Protein AF-A0A8H7J3N1-F1 (afdb_monomer)

Organism: NCBI:txid205686

Radius of gyration: 40.7 Å; Cα contacts (8 Å, |Δi|>4): 1195; chains: 1; bounding box: 119×96×108 Å

Foldseek 3Di:
DDDDDDDDDDDDDDDDPDAFDQQPPPRDTHHPVVSVVVVVVVVVVVVVVVVVVVVVPDPDDDDDDDDDDPPPDDFLSLLQVLVVVLVVCCVVVVPPLADPDDDFDDDVVRVCVVCVPAWEFDWPQVDDKGKDKWAFQDKDDPDLFWIWTFTDDPLDTAIAIEGQVLADDDAHSNRLPVSDDHGFIKIFIAGWHFYHDPVDDRGGTYGHGRGIHGNHDDSGDQDDPVVFPPPLVCCQAPVVSVVVGPSLLVVLQVLLVLLVVLLVVLQVVVVAAEDDDDQKALFEDPFQAFWDWDADVVVRGIITGHQDCVLVQLLVLLVVRQKYKYWDKHAGPDDADQPDFRIFTKIKMKHFPDFLVNVLVVVLVSLQVSLCVSPVAQWDWAAAPVRDIFTEGSHDDAAEAELQVQLCVQQVDRQPALQCLQDPVNLVVLVVSCVSVVFDFDPPSGSLRSSVSSCLVRPLCVAAYWYKHAFAFCSNPLFFDADPPGRRTGQWIFIHHRSDTFKIKGFTDLDLVSSQVSQVVLVVVVVVPSSSGGHDDVVSSVSSVSPRGRMIMMMGGSLVSSCRSSNHSGSSSSDSNTDDDDDPDPDDDSCRSNVNDDDDDPPDDDDDDDPDDPDDDDDPDDDDPDDDDDDDDPDDDPPQDQAEDQEPVSVQVQQQDAAKEKEWAAAPPDPQQVVQVVLVSVVCVVCVRYRYYYYHCVSYVVVCVVVVPDAPGKIFMHHNNHTDDIDHTSDSVVVVVSNVVRD

Sequence (743 aa):
MADTNPPAQPAAAAESAENLHTDPVTGEKISKSELKRRQKQREVEKKKAEKAEKNANLPERPKKEGKKEEVELNPNQYFEIRSNRINALRASKDPNPYPHKFHTNTRIHEFVEQHKGLTRGEELKDGPEIRIGLRVMAIRSSSSSLRFYVGKAEGVTIQVMCQLQNAKGDVPFEKQHENIQRGDIIGVVGYAGRTAPKKGGDGELSVFAQEVILLTPCLRMLPTEHFGYKDQEQRHRNRFLDLIMNDSTRETFITRSKIVKYIRQYLDERDFLEVQTPMMNKIAGGATARPFKTHHNELDMELFLRIAPELYLKELVVGGLDRVYEIGRQFRNEGIDLTHNPEFTTVEFYMAYADYEDVLQMTEELVSELVFKVKGSYETVYHTQSGEEYKVNWARPWRRVNMIPALEEATGEKFPPSNELHTTETNEFLKKVLQKMKVQCSEPRTNARMIDKLVGEYIEETAINPTFIVGHPEVMSPLAKYHRDSPGLCERFEAFVCKKEICNAYTELNDPFDQRLRFEEQANQKDQGDDEAQLIDETFCQALEFGLPPTGGWGLGVDRLVMFLTDHYSIKEVLTFPFMKDVEETKKTAAEIVDVTPKAEEGIFHKLPTPRLNMPELEDQPQQIINGTLKPLAGMDPTSAIPIIKSKAEYLKAVMYEGVTILEGTATWCKQCKVIAPEVAKMVEEYPNVKFYLYDVEECEDVAHELGVRSMPTFSIFKDGDIQDGVTGAKPKEIRKAIEACL

pLDDT: mean 85.11, std 19.05, range [24.67, 98.94]

Secondary structure (DSSP, 8-state):
----------------TTSEEE-TTT--EEEHHHHHHHHHHHHHHHHHHHHHHHHHTSPPPPP------GGG--HHHHHHHHHHHHHHHHHH-TT-SS-S-------HHHHHHHHTTPPTT-B-TTS--EEEEEEEEEEEEEETTEEEEEEEETTEEEEEEEEGGG--SSS-HHHHHHS--TT-EEEEEEEEEE---TT-SS--EEEEEEEEEEEE---SPPPPTTT-S--HHHHHHTHHHHHHH-HHHHHHHHHHHHHHHHHHHHHHTTTPEE----SEESS--SSSSPPPEEEETTTTEEEEE-S-SHHHHHHHHHTT--EEEEEEEEE--S---SS--SEEEEEEEEEET--HHHHHHHHHHHHHHHHHHHHSSSEEEEE-TT-PEEEEE-PSSPEEEEHHHHHHHHH--PPPPGGGTTSHHHHHHHHHHHHHHT---PSS--HHHHHHHHHHHHTGGG-SS-EEEE--BGGG-TTBPBPTTSTTBBSEEEEEETTEEEEEEEEBP--HHHHHHHHHHHHHHHHTT-TTSPPP-HHHHHHHHTTPPSEEEEEEEHHHHHHHHHT-SSGGGTSSS---------PPPHHHHTT-PPPPBTTB----------PPP-----------PPPPPTT--TT--PPEE-SHHHHHHHHTSSSEEEEEEE-TT-HHHHHHHHHHHHHHHH-TTEEEEEEETTT-HHHHHHTT--SSSEEEEEETTEEEEEEESS-HHHHHHHHHHH-

Mean predicted aligned error: 15.93 Å

Solvent-accessible surface area (backbone atoms only — not comparable to full-atom values): 42592 Å² total; per-residue (Å²): 133,85,88,87,83,88,84,90,87,89,82,86,87,86,83,78,92,85,62,63,43,68,36,94,86,78,68,47,75,35,41,63,68,56,50,51,51,51,52,53,50,50,53,52,50,49,53,48,48,57,52,47,56,63,54,68,76,49,83,84,80,80,82,84,75,83,77,77,72,82,86,78,62,51,61,67,58,40,26,45,57,42,43,56,54,50,52,51,22,61,72,66,50,67,68,44,48,68,55,95,77,81,83,64,79,51,57,66,70,60,51,51,65,77,53,64,83,60,49,64,53,40,66,40,84,89,50,72,80,36,20,40,66,30,30,26,72,41,75,48,78,82,52,100,52,34,40,36,36,38,28,38,41,98,92,44,77,44,39,34,41,39,35,56,92,50,47,50,77,92,62,54,65,66,67,46,53,66,84,68,53,59,51,15,31,33,37,36,34,25,23,53,30,17,39,65,52,91,90,58,73,68,45,53,64,26,38,41,28,25,38,54,42,61,44,36,75,48,48,56,70,70,81,60,75,90,79,49,92,69,58,62,68,60,33,46,75,38,34,74,56,32,57,71,72,33,63,67,59,48,52,42,54,53,48,45,51,51,52,57,52,49,54,51,51,59,40,51,78,68,68,33,41,83,55,85,73,78,58,66,29,85,66,52,40,63,50,78,52,33,59,40,77,50,74,42,78,94,75,74,42,71,32,19,34,24,53,39,60,52,59,59,55,50,46,41,34,40,72,65,44,48,31,35,28,37,79,44,79,30,29,39,64,64,77,75,60,51,84,41,58,49,62,45,44,36,39,37,40,38,32,54,81,32,38,36,67,57,51,48,54,49,46,52,50,54,52,28,50,49,42,28,74,76,68,75,37,48,66,48,65,34,46,46,91,89,64,51,79,43,79,31,53,45,57,80,82,63,50,77,41,53,45,62,68,53,49,26,65,72,68,74,44,87,72,75,59,53,66,47,52,78,39,70,68,40,36,58,48,50,55,51,48,30,61,75,73,67,56,82,72,67,84,75,76,44,50,43,56,51,48,50,49,51,40,52,68,65,50,33,69,69,19,48,37,50,23,36,42,27,49,43,44,38,78,71,31,68,63,40,21,69,28,94,90,41,66,35,19,16,35,30,39,34,37,22,40,72,47,37,75,38,31,46,34,18,18,46,53,47,51,40,68,61,44,48,53,38,25,53,51,28,37,54,45,29,79,72,63,37,73,32,47,31,62,71,56,65,67,59,40,52,42,28,70,76,44,34,62,61,21,16,37,39,37,32,40,49,57,57,52,41,20,55,78,62,51,39,64,37,47,56,71,72,35,81,72,46,92,71,82,86,76,99,64,97,67,79,49,75,43,71,70,65,75,55,76,81,79,78,53,93,93,50,82,78,80,72,91,65,82,89,69,91,72,80,85,82,78,91,72,80,91,77,91,71,93,79,88,76,83,78,72,91,87,70,72,96,87,74,78,68,51,70,42,78,42,69,69,50,46,54,60,54,40,62,40,84,45,39,28,39,38,35,37,31,49,98,86,39,67,46,37,67,67,33,46,70,57,51,57,50,46,54,70,74,36,78,79,46,46,62,35,35,30,42,39,83,76,33,47,70,56,29,57,74,70,64,65,86,59,64,21,25,37,41,32,27,45,64,54,42,81,75,51,74,44,76,46,72,46,73,68,60,49,51,53,56,52,62,73,67,109

Nearest PDB structures (foldseek):
  6bni-assembly1_A  TM=9.568E-01  e=1.769E-66  Cryptosporidium parvum Iowa II
  5elo-assembly1_B  TM=9.636E-01  e=9.271E-66  Cryptosporidium parvum Iowa II
  7zog-assembly1_A  TM=9.628E-01  e=1.365E-65  Cryptosporidium parvum Iowa II
  6bni-assembly1_B  TM=9.534E-01  e=8.302E-66  Cryptosporidium parvum Iowa II
  7zog-assembly2_D  TM=9.628E-01  e=2.505E-65  Cryptosporidium parvum Iowa II

InterPro domains:
  IPR002313 Lysine-tRNA ligase, class II [MF_00252] (81-584)
  IPR002313 Lysine-tRNA ligase, class II [TIGR00499] (75-582)
  IPR004364 Aminoacyl-tRNA synthetase, class II (D/K/N) [PF00152] (231-580)
  IPR006195 Aminoacyl-tRNA synthetase, class II [PS50862] (256-578)
  IPR012340 Nucleic acid-binding, OB-fold [G3DSA:2.40.50.140] (67-226)
  IPR012340 Nucleic acid-binding, OB-fold [SSF50249] (73-223)
  IPR013766 Thioredoxin domain [PF00085] (646-740)
  IPR013766 Thioredoxin domain [PS51352] (609-743)
  IPR018149 Lysyl-tRNA synthetase, class II, C-terminal [PR00982] (268-278)
  IPR018149 Lysyl-tRNA synthetase, class II, C-terminal [PR00982] (284-300)
  IPR018149 Lysyl-tRNA synthetase, class II, C-terminal [PR00982] (313-326)
  IPR018149 Lysyl-tRNA synthetase, class II, C-terminal [PR00982] (331-348)
  IPR018149 Lysyl-tRNA synthetase, class II, C-terminal [PR00982] (465-481)
  IPR018149 Lysyl-tRNA synthetase, class II, C-terminal [cd00775] (246-582)
  IPR036249 Thioredoxin-like superfamily [SSF52833] (616-741)
  IPR044136 Lysine-tRNA ligase, class II, N-terminal [cd04322] (135-243)
  IPR045864 Class II Aminoacyl-tRNA synthetase/Biotinyl protein ligase (BPL) and lipoyl protein ligase (LPL) [G3DSA:3.30.930.10] (227-602)
  IPR045864 Class II Aminoacyl-tRNA synthetase/Biotinyl protein ligase (BPL) and lipoyl protein ligase (LPL) [SSF55681] (231-581)

Structure (mmCIF, N/CA/C/O backbone):
data_AF-A0A8H7J3N1-F1
#
_entry.id   AF-A0A8H7J3N1-F1
#
loop_
_atom_site.group_PDB
_atom_site.id
_atom_site.type_symbol
_atom_site.label_atom_id
_atom_site.label_alt_id
_atom_site.label_comp_id
_atom_site.label_asym_id
_atom_site.label_entity_id
_atom_site.label_seq_id
_atom_site.pdbx_PDB_ins_code
_atom_site.Cartn_x
_atom_site.Cartn_y
_atom_site.Cartn_z
_atom_site.occupancy
_atom_site.B_iso_or_equiv
_atom_site.auth_seq_id
_atom_site.auth_comp_id
_atom_site.auth_asym_id
_atom_site.auth_atom_id
_atom_site.pdbx_PDB_model_num
ATOM 1 N N . MET A 1 1 ? -13.195 58.548 57.563 1.00 33.75 1 MET A N 1
ATOM 2 C CA . MET A 1 1 ? -13.323 59.097 58.928 1.00 33.75 1 MET A CA 1
ATOM 3 C C . MET A 1 1 ? -14.795 59.395 59.135 1.00 33.75 1 MET A C 1
ATOM 5 O O . MET A 1 1 ? -15.362 60.080 58.299 1.00 33.75 1 MET A O 1
ATOM 9 N N . ALA A 1 2 ? -15.434 58.572 59.966 1.00 35.44 2 ALA A N 1
ATOM 10 C CA . ALA A 1 2 ? -15.973 58.967 61.277 1.00 35.44 2 ALA A CA 1
ATOM 11 C C . ALA A 1 2 ? -17.354 59.622 61.088 1.00 35.44 2 ALA A C 1
ATOM 13 O O . ALA A 1 2 ? -17.459 60.706 60.532 1.00 35.44 2 ALA A O 1
ATOM 14 N N . ASP A 1 3 ? -18.434 58.863 61.237 1.00 36.94 3 ASP A N 1
ATOM 15 C CA . ASP A 1 3 ? -19.064 58.414 62.496 1.00 36.94 3 ASP A CA 1
ATOM 16 C C . ASP A 1 3 ? -20.281 59.295 62.753 1.00 36.94 3 ASP A C 1
ATOM 18 O O . ASP A 1 3 ? -20.138 60.499 62.914 1.00 36.94 3 ASP A O 1
ATOM 22 N N . THR A 1 4 ? -21.471 58.699 62.816 1.00 32.69 4 THR A N 1
ATOM 23 C CA . THR A 1 4 ? -22.550 59.194 63.681 1.00 32.69 4 THR A CA 1
ATOM 24 C C . THR A 1 4 ? -23.577 58.093 63.953 1.00 32.69 4 THR A C 1
ATOM 26 O O . THR A 1 4 ? -24.188 57.517 63.060 1.00 32.69 4 THR A O 1
ATOM 29 N N . ASN A 1 5 ? -23.763 57.847 65.240 1.00 37.75 5 ASN A N 1
ATOM 30 C CA . ASN A 1 5 ? -24.981 57.431 65.941 1.00 37.75 5 ASN A CA 1
ATOM 31 C C . ASN A 1 5 ? -24.879 58.149 67.318 1.00 37.75 5 ASN A C 1
ATOM 33 O O . ASN A 1 5 ? -23.734 58.450 67.680 1.00 37.75 5 ASN A O 1
ATOM 37 N N . PRO A 1 6 ? -25.929 58.413 68.142 1.00 48.97 6 PRO A N 1
ATOM 38 C CA . PRO A 1 6 ? -27.135 57.594 68.375 1.00 48.97 6 PRO A CA 1
ATOM 39 C C . PRO A 1 6 ? -28.402 58.468 68.758 1.00 48.97 6 PRO A C 1
ATOM 41 O O . PRO A 1 6 ? -28.522 59.555 68.203 1.00 48.97 6 PRO A O 1
ATOM 44 N N . PRO A 1 7 ? -29.349 58.101 69.672 1.00 51.12 7 PRO A N 1
ATOM 45 C CA . PRO A 1 7 ? -30.581 57.328 69.395 1.00 51.12 7 PRO A CA 1
ATOM 46 C C . PRO A 1 7 ? -31.914 57.842 70.060 1.00 51.12 7 PRO A C 1
ATOM 48 O O . PRO A 1 7 ? -31.888 58.700 70.933 1.00 51.12 7 PRO A O 1
ATOM 51 N N . ALA A 1 8 ? -33.037 57.158 69.735 1.00 33.88 8 ALA A N 1
ATOM 52 C CA . ALA A 1 8 ? -34.281 56.883 70.524 1.00 33.88 8 ALA A CA 1
ATOM 53 C C . ALA A 1 8 ? -35.256 58.058 70.871 1.00 33.88 8 ALA A C 1
ATOM 55 O O . ALA A 1 8 ? -34.817 59.172 71.090 1.00 33.88 8 ALA A O 1
ATOM 56 N N . GLN A 1 9 ? -36.601 57.956 70.934 1.00 31.28 9 GLN A N 1
ATOM 57 C CA . GLN A 1 9 ? -37.562 56.929 71.401 1.00 31.28 9 GLN A CA 1
ATOM 58 C C . GLN A 1 9 ? -38.990 57.132 70.777 1.00 31.28 9 GLN A C 1
ATOM 60 O O . GLN A 1 9 ? -39.203 58.125 70.084 1.00 31.28 9 GLN A O 1
ATOM 65 N N . PRO A 1 10 ? -39.965 56.212 70.998 1.00 44.91 10 PRO A N 1
ATOM 66 C CA . PRO A 1 10 ? -41.184 56.032 70.190 1.00 44.91 10 PRO A CA 1
ATOM 67 C C . PRO A 1 10 ? -42.475 56.634 70.793 1.00 44.91 10 PRO A C 1
ATOM 69 O O . PRO A 1 10 ? -42.560 56.847 71.999 1.00 44.91 10 PRO A O 1
ATOM 72 N N . ALA A 1 11 ? -43.527 56.783 69.974 1.00 30.33 11 ALA A N 1
ATOM 73 C CA . ALA A 1 11 ? -44.904 56.979 70.442 1.00 30.33 11 ALA A CA 1
ATOM 74 C C . ALA A 1 11 ? -45.917 56.145 69.625 1.00 30.33 11 ALA A C 1
ATOM 76 O O . ALA A 1 11 ? -46.009 56.253 68.404 1.00 30.33 11 ALA A O 1
ATOM 77 N N . ALA A 1 12 ? -46.642 55.293 70.354 1.00 29.42 12 ALA A N 1
ATOM 78 C CA . ALA A 1 12 ? -47.862 54.556 70.003 1.00 29.42 12 ALA A CA 1
ATOM 79 C C . ALA A 1 12 ? -49.033 55.523 69.687 1.00 29.42 12 ALA A C 1
ATOM 81 O O . ALA A 1 12 ? -48.931 56.703 69.993 1.00 29.42 12 ALA A O 1
ATOM 82 N N . ALA A 1 13 ? -50.215 55.167 69.180 1.00 33.94 13 ALA A N 1
ATOM 83 C CA . ALA A 1 13 ? -50.884 53.967 68.674 1.00 33.94 13 ALA A CA 1
ATOM 84 C C . ALA A 1 13 ? -52.220 54.460 68.060 1.00 33.94 13 ALA A C 1
ATOM 86 O O . ALA A 1 13 ? -52.698 55.515 68.474 1.00 33.94 13 ALA A O 1
ATOM 87 N N . ALA A 1 14 ? -52.827 53.689 67.147 1.00 32.22 14 ALA A N 1
ATOM 88 C CA . ALA A 1 14 ? -54.269 53.366 67.104 1.00 32.22 14 ALA A CA 1
ATOM 89 C C . ALA A 1 14 ? -54.687 52.918 65.689 1.00 32.22 14 ALA A C 1
ATOM 91 O O . ALA A 1 14 ? -55.068 53.735 64.856 1.00 32.22 14 ALA A O 1
ATOM 92 N N . GLU A 1 15 ? -54.651 51.609 65.424 1.00 35.34 15 GLU A N 1
ATOM 93 C CA . GLU A 1 15 ? -55.442 51.015 64.338 1.00 35.34 15 GLU A CA 1
ATOM 94 C C . GLU A 1 15 ? -56.806 50.586 64.892 1.00 35.34 15 GLU A C 1
ATOM 96 O O . GLU A 1 15 ? -56.908 49.955 65.947 1.00 35.34 15 GLU A O 1
ATOM 101 N N . SER A 1 16 ? -57.858 50.969 64.176 1.00 41.97 16 SER A N 1
ATOM 102 C CA . SER A 1 16 ? -59.252 50.643 64.450 1.00 41.97 16 SER A CA 1
ATOM 103 C C . SER A 1 16 ? -59.525 49.139 64.308 1.00 41.97 16 SER A C 1
ATOM 105 O O . SER A 1 16 ? -59.057 48.464 63.391 1.00 41.97 16 SER A O 1
ATOM 107 N N . ALA A 1 17 ? -60.325 48.610 65.232 1.00 47.34 17 ALA A N 1
ATOM 108 C CA . ALA A 1 17 ? -60.589 47.187 65.452 1.00 47.34 17 ALA A CA 1
ATOM 109 C C . ALA A 1 17 ? -61.510 46.501 64.411 1.00 47.34 17 ALA A C 1
ATOM 111 O O . ALA A 1 17 ? -62.141 45.494 64.730 1.00 47.34 17 ALA A O 1
ATOM 112 N N . GLU A 1 18 ? -61.596 46.993 63.171 1.00 52.88 18 GLU A N 1
ATOM 113 C CA . GLU A 1 18 ? -62.581 46.509 62.181 1.00 52.88 18 GLU A CA 1
ATOM 114 C C . GLU A 1 18 ? -62.032 45.556 61.100 1.00 52.88 18 GLU A C 1
ATOM 116 O O . GLU A 1 18 ? -62.808 45.036 60.306 1.00 52.88 18 GLU A O 1
ATOM 121 N N . ASN A 1 19 ? -60.732 45.231 61.079 1.00 56.66 19 ASN A N 1
ATOM 122 C CA . ASN A 1 19 ? -60.140 44.344 60.054 1.00 56.66 19 ASN A CA 1
ATOM 123 C C . ASN A 1 19 ? -59.221 43.237 60.618 1.00 56.66 19 ASN A C 1
ATOM 125 O O . ASN A 1 19 ? -58.155 42.944 60.065 1.00 56.66 19 ASN A O 1
ATOM 129 N N . LEU A 1 20 ? -59.627 42.599 61.721 1.00 64.94 20 LEU A N 1
ATOM 130 C CA . LEU A 1 20 ? -58.924 41.445 62.298 1.00 64.94 20 LEU A CA 1
ATOM 131 C C . LEU A 1 20 ? -59.647 40.129 61.961 1.00 64.94 20 LEU A C 1
ATOM 133 O O . LEU A 1 20 ? -60.841 39.976 62.206 1.00 64.94 20 LEU A O 1
ATOM 137 N N . HIS A 1 21 ? -58.904 39.164 61.424 1.00 72.56 21 HIS A N 1
ATOM 138 C CA . HIS A 1 21 ? -59.350 37.810 61.102 1.00 72.56 21 HIS A CA 1
ATOM 139 C C . HIS A 1 21 ? -58.797 36.807 62.119 1.00 72.56 21 HIS A C 1
ATOM 141 O O . HIS A 1 21 ? -57.649 36.913 62.548 1.00 72.56 21 HIS A O 1
ATOM 147 N N . THR A 1 22 ? -59.596 35.807 62.484 1.00 71.50 22 THR A N 1
ATOM 148 C CA . THR A 1 22 ? -59.170 34.741 63.400 1.00 71.50 22 THR A CA 1
ATOM 149 C C . THR A 1 22 ? -58.265 33.743 62.675 1.00 71.50 22 THR A C 1
ATOM 151 O O . THR A 1 22 ? -58.658 33.188 61.648 1.00 71.50 22 THR A O 1
ATOM 154 N N . ASP A 1 23 ? -57.067 33.493 63.203 1.00 73.81 23 ASP A N 1
ATOM 155 C CA . ASP A 1 23 ? -56.181 32.426 62.734 1.00 73.81 23 ASP A CA 1
ATOM 156 C C . ASP A 1 23 ? -56.780 31.060 63.115 1.00 73.81 23 ASP A C 1
ATOM 158 O O . ASP A 1 23 ? -56.912 30.767 64.303 1.00 73.81 23 ASP A O 1
ATOM 162 N N . PRO A 1 24 ? -57.138 30.197 62.149 1.00 71.06 24 PRO A N 1
ATOM 163 C CA . PRO A 1 24 ? -57.797 28.924 62.436 1.00 71.06 24 PRO A CA 1
ATOM 164 C C . PRO A 1 24 ? -56.902 27.905 63.162 1.00 71.06 24 PRO A C 1
ATOM 166 O O . PRO A 1 24 ? -57.413 26.888 63.615 1.00 71.06 24 PRO A O 1
ATOM 169 N N . VAL A 1 25 ? -55.587 28.145 63.266 1.00 76.19 25 VAL A N 1
ATOM 170 C CA . VAL A 1 25 ? -54.645 27.235 63.946 1.00 76.19 25 VAL A CA 1
ATOM 171 C C . VAL A 1 25 ? -54.318 27.703 65.363 1.00 76.19 25 VAL A C 1
ATOM 173 O O . VAL A 1 25 ? -54.205 26.876 66.260 1.00 76.19 25 VAL A O 1
ATOM 176 N N . THR A 1 26 ? -54.157 29.011 65.581 1.00 73.75 26 THR A N 1
ATOM 177 C CA . THR A 1 26 ? -53.771 29.558 66.897 1.00 73.75 26 THR A CA 1
ATOM 178 C C . THR A 1 26 ? -54.920 30.239 67.639 1.00 73.75 26 THR A C 1
ATOM 180 O O . THR A 1 26 ? -54.782 30.538 68.819 1.00 73.75 26 THR A O 1
ATOM 183 N N . GLY A 1 27 ? -56.051 30.500 66.975 1.00 73.50 27 GLY A N 1
ATOM 184 C CA . GLY A 1 27 ? -57.222 31.170 67.552 1.00 73.50 27 GLY A CA 1
ATOM 185 C C . GLY A 1 27 ? -57.078 32.688 67.736 1.00 73.50 27 GLY A C 1
ATOM 186 O O . GLY A 1 27 ? -58.020 33.343 68.176 1.00 73.50 27 GLY A O 1
ATOM 187 N N . GLU A 1 28 ? -55.927 33.271 67.391 1.00 79.56 28 GLU A N 1
ATOM 188 C CA . GLU A 1 28 ? -55.641 34.699 67.574 1.00 79.56 28 GLU A CA 1
ATOM 189 C C . GLU A 1 28 ? -56.342 35.573 66.520 1.00 79.56 28 GLU A C 1
ATOM 191 O O . GLU A 1 28 ? -56.382 35.224 65.339 1.00 79.56 28 GLU A O 1
ATOM 196 N N . LYS A 1 29 ? -56.844 36.750 66.920 1.00 79.12 29 LYS A N 1
ATOM 197 C CA . LYS A 1 29 ? -57.372 37.765 65.993 1.00 79.12 29 LYS A CA 1
ATOM 198 C C . LYS A 1 29 ? -56.228 38.630 65.460 1.00 79.12 29 LYS A C 1
ATOM 200 O O . LYS A 1 29 ? -55.689 39.456 66.189 1.00 79.12 29 LYS A O 1
ATOM 205 N N . ILE A 1 30 ? -55.875 38.448 64.192 1.00 78.81 30 ILE A N 1
ATOM 206 C CA . ILE A 1 30 ? -54.729 39.090 63.531 1.00 78.81 30 ILE A CA 1
ATOM 207 C C . ILE A 1 30 ? -55.141 39.764 62.219 1.00 78.81 30 ILE A C 1
ATOM 209 O O . ILE A 1 30 ? -56.168 39.437 61.629 1.00 78.81 30 ILE A O 1
ATOM 213 N N . SER A 1 31 ? -54.352 40.720 61.731 1.00 77.62 31 SER A N 1
ATOM 214 C CA . SER A 1 31 ? -54.654 41.412 60.472 1.00 77.62 31 SER A CA 1
ATOM 215 C C . SER A 1 31 ? -54.587 40.464 59.263 1.00 77.62 31 SER A C 1
ATOM 217 O O . SER A 1 31 ? -53.902 39.437 59.268 1.00 77.62 31 SER A O 1
ATOM 219 N N . LYS A 1 32 ? -55.287 40.812 58.175 1.00 73.69 32 LYS A N 1
ATOM 220 C CA . LYS A 1 32 ? -55.351 39.999 56.942 1.00 73.69 32 LYS A CA 1
ATOM 221 C C . LYS A 1 32 ? -53.978 39.736 56.307 1.00 73.69 32 LYS A C 1
ATOM 223 O O . LYS A 1 32 ? -53.770 38.685 55.696 1.00 73.69 32 LYS A O 1
ATOM 228 N N . SER A 1 33 ? -53.048 40.685 56.428 1.00 73.81 33 SER A N 1
ATOM 229 C CA . SER A 1 33 ? -51.671 40.553 55.939 1.00 73.81 33 SER A CA 1
ATOM 230 C C . SER A 1 33 ? -50.873 39.547 56.772 1.00 73.81 33 SER A C 1
ATOM 232 O O . SER A 1 33 ? -50.197 38.693 56.197 1.00 73.81 33 SER A O 1
ATOM 234 N N . GLU A 1 34 ? -51.017 39.577 58.098 1.00 75.06 34 GLU A N 1
ATOM 235 C CA . GLU A 1 34 ? -50.350 38.634 58.998 1.00 75.06 34 GLU A CA 1
ATOM 236 C C . GLU A 1 34 ? -50.919 37.215 58.855 1.00 75.06 34 GLU A C 1
ATOM 238 O O . GLU A 1 34 ? -50.159 36.248 58.792 1.00 75.06 34 GLU A O 1
ATOM 243 N N . LEU A 1 35 ? -52.237 37.079 58.670 1.00 78.12 35 LEU A N 1
ATOM 244 C CA . LEU A 1 35 ? -52.880 35.789 58.404 1.00 78.12 35 LEU A CA 1
ATOM 245 C C . LEU A 1 35 ? -52.351 35.148 57.106 1.00 78.12 35 LEU A C 1
ATOM 247 O O . LEU A 1 35 ? -51.982 33.972 57.099 1.00 78.12 35 LEU A O 1
ATOM 251 N N . LYS A 1 36 ? -52.222 35.926 56.019 1.00 76.31 36 LYS A N 1
ATOM 252 C CA . LYS A 1 36 ? -51.610 35.457 54.759 1.00 76.31 36 LYS A CA 1
ATOM 253 C C . LYS A 1 36 ? -50.132 35.103 54.922 1.00 76.31 36 LYS A C 1
ATOM 255 O O . LYS A 1 36 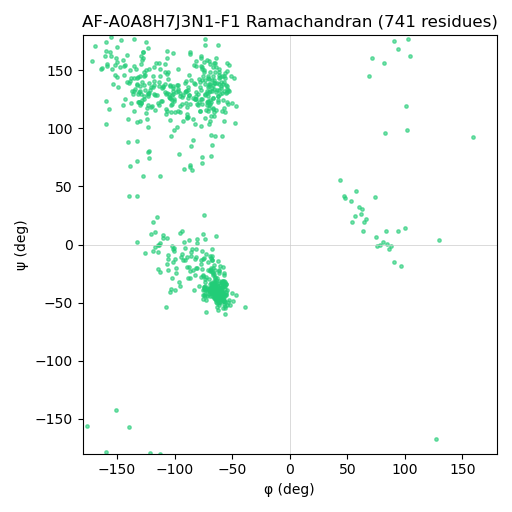? -49.676 34.126 54.326 1.00 76.31 36 LYS A O 1
ATOM 260 N N . ARG A 1 37 ? -49.377 35.872 55.716 1.00 80.50 37 ARG A N 1
ATOM 261 C CA . ARG A 1 37 ? -47.960 35.595 55.994 1.00 80.50 37 ARG A CA 1
ATOM 262 C C . ARG A 1 37 ? -47.802 34.255 56.710 1.00 80.50 37 ARG A C 1
ATOM 264 O O . ARG A 1 37 ? -47.030 33.416 56.248 1.00 80.50 37 ARG A O 1
ATOM 271 N N . ARG A 1 38 ? -48.599 34.013 57.755 1.00 80.19 38 ARG A N 1
ATOM 272 C CA . ARG A 1 38 ? -48.609 32.751 58.511 1.00 80.19 38 ARG A CA 1
ATOM 273 C C . ARG A 1 38 ? -49.065 31.566 57.657 1.00 80.19 38 ARG A C 1
ATOM 275 O O . ARG A 1 38 ? -48.435 30.515 57.705 1.00 80.19 38 ARG A O 1
ATOM 282 N N . GLN A 1 39 ? -50.091 31.728 56.819 1.00 79.94 39 GLN A N 1
ATOM 283 C CA . GLN A 1 39 ? -50.526 30.683 55.879 1.00 79.94 39 GLN A CA 1
ATOM 284 C C . GLN A 1 39 ? -49.425 30.310 54.879 1.00 79.94 39 GLN A C 1
ATOM 286 O O . GLN A 1 39 ? -49.140 29.129 54.694 1.00 79.94 39 GLN A O 1
ATOM 291 N N . LYS A 1 40 ? -48.747 31.303 54.292 1.00 76.62 40 LYS A N 1
ATOM 292 C CA . LYS A 1 40 ? -47.635 31.071 53.361 1.00 76.62 40 LYS A CA 1
ATOM 293 C C . LYS A 1 40 ? -46.437 30.417 54.052 1.00 76.62 40 LYS A C 1
ATOM 295 O O . LYS A 1 40 ? -45.795 29.547 53.473 1.00 76.62 40 LYS A O 1
ATOM 300 N N . GLN A 1 41 ? -46.153 30.799 55.296 1.00 75.00 41 GLN A N 1
ATOM 301 C CA . GLN A 1 41 ? -45.081 30.202 56.089 1.00 75.00 41 GLN A CA 1
ATOM 302 C C . GLN A 1 41 ? -45.378 28.737 56.434 1.00 75.00 41 GLN A C 1
ATOM 304 O O . GLN A 1 41 ? -44.514 27.888 56.237 1.00 75.00 41 GLN A O 1
ATOM 309 N N . ARG A 1 42 ? -46.624 28.416 56.801 1.00 82.38 42 ARG A N 1
ATOM 310 C CA . ARG A 1 42 ? -47.082 27.034 57.019 1.00 82.38 42 ARG A CA 1
ATOM 311 C C . ARG A 1 42 ? -47.053 26.200 55.741 1.00 82.38 42 ARG A C 1
ATOM 313 O O . ARG A 1 42 ? -46.703 25.029 55.787 1.00 82.38 42 ARG A O 1
ATOM 320 N N . GLU A 1 43 ? -47.375 26.782 54.589 1.00 74.81 43 GLU A N 1
ATOM 321 C CA . GLU A 1 43 ? -47.286 26.087 53.299 1.00 74.81 43 GLU A CA 1
ATOM 322 C C . GLU A 1 43 ? -45.825 25.787 52.912 1.00 74.81 43 GLU A C 1
ATOM 324 O O . GLU A 1 43 ? -45.519 24.719 52.381 1.00 74.81 43 GLU A O 1
ATOM 329 N N . VAL A 1 44 ? -44.902 26.703 53.225 1.00 72.88 44 VAL A N 1
ATOM 330 C CA . VAL A 1 44 ? -43.454 26.497 53.061 1.00 72.88 44 VAL A CA 1
ATOM 331 C C . VAL A 1 44 ? -42.928 25.443 54.037 1.00 72.88 44 VAL A C 1
ATOM 333 O O . VAL A 1 44 ? -42.120 24.606 53.638 1.00 72.88 44 VAL A O 1
ATOM 336 N N . GLU A 1 45 ? -43.388 25.445 55.286 1.00 76.69 45 GLU A N 1
ATOM 337 C CA . GLU A 1 45 ? -43.030 24.437 56.289 1.00 76.69 45 GLU A CA 1
ATOM 338 C C . GLU A 1 45 ? -43.588 23.059 55.934 1.00 76.69 45 GLU A C 1
ATOM 340 O O . GLU A 1 45 ? -42.849 22.081 55.998 1.00 76.69 45 GLU A O 1
ATOM 345 N N . LYS A 1 46 ? -44.825 22.979 55.433 1.00 75.81 46 LYS A N 1
ATOM 346 C CA . LYS A 1 46 ? -45.422 21.740 54.921 1.00 75.81 46 LYS A CA 1
ATOM 347 C C . LYS A 1 46 ? -44.651 21.200 53.713 1.00 75.81 46 LYS A C 1
ATOM 349 O O . LYS A 1 46 ? -44.293 20.029 53.701 1.00 75.81 46 LYS A O 1
ATOM 354 N N . LYS A 1 47 ? -44.277 22.057 52.752 1.00 71.62 47 LYS A N 1
ATOM 355 C CA . LYS A 1 47 ? -43.409 21.665 51.622 1.00 71.62 47 LYS A CA 1
ATOM 356 C C . LYS A 1 47 ? -42.000 21.265 52.073 1.00 71.62 47 LYS A C 1
ATOM 358 O O . LYS A 1 47 ? -41.388 20.406 51.443 1.00 71.62 47 LYS A O 1
ATOM 363 N N . LYS A 1 48 ? -41.463 21.860 53.146 1.00 71.62 48 LYS A N 1
ATOM 364 C CA . LYS A 1 48 ? -40.195 21.427 53.758 1.00 71.62 48 LYS A CA 1
ATOM 365 C C . LYS A 1 48 ? -40.333 20.065 54.441 1.00 71.62 48 LYS A C 1
ATOM 367 O O . LYS A 1 48 ? -39.438 19.247 54.264 1.00 71.62 48 LYS A O 1
ATOM 372 N N . ALA A 1 49 ? -41.428 19.817 55.156 1.00 72.06 49 ALA A N 1
ATOM 373 C CA . ALA A 1 49 ? -41.708 18.545 55.817 1.00 72.06 49 ALA A CA 1
ATOM 374 C C . ALA A 1 49 ? -41.918 17.412 54.798 1.00 72.06 49 ALA A C 1
ATOM 376 O O . ALA A 1 49 ? -41.249 16.391 54.891 1.00 72.06 49 ALA A O 1
ATOM 377 N N . GLU A 1 50 ? -42.705 17.636 53.739 1.00 72.00 50 GLU A N 1
ATOM 378 C CA . GLU A 1 50 ? -42.896 16.672 52.638 1.00 72.00 50 GLU A CA 1
ATOM 379 C C . GLU A 1 50 ? -41.580 16.367 51.894 1.00 72.00 50 GLU A C 1
ATOM 381 O O . GLU A 1 50 ? -41.346 15.251 51.427 1.00 72.00 50 GLU A O 1
ATOM 386 N N . LYS A 1 51 ? -40.677 17.354 51.789 1.00 61.72 51 LYS A N 1
ATOM 387 C CA . LYS A 1 51 ? -39.340 17.174 51.201 1.00 61.72 51 LYS A CA 1
ATOM 388 C C . LYS A 1 51 ? -38.370 16.469 52.158 1.00 61.72 51 LYS A C 1
ATOM 390 O O . LYS A 1 51 ? -37.456 15.798 51.685 1.00 61.72 51 LYS A O 1
ATOM 395 N N . ALA A 1 52 ? -38.560 16.608 53.470 1.00 63.66 52 ALA A N 1
ATOM 396 C CA . ALA A 1 52 ? -37.805 15.889 54.492 1.00 63.66 52 ALA A CA 1
ATOM 397 C C . ALA A 1 52 ? -38.237 14.415 54.573 1.00 63.66 52 ALA A C 1
ATOM 399 O O . ALA A 1 52 ? -37.369 13.549 54.568 1.00 63.66 52 ALA A O 1
ATOM 400 N N . GLU A 1 53 ? -39.539 14.117 54.510 1.00 61.22 53 GLU A N 1
ATOM 401 C CA . GLU A 1 53 ? -40.065 12.743 54.414 1.00 61.22 53 GLU A CA 1
ATOM 402 C C . GLU A 1 53 ? -39.628 12.041 53.119 1.00 61.22 53 GLU A C 1
ATOM 404 O O . GLU A 1 53 ? -39.167 10.902 53.160 1.00 61.22 53 GLU A O 1
ATOM 409 N N . LYS A 1 54 ? -39.659 12.729 51.965 1.00 56.94 54 LYS A N 1
ATOM 410 C CA . LYS A 1 54 ? -39.123 12.175 50.704 1.00 56.94 54 LYS A CA 1
ATOM 411 C C . LYS A 1 54 ? -37.610 11.936 50.731 1.00 56.94 54 LYS A C 1
ATOM 413 O O . LYS A 1 54 ? -37.133 11.061 50.017 1.00 56.94 54 LYS A O 1
ATOM 418 N N . ASN A 1 55 ? -36.862 12.697 51.531 1.00 51.28 55 ASN A N 1
ATOM 419 C CA . ASN A 1 55 ? -35.423 12.496 51.710 1.00 51.28 55 ASN A CA 1
ATOM 420 C C . ASN A 1 55 ? -35.088 11.421 52.758 1.00 51.28 55 ASN A C 1
ATOM 422 O O . ASN A 1 55 ? -33.992 10.876 52.695 1.00 51.28 55 ASN A O 1
ATOM 426 N N . ALA A 1 56 ? -35.997 11.112 53.688 1.00 48.06 56 ALA A N 1
ATOM 427 C CA . ALA A 1 56 ? -35.807 10.083 54.713 1.00 48.06 56 ALA A CA 1
ATOM 428 C C . ALA A 1 56 ? -35.967 8.646 54.171 1.00 48.06 56 ALA A C 1
ATOM 430 O O . ALA A 1 56 ? -35.424 7.718 54.756 1.00 48.06 56 ALA A O 1
ATOM 431 N N . ASN A 1 57 ? -36.650 8.473 53.031 1.00 44.56 57 ASN A N 1
ATOM 432 C CA . ASN A 1 57 ? -36.822 7.183 52.340 1.00 44.56 57 ASN A CA 1
ATOM 433 C C . ASN A 1 57 ? -35.778 6.909 51.233 1.00 44.56 57 ASN A C 1
ATOM 435 O O . ASN A 1 57 ? -35.954 5.989 50.435 1.00 44.56 57 ASN A O 1
ATOM 439 N N . LEU A 1 58 ? -34.700 7.697 51.153 1.00 45.41 58 LEU A N 1
ATOM 440 C CA . LEU A 1 58 ? -33.556 7.416 50.279 1.00 45.41 58 LEU A CA 1
ATOM 441 C C . LEU A 1 58 ? -32.451 6.720 51.096 1.00 45.41 58 LEU A C 1
ATOM 443 O O . LEU A 1 58 ? -32.185 7.163 52.214 1.00 45.41 58 LEU A O 1
ATOM 447 N N . PRO A 1 59 ? -31.788 5.675 50.567 1.00 40.53 59 PRO A N 1
ATOM 448 C CA . PRO A 1 59 ? -30.673 5.033 51.259 1.00 40.53 59 PRO A CA 1
ATOM 449 C C . PRO A 1 59 ? -29.550 6.037 51.575 1.00 40.53 59 PRO A C 1
ATOM 451 O O . PRO A 1 59 ? -29.305 6.983 50.818 1.00 40.53 59 PRO A O 1
ATOM 454 N N . GLU A 1 60 ? -28.898 5.846 52.727 1.00 35.84 60 GLU A N 1
ATOM 455 C CA . GLU A 1 60 ? -27.868 6.739 53.268 1.00 35.84 60 GLU A CA 1
ATOM 456 C C . GLU A 1 60 ? -26.726 6.987 52.271 1.00 35.84 60 GLU A C 1
ATOM 458 O O . GLU A 1 60 ? -26.144 6.064 51.704 1.00 35.84 60 GLU A O 1
ATOM 463 N N . ARG A 1 61 ? -26.379 8.267 52.082 1.00 35.16 61 ARG A N 1
ATOM 464 C CA . ARG A 1 61 ? -25.264 8.683 51.224 1.00 35.16 61 ARG A CA 1
ATOM 465 C C . ARG A 1 61 ? -23.931 8.306 51.881 1.00 35.16 61 ARG A C 1
ATOM 467 O O . ARG A 1 61 ? -23.658 8.815 52.972 1.00 35.16 61 ARG A O 1
ATOM 474 N N . PRO A 1 62 ? -23.054 7.530 51.223 1.00 33.34 62 PRO A N 1
ATOM 475 C CA . PRO A 1 62 ? -21.732 7.253 51.763 1.00 33.34 62 PRO A CA 1
ATOM 476 C C . PRO A 1 62 ? -20.890 8.536 51.835 1.00 33.34 62 PRO A C 1
ATOM 478 O O . PRO A 1 62 ? -20.914 9.388 50.937 1.00 33.34 62 PRO A O 1
ATOM 481 N N . LYS A 1 63 ? -20.151 8.689 52.942 1.00 30.20 63 LYS A N 1
ATOM 482 C CA . LYS A 1 63 ? -19.199 9.786 53.160 1.00 30.20 63 LYS A CA 1
ATOM 483 C C . LYS A 1 63 ? -18.073 9.712 52.124 1.00 30.20 63 LYS A C 1
ATOM 485 O O . LYS A 1 63 ? -17.495 8.662 51.880 1.00 30.20 63 LYS A O 1
ATOM 490 N N . LYS A 1 64 ? -17.771 10.868 51.532 1.00 29.97 64 LYS A N 1
ATOM 491 C CA . LYS A 1 64 ? -16.721 11.083 50.532 1.00 29.97 64 LYS A CA 1
ATOM 492 C C . LYS A 1 64 ? -15.341 10.944 51.191 1.00 29.97 64 LYS A C 1
ATOM 494 O O . LYS A 1 64 ? -14.916 11.860 51.891 1.00 29.97 64 LYS A O 1
ATOM 499 N N . GLU A 1 65 ? -14.630 9.850 50.939 1.00 29.36 65 GLU A N 1
ATOM 500 C CA . GLU A 1 65 ? -13.166 9.857 51.018 1.00 29.36 65 GLU A CA 1
ATOM 501 C C . GLU A 1 65 ? -12.613 10.530 49.752 1.00 29.36 65 GLU A C 1
ATOM 503 O O . GLU A 1 65 ? -13.099 10.319 48.637 1.00 29.36 65 GLU A O 1
ATOM 508 N N . GLY A 1 66 ? -11.668 11.451 49.937 1.00 28.73 66 GLY A N 1
ATOM 509 C CA . GLY A 1 66 ? -11.168 12.324 48.880 1.00 28.73 66 GLY A CA 1
ATOM 510 C C . GLY A 1 66 ? -10.431 11.555 47.785 1.00 28.73 66 GLY A C 1
ATOM 511 O O . GLY A 1 66 ? -9.334 11.052 48.005 1.00 28.73 66 GLY A O 1
ATOM 512 N N . LYS A 1 67 ? -10.990 11.536 46.569 1.00 33.16 67 LYS A N 1
ATOM 513 C CA . LYS A 1 67 ? -10.211 11.270 45.354 1.00 33.16 67 LYS A CA 1
ATOM 514 C C . LYS A 1 67 ? -9.225 12.423 45.162 1.00 33.16 67 LYS A C 1
ATOM 516 O O . LYS A 1 67 ? -9.657 13.531 44.849 1.00 33.16 67 LYS A O 1
ATOM 521 N N . LYS A 1 68 ? -7.926 12.165 45.344 1.00 30.05 68 LYS A N 1
ATOM 522 C CA . LYS A 1 68 ? -6.872 13.008 44.764 1.00 30.05 68 LYS A CA 1
ATOM 523 C C . LYS A 1 68 ? -7.116 13.090 43.255 1.00 30.05 68 LYS A C 1
ATOM 525 O O . LYS A 1 68 ? -7.385 12.071 42.620 1.00 30.05 68 LYS A O 1
ATOM 530 N N . GLU A 1 69 ? -7.112 14.304 42.721 1.00 38.75 69 GLU A N 1
ATOM 531 C CA . GLU A 1 69 ? -7.343 14.577 41.306 1.00 38.75 69 GLU A CA 1
ATOM 532 C C . GLU A 1 69 ? -6.276 13.877 40.449 1.00 38.75 69 GLU A C 1
ATOM 534 O O . GLU A 1 69 ? -5.083 14.020 40.688 1.00 38.75 69 GLU A O 1
ATOM 539 N N . GLU A 1 70 ? -6.705 13.132 39.424 1.00 44.28 70 GLU A N 1
ATOM 540 C CA . GLU A 1 70 ? -5.849 12.460 38.423 1.00 44.28 70 GLU A CA 1
ATOM 541 C C . GLU A 1 70 ? -5.034 13.437 37.544 1.00 44.28 70 GLU A C 1
ATOM 543 O O . GLU A 1 70 ? -4.388 13.019 36.589 1.00 44.28 70 GLU A O 1
ATOM 548 N N . VAL A 1 71 ? -5.055 14.737 37.847 1.00 46.09 71 VAL A N 1
ATOM 549 C CA . VAL A 1 71 ? -4.521 15.812 36.998 1.00 46.09 71 VAL A CA 1
ATOM 550 C C . VAL A 1 71 ? -2.997 15.989 37.148 1.00 46.09 71 VAL A C 1
ATOM 552 O O . VAL A 1 71 ? -2.381 16.610 36.290 1.00 46.09 71 VAL A O 1
ATOM 555 N N . GLU A 1 72 ? -2.361 15.379 38.156 1.00 55.62 72 GLU A N 1
ATOM 556 C CA . GLU A 1 72 ? -0.902 15.477 38.389 1.00 55.62 72 GLU A CA 1
ATOM 557 C C . GLU A 1 72 ? -0.113 14.171 38.172 1.00 55.62 72 GLU A C 1
ATOM 559 O O . GLU A 1 72 ? 1.100 14.141 38.374 1.00 55.62 72 GLU A O 1
ATOM 564 N N . LEU A 1 73 ? -0.759 13.072 37.769 1.00 73.06 73 LEU A N 1
ATOM 565 C CA . LEU A 1 73 ? -0.050 11.805 37.556 1.00 73.06 73 LEU A CA 1
ATOM 566 C C . LEU A 1 73 ? 0.706 11.828 36.227 1.00 73.06 73 LEU A C 1
ATOM 568 O O . LEU A 1 73 ? 0.150 12.212 35.200 1.00 73.06 73 LEU A O 1
ATOM 572 N N . ASN A 1 74 ? 1.955 11.357 36.217 1.00 84.75 74 ASN A N 1
ATOM 573 C CA . ASN A 1 74 ? 2.665 11.123 34.958 1.00 84.75 74 ASN A CA 1
ATOM 574 C C . ASN A 1 74 ? 2.182 9.810 34.284 1.00 84.75 74 ASN A C 1
ATOM 576 O O . ASN A 1 74 ? 1.577 8.960 34.949 1.00 84.75 74 ASN A O 1
ATOM 580 N N . PRO A 1 75 ? 2.430 9.597 32.973 1.00 85.56 75 PRO A N 1
ATOM 581 C CA . PRO A 1 75 ? 1.932 8.419 32.249 1.00 85.56 75 PRO A CA 1
ATOM 582 C C . PRO A 1 75 ? 2.320 7.060 32.851 1.00 85.56 75 PRO A C 1
ATOM 584 O O . PRO A 1 75 ? 1.522 6.123 32.795 1.00 85.56 75 PRO A O 1
ATOM 587 N N . ASN A 1 76 ? 3.510 6.952 33.449 1.00 84.88 76 ASN A N 1
ATOM 588 C CA . ASN A 1 76 ? 3.992 5.710 34.059 1.00 84.88 76 ASN A CA 1
ATOM 589 C C . ASN A 1 76 ? 3.298 5.437 35.399 1.00 84.88 76 ASN A C 1
ATOM 591 O O . ASN A 1 76 ? 2.827 4.327 35.626 1.00 84.88 76 ASN A O 1
ATOM 595 N N . GLN A 1 77 ? 3.149 6.461 36.242 1.00 86.94 77 GLN A N 1
ATOM 596 C CA . GLN A 1 77 ? 2.403 6.367 37.500 1.00 86.94 77 GLN A CA 1
ATOM 597 C C . GLN A 1 77 ? 0.931 6.027 37.253 1.00 86.94 77 GLN A C 1
ATOM 599 O O . GLN A 1 77 ? 0.354 5.206 37.964 1.00 86.94 77 GLN A O 1
ATOM 604 N N . TYR A 1 78 ? 0.319 6.619 36.220 1.00 88.56 78 TYR A N 1
ATOM 605 C CA . TYR A 1 78 ? -1.038 6.255 35.819 1.00 88.56 78 TYR A CA 1
ATOM 606 C C . TYR A 1 78 ? -1.126 4.774 35.447 1.00 88.56 78 TYR A C 1
ATOM 608 O O . TYR A 1 78 ? -2.028 4.081 35.914 1.00 88.56 78 TYR A O 1
ATOM 616 N N . PHE A 1 79 ? -0.178 4.283 34.640 1.00 90.88 79 PHE A N 1
ATOM 617 C CA . PHE A 1 79 ? -0.136 2.881 34.236 1.00 90.88 79 PHE A CA 1
ATOM 618 C C . PHE A 1 79 ? -0.014 1.931 35.429 1.00 90.88 79 PHE A C 1
ATOM 620 O O . PHE A 1 79 ? -0.762 0.956 35.499 1.00 90.88 79 PHE A O 1
ATOM 627 N N . GLU A 1 80 ? 0.857 2.233 36.386 1.00 89.62 80 GLU A N 1
ATOM 628 C CA . GLU A 1 80 ? 1.045 1.430 37.596 1.00 89.62 80 GLU A CA 1
ATOM 629 C C . GLU A 1 80 ? -0.232 1.389 38.456 1.00 89.62 80 GLU A C 1
ATOM 631 O O . GLU A 1 80 ? -0.780 0.317 38.729 1.00 89.62 80 GLU A O 1
ATOM 636 N N . ILE A 1 81 ? -0.785 2.558 38.804 1.00 90.38 81 ILE A N 1
ATOM 637 C CA . ILE A 1 81 ? -2.000 2.676 39.627 1.00 90.38 81 ILE A CA 1
ATOM 638 C C . ILE A 1 81 ? -3.185 1.983 38.950 1.00 90.38 81 ILE A C 1
ATOM 640 O O . ILE A 1 81 ? -3.948 1.246 39.589 1.00 90.38 81 ILE A O 1
ATOM 644 N N . ARG A 1 82 ? -3.356 2.210 37.643 1.00 94.56 82 ARG A N 1
ATOM 645 C CA . ARG A 1 82 ? -4.448 1.619 36.873 1.00 94.56 82 ARG A CA 1
ATOM 646 C C . ARG A 1 82 ? -4.297 0.104 36.794 1.00 94.56 82 ARG A C 1
ATOM 648 O O . ARG A 1 82 ? -5.285 -0.596 37.004 1.00 94.56 82 ARG A O 1
ATOM 655 N N . SER A 1 83 ? -3.089 -0.401 36.563 1.00 93.44 83 SER A N 1
ATOM 656 C CA . SER A 1 83 ? -2.814 -1.840 36.499 1.00 93.44 83 SER A CA 1
ATOM 657 C C . SER A 1 83 ? -3.084 -2.535 37.828 1.00 93.44 83 SER A C 1
ATOM 659 O O . SER A 1 83 ? -3.798 -3.536 37.844 1.00 93.44 83 SER A O 1
ATOM 661 N N . ASN A 1 84 ? -2.630 -1.966 38.948 1.00 91.94 84 ASN A N 1
ATOM 662 C CA . ASN A 1 84 ? -2.889 -2.512 40.284 1.00 91.94 84 ASN A CA 1
ATOM 663 C C . ASN A 1 84 ? -4.390 -2.613 40.575 1.00 91.94 84 ASN A C 1
ATOM 665 O O . ASN A 1 84 ? -4.882 -3.649 41.029 1.00 91.94 84 ASN A O 1
ATOM 669 N N . ARG A 1 85 ? -5.152 -1.574 40.220 1.00 93.38 85 ARG A N 1
ATOM 670 C CA . ARG A 1 85 ? -6.611 -1.581 40.362 1.00 93.38 85 ARG A CA 1
ATOM 671 C C . ARG A 1 85 ? -7.279 -2.657 39.504 1.00 93.38 85 ARG A C 1
ATOM 673 O O . ARG A 1 85 ? -8.168 -3.355 39.983 1.00 93.38 85 ARG A O 1
ATOM 680 N N . ILE A 1 86 ? -6.873 -2.802 38.243 1.00 95.44 86 ILE A N 1
ATOM 681 C CA . ILE A 1 86 ? -7.440 -3.825 37.354 1.00 95.44 86 ILE A CA 1
ATOM 682 C C . ILE A 1 86 ? -7.030 -5.237 37.793 1.00 95.44 86 ILE A C 1
ATOM 684 O O . ILE A 1 86 ? -7.844 -6.152 37.702 1.00 95.44 86 ILE A O 1
ATOM 688 N N . ASN A 1 87 ? -5.826 -5.429 38.330 1.00 94.12 87 ASN A N 1
ATOM 689 C CA . ASN A 1 87 ? -5.399 -6.707 38.900 1.00 94.12 87 ASN A CA 1
ATOM 690 C C . ASN A 1 87 ? -6.248 -7.108 40.115 1.00 94.12 87 ASN A C 1
ATOM 692 O O . ASN A 1 87 ? -6.636 -8.272 40.212 1.00 94.12 87 ASN A O 1
ATOM 696 N N . ALA A 1 88 ? -6.637 -6.157 40.970 1.00 94.25 88 ALA A N 1
ATOM 697 C CA . ALA A 1 88 ? -7.591 -6.421 42.048 1.00 94.25 88 ALA A CA 1
ATOM 698 C C . ALA A 1 88 ? -8.956 -6.900 41.510 1.00 94.25 88 ALA A C 1
ATOM 700 O O . ALA A 1 88 ? -9.501 -7.880 42.012 1.00 94.25 88 ALA A O 1
ATOM 701 N N . LEU A 1 89 ? -9.467 -6.283 40.434 1.00 94.31 89 LEU A N 1
ATOM 702 C CA . LEU A 1 89 ? -10.707 -6.721 39.773 1.00 94.31 89 LEU A CA 1
ATOM 703 C C . LEU A 1 89 ? -10.574 -8.097 39.101 1.00 94.31 89 LEU A C 1
ATOM 705 O O . LEU A 1 89 ? -11.510 -8.891 39.108 1.00 94.31 89 LEU A O 1
ATOM 709 N N . ARG A 1 90 ? -9.408 -8.413 38.523 1.00 94.88 90 ARG A N 1
ATOM 710 C CA . ARG A 1 90 ? -9.128 -9.747 37.958 1.00 94.88 90 ARG A CA 1
ATOM 711 C C . ARG A 1 90 ? -9.139 -10.826 39.040 1.00 94.88 90 ARG A C 1
ATOM 713 O O . ARG A 1 90 ? -9.608 -11.931 38.773 1.00 94.88 90 ARG A O 1
ATOM 720 N N . ALA A 1 91 ? -8.629 -10.508 40.230 1.00 94.00 91 ALA A N 1
ATOM 721 C CA . ALA A 1 91 ? -8.612 -11.416 41.370 1.00 94.00 91 ALA A CA 1
ATOM 722 C C . ALA A 1 91 ? -10.014 -11.619 41.966 1.00 94.00 91 ALA A C 1
ATOM 724 O O . ALA A 1 91 ? -10.400 -12.758 42.216 1.00 94.00 91 ALA A O 1
ATOM 725 N N . SER A 1 92 ? -10.792 -10.543 42.145 1.00 93.12 92 SER A N 1
ATOM 726 C CA . SER A 1 92 ? -12.158 -10.636 42.682 1.00 93.12 92 SER A CA 1
ATOM 727 C C . SER A 1 92 ? -13.160 -11.218 41.681 1.00 93.12 92 SER A C 1
ATOM 729 O O . SER A 1 92 ? -14.141 -11.831 42.091 1.00 93.12 92 SER A O 1
ATOM 731 N N . LYS A 1 93 ? -12.931 -11.006 40.376 1.00 89.94 93 LYS A N 1
ATOM 732 C CA . LYS A 1 93 ? -13.901 -11.224 39.286 1.00 89.94 93 LYS A CA 1
ATOM 733 C C . LYS A 1 93 ? -15.234 -10.483 39.490 1.00 89.94 93 LYS A C 1
ATOM 735 O O . LYS A 1 93 ? -16.216 -10.815 38.828 1.00 89.94 93 LYS A O 1
ATOM 740 N N . ASP A 1 94 ? -15.250 -9.463 40.348 1.00 87.69 94 ASP A N 1
ATOM 741 C CA . ASP A 1 94 ? -16.429 -8.668 40.696 1.00 87.69 94 ASP A CA 1
ATOM 742 C C . ASP A 1 94 ? -16.119 -7.155 40.650 1.00 87.69 94 ASP A C 1
ATOM 744 O O . ASP A 1 94 ? -15.438 -6.641 41.546 1.00 87.69 94 ASP A O 1
ATOM 748 N N . PRO A 1 95 ? -16.588 -6.436 39.610 1.00 89.81 95 PRO A N 1
ATOM 749 C CA . PRO A 1 95 ? -17.014 -6.986 38.320 1.00 89.81 95 PRO A CA 1
ATOM 750 C C . PRO A 1 95 ? -15.821 -7.585 37.557 1.00 89.81 95 PRO A C 1
ATOM 752 O O . PRO A 1 95 ? -14.687 -7.131 37.709 1.00 89.81 95 PRO A O 1
ATOM 755 N N . ASN A 1 96 ? -16.065 -8.569 36.685 1.00 93.75 96 ASN A N 1
ATOM 756 C CA . ASN A 1 96 ? -15.028 -9.084 35.788 1.00 93.75 96 ASN A CA 1
ATOM 757 C C . ASN A 1 96 ? -14.582 -7.967 34.815 1.00 93.75 96 ASN A C 1
ATOM 759 O O . ASN A 1 96 ? -15.396 -7.550 33.991 1.00 93.75 96 ASN A O 1
ATOM 763 N N . PRO A 1 97 ? -13.319 -7.495 34.859 1.00 95.75 97 PRO A N 1
ATOM 764 C CA . PRO A 1 97 ? -12.862 -6.381 34.023 1.00 95.75 97 PRO A CA 1
ATOM 765 C C . PRO A 1 97 ? -12.648 -6.764 32.548 1.00 95.75 97 PRO A C 1
ATOM 767 O O . PRO A 1 97 ? -12.474 -5.874 31.719 1.00 95.75 97 PRO A O 1
ATOM 770 N N . TYR A 1 98 ? -12.657 -8.064 32.227 1.00 97.38 98 TYR A N 1
ATOM 771 C CA . TYR A 1 98 ? -12.535 -8.608 30.872 1.00 97.38 98 TYR A CA 1
ATOM 772 C C . TYR A 1 98 ? -13.623 -9.679 30.642 1.00 97.38 98 TYR A C 1
ATOM 774 O O . TYR A 1 98 ? -13.336 -10.882 30.661 1.00 97.38 98 TYR A O 1
ATOM 782 N N . PRO A 1 99 ? -14.905 -9.291 30.508 1.00 96.62 99 PRO A N 1
ATOM 783 C CA . PRO A 1 99 ? -15.978 -10.226 30.189 1.00 96.62 99 PRO A CA 1
ATOM 784 C C . PRO A 1 99 ? -15.757 -10.889 28.824 1.00 96.62 99 PRO A C 1
ATOM 786 O O . PRO A 1 99 ? -15.290 -10.264 27.877 1.00 96.62 99 PRO A O 1
ATOM 789 N N . HIS A 1 100 ? -16.163 -12.154 28.706 1.00 96.81 100 HIS A N 1
ATOM 790 C CA . HIS A 1 100 ? -15.987 -12.934 27.475 1.00 96.81 100 HIS A CA 1
ATOM 791 C C . HIS A 1 100 ? -16.836 -12.416 26.309 1.00 96.81 100 HIS A C 1
ATOM 793 O O . HIS A 1 100 ? -16.427 -12.495 25.154 1.00 96.81 100 HI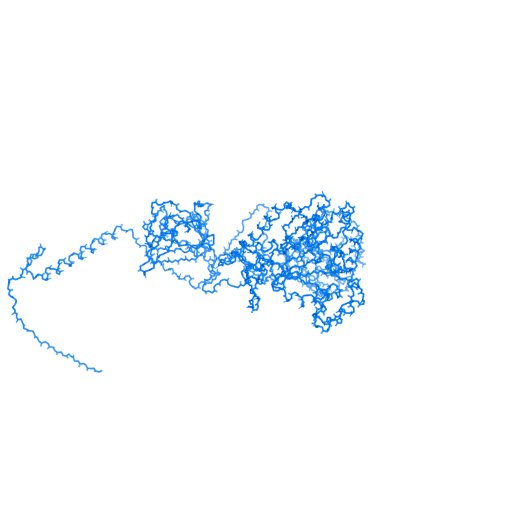S A O 1
ATOM 799 N N . LYS A 1 101 ? -18.046 -11.921 26.596 1.00 96.81 101 LYS A N 1
ATOM 800 C CA . LYS A 1 101 ? -19.001 -11.507 25.570 1.00 96.81 101 LYS A CA 1
ATOM 801 C C . LYS A 1 101 ? -19.887 -10.375 26.063 1.00 96.81 101 LYS A C 1
ATOM 803 O O . LYS A 1 101 ? -20.469 -10.447 27.139 1.00 96.81 101 LYS A O 1
ATOM 808 N N . PHE A 1 102 ? -20.064 -9.391 25.193 1.00 97.19 102 PHE A N 1
ATOM 809 C CA . PHE A 1 102 ? -21.158 -8.434 25.230 1.00 97.19 102 PHE A CA 1
ATOM 810 C C . PHE A 1 102 ? -21.909 -8.525 23.897 1.00 97.19 102 PHE A C 1
ATOM 812 O O . PHE A 1 102 ? -21.289 -8.568 22.830 1.00 97.19 102 PHE A O 1
ATOM 819 N N . HIS A 1 103 ? -23.234 -8.646 23.946 1.00 97.44 103 HIS A N 1
ATOM 820 C CA . HIS A 1 103 ? -24.068 -8.748 22.748 1.00 97.44 103 HIS A CA 1
ATOM 821 C C . HIS A 1 103 ? -24.468 -7.348 22.292 1.00 97.44 103 HIS A C 1
ATOM 823 O O . HIS A 1 103 ? -25.271 -6.698 22.954 1.00 97.44 103 HIS A O 1
ATOM 829 N N . THR A 1 104 ? -23.910 -6.893 21.173 1.00 97.00 104 THR A N 1
ATOM 830 C CA . THR A 1 104 ? -24.345 -5.673 20.488 1.00 97.00 104 THR A CA 1
ATOM 831 C C . THR A 1 104 ? -25.479 -5.994 19.516 1.00 97.00 104 THR A C 1
ATOM 833 O O . THR A 1 104 ? -25.507 -7.074 18.927 1.00 97.00 104 THR A O 1
ATOM 836 N N . ASN A 1 105 ? -26.420 -5.066 19.346 1.00 96.75 105 ASN A N 1
ATOM 837 C CA . ASN A 1 105 ? -27.544 -5.197 18.406 1.00 96.75 105 ASN A CA 1
ATOM 838 C C . ASN A 1 105 ? -27.746 -3.941 17.540 1.00 96.75 105 ASN A C 1
ATOM 840 O O . ASN A 1 105 ? -28.695 -3.871 16.768 1.00 96.75 105 ASN A O 1
ATOM 844 N N . THR A 1 106 ? -26.889 -2.931 17.691 1.00 95.62 106 THR A N 1
ATOM 845 C CA . THR A 1 106 ? -27.003 -1.647 16.999 1.00 95.62 106 THR A CA 1
ATOM 846 C C . THR A 1 106 ? -25.627 -1.215 16.508 1.00 95.62 106 THR A C 1
ATOM 848 O O . THR A 1 106 ? -24.662 -1.243 17.276 1.00 95.62 106 THR A O 1
ATOM 851 N N . ARG A 1 107 ? -25.533 -0.802 15.241 1.00 93.44 107 ARG A N 1
ATOM 852 C CA . ARG A 1 107 ? -24.347 -0.128 14.698 1.00 93.44 107 ARG A CA 1
ATOM 853 C C . ARG A 1 107 ? -24.481 1.376 14.878 1.00 93.44 107 ARG A C 1
ATOM 855 O O . ARG A 1 107 ? -25.569 1.929 14.722 1.00 93.44 107 ARG A O 1
ATOM 862 N N . ILE A 1 108 ? -23.389 2.054 15.219 1.00 92.06 108 ILE A N 1
ATOM 863 C CA . ILE A 1 108 ? -23.477 3.460 15.643 1.00 92.06 108 ILE A CA 1
ATOM 864 C C . ILE A 1 108 ? -23.836 4.377 14.472 1.00 92.06 108 ILE A C 1
ATOM 866 O O . ILE A 1 108 ? -24.635 5.295 14.645 1.00 92.06 108 ILE A O 1
ATOM 870 N N . HIS A 1 109 ? -23.301 4.123 13.277 1.00 90.38 109 HIS A N 1
ATOM 871 C CA . HIS A 1 109 ? -23.639 4.928 12.101 1.00 90.38 109 HIS A CA 1
ATOM 872 C C . HIS A 1 109 ? -25.130 4.823 11.732 1.00 90.38 109 HIS A C 1
ATOM 874 O O . HIS A 1 109 ? -25.770 5.841 11.473 1.00 90.38 109 HIS A O 1
ATOM 880 N N . GLU A 1 110 ? -25.708 3.618 11.794 1.00 92.81 110 GLU A N 1
ATOM 881 C CA . GLU A 1 110 ? -27.143 3.388 11.577 1.00 92.81 110 GLU A CA 1
ATOM 882 C C . GLU A 1 110 ? -27.984 4.080 12.654 1.00 92.81 110 GLU A C 1
ATOM 884 O O . GLU A 1 110 ? -28.972 4.741 12.338 1.00 92.81 110 GLU A O 1
ATOM 889 N N . PHE A 1 111 ? -27.563 3.992 13.921 1.00 94.12 111 PHE A N 1
ATOM 890 C CA . PHE A 1 111 ? -28.225 4.675 15.029 1.00 94.12 111 PHE A CA 1
ATOM 891 C C . PHE A 1 111 ? -28.290 6.190 14.812 1.00 94.12 111 PHE A C 1
ATOM 893 O O . PHE A 1 111 ? -29.359 6.781 14.974 1.00 94.12 111 PHE A O 1
ATOM 900 N N . VAL A 1 112 ? -27.168 6.815 14.439 1.00 93.38 112 VAL A N 1
ATOM 901 C CA . VAL A 1 112 ? -27.114 8.263 14.204 1.00 93.38 112 VAL A CA 1
ATOM 902 C C . VAL A 1 112 ? -28.042 8.664 13.064 1.00 93.38 112 VAL A C 1
ATOM 904 O O . VAL A 1 112 ? -28.807 9.614 13.217 1.00 93.38 112 VAL A O 1
ATOM 907 N N . GLU A 1 113 ? -28.028 7.923 11.957 1.00 93.62 113 GLU A N 1
ATOM 908 C CA . GLU A 1 113 ? -28.850 8.236 10.789 1.00 93.62 113 GLU A CA 1
ATOM 909 C C . GLU A 1 113 ? -30.353 8.060 11.064 1.00 93.62 113 GLU A C 1
ATOM 911 O O . GLU A 1 113 ? -31.147 8.944 10.744 1.00 93.62 113 GLU A O 1
ATOM 916 N N . GLN A 1 114 ? -30.748 6.968 11.727 1.00 94.12 114 GLN A N 1
ATOM 917 C CA . GLN A 1 114 ? -32.149 6.679 12.060 1.00 94.12 114 GLN A CA 1
ATOM 918 C C . GLN A 1 114 ? -32.754 7.692 13.042 1.00 94.12 114 GLN A C 1
ATOM 920 O O . GLN A 1 114 ? -33.944 7.991 12.968 1.00 94.12 114 GLN A O 1
ATOM 925 N N . HIS A 1 115 ? -31.944 8.240 13.951 1.00 94.06 115 HIS A N 1
ATOM 926 C CA . HIS A 1 115 ? -32.418 9.087 15.051 1.00 94.06 115 HIS A CA 1
ATOM 927 C C . HIS A 1 115 ? -32.032 10.565 14.899 1.00 94.06 115 HIS A C 1
ATOM 929 O O . HIS A 1 115 ? -32.271 11.367 15.807 1.00 94.06 115 HIS A O 1
ATOM 935 N N . LYS A 1 116 ? -31.472 10.971 13.750 1.00 91.62 116 LYS A N 1
ATOM 936 C CA . LYS A 1 116 ? -31.073 12.367 13.500 1.00 91.62 116 LYS A CA 1
ATOM 937 C C . LYS A 1 116 ? -32.229 13.361 13.652 1.00 91.62 116 LYS A C 1
ATOM 939 O O . LYS A 1 116 ? -32.001 14.478 14.112 1.00 91.62 116 LYS A O 1
ATOM 944 N N . GLY A 1 117 ? -33.449 12.930 13.317 1.00 92.31 117 GLY A N 1
ATOM 945 C CA . GLY A 1 117 ? -34.673 13.735 13.354 1.00 92.31 117 GLY A CA 1
ATOM 946 C C . GLY A 1 117 ? -35.270 13.969 14.744 1.00 92.31 117 GLY A C 1
ATOM 947 O O . GLY A 1 117 ? -36.221 14.739 14.844 1.00 92.31 117 GLY A O 1
ATOM 948 N N . LEU A 1 118 ? -34.735 13.346 15.804 1.00 94.00 118 LEU A N 1
ATOM 949 C CA . LEU A 1 118 ? -35.232 13.557 17.167 1.00 94.00 118 LEU A CA 1
ATOM 950 C C . LEU A 1 118 ? -35.111 15.022 17.580 1.00 94.00 118 LEU A C 1
ATOM 952 O O . LEU A 1 118 ? -34.060 15.649 17.405 1.00 94.00 118 LEU A O 1
ATOM 956 N N . THR A 1 119 ? -36.173 15.542 18.181 1.00 93.38 119 THR A N 1
ATOM 957 C CA . THR A 1 119 ? -36.256 16.923 18.656 1.00 93.38 119 THR A CA 1
ATOM 958 C C . THR A 1 119 ? -35.698 17.071 20.071 1.00 93.38 119 THR A C 1
ATOM 960 O O . THR A 1 119 ? -35.478 16.103 20.798 1.00 93.38 119 THR A O 1
ATOM 963 N N . ARG A 1 120 ? -35.409 18.308 20.480 1.00 93.25 120 ARG A N 1
ATOM 964 C CA . ARG A 1 120 ? -34.834 18.612 21.797 1.00 93.25 120 ARG A CA 1
ATOM 965 C C . ARG A 1 120 ? -35.680 18.027 22.937 1.00 93.25 120 ARG A C 1
ATOM 967 O O . ARG A 1 120 ? -36.826 18.428 23.122 1.00 93.25 120 ARG A O 1
ATOM 974 N N . GLY A 1 121 ? -35.068 17.194 23.780 1.00 92.00 121 GLY A N 1
ATOM 975 C CA . GLY A 1 121 ? -35.719 16.588 24.947 1.00 92.00 121 GLY A CA 1
ATOM 976 C C . GLY A 1 121 ? -36.583 15.369 24.635 1.00 92.00 121 GLY A C 1
ATOM 977 O O . GLY A 1 121 ? -37.201 14.828 25.548 1.00 92.00 121 GLY A O 1
ATOM 978 N N . GLU A 1 122 ? -36.640 14.945 23.375 1.00 94.56 122 GLU A N 1
ATOM 979 C CA . GLU A 1 122 ? -37.363 13.749 22.972 1.00 94.56 122 GLU A CA 1
ATOM 980 C C . GLU A 1 122 ? -36.608 12.489 23.415 1.00 94.56 122 GLU A C 1
ATOM 982 O O . GLU A 1 122 ? -35.410 12.340 23.163 1.00 94.56 122 GLU A O 1
ATOM 987 N N . GLU A 1 123 ? -37.313 11.581 24.089 1.00 94.69 123 GLU A N 1
ATOM 988 C CA . GLU A 1 123 ? -36.783 10.329 24.637 1.00 94.69 123 GLU A CA 1
ATOM 989 C C . GLU A 1 123 ? -37.667 9.160 24.182 1.00 94.69 123 GLU A C 1
ATOM 991 O O . GLU A 1 123 ? -38.859 9.121 24.492 1.00 94.69 123 GLU A O 1
ATOM 996 N N . LEU A 1 124 ? -37.089 8.172 23.497 1.00 94.88 124 LEU A N 1
ATOM 997 C CA . LEU A 1 124 ? -37.806 6.993 23.004 1.00 94.88 124 LEU A CA 1
ATOM 998 C C . LEU A 1 124 ? -37.759 5.844 24.024 1.00 94.88 124 LEU A C 1
ATOM 1000 O O . LEU A 1 124 ? -37.157 4.804 23.772 1.00 94.88 124 LEU A O 1
ATOM 1004 N N . LYS A 1 125 ? -38.374 6.027 25.200 1.00 91.25 125 LYS A N 1
ATOM 1005 C CA . LYS A 1 125 ? -38.314 5.047 26.311 1.00 91.25 125 LYS A CA 1
ATOM 1006 C C . LYS A 1 125 ? -38.888 3.674 25.972 1.00 91.25 125 LYS A C 1
ATOM 1008 O O . LYS A 1 125 ? -38.366 2.674 26.459 1.00 91.25 125 LYS A O 1
ATOM 1013 N N . ASP A 1 126 ? -39.930 3.659 25.148 1.00 90.44 126 ASP A N 1
ATOM 1014 C CA . ASP A 1 126 ? -40.605 2.449 24.665 1.00 90.44 126 ASP A CA 1
ATOM 1015 C C . ASP A 1 126 ? -40.076 2.004 23.286 1.00 90.44 126 ASP A C 1
ATOM 1017 O O . ASP A 1 126 ? -40.664 1.148 22.627 1.00 90.44 126 ASP A O 1
ATOM 1021 N N . GLY A 1 127 ? -38.979 2.616 22.823 1.00 89.31 127 GLY A N 1
ATOM 1022 C CA . GLY A 1 127 ? -38.296 2.246 21.589 1.00 89.31 127 GLY A CA 1
ATOM 1023 C C . GLY A 1 127 ? -37.511 0.933 21.708 1.00 89.31 127 GLY A C 1
ATOM 1024 O O . GLY A 1 127 ? -37.431 0.339 22.788 1.00 89.31 127 GLY A O 1
ATOM 1025 N N . PRO A 1 128 ? -36.904 0.468 20.601 1.00 92.00 128 PRO A N 1
ATOM 1026 C CA . PRO A 1 128 ? -36.066 -0.725 20.621 1.00 92.00 128 PRO A CA 1
ATOM 1027 C C . PRO A 1 128 ? -34.880 -0.545 21.578 1.00 92.00 128 PRO A C 1
ATOM 1029 O O . PRO A 1 128 ? -34.261 0.519 21.628 1.00 92.00 128 PRO A O 1
ATOM 1032 N N . GLU A 1 129 ? -34.554 -1.600 22.328 1.00 95.94 129 GLU A N 1
ATOM 1033 C CA . GLU A 1 129 ? -33.374 -1.617 23.194 1.00 95.94 129 GLU A CA 1
ATOM 1034 C C . GLU A 1 129 ? -32.102 -1.505 22.349 1.00 95.94 129 GLU A C 1
ATOM 1036 O O . GLU A 1 129 ? -31.899 -2.258 21.395 1.00 95.94 129 GLU A O 1
ATOM 1041 N N . ILE A 1 130 ? -31.219 -0.595 22.742 1.00 96.94 130 ILE A N 1
ATOM 1042 C CA . ILE A 1 130 ? -29.948 -0.329 22.076 1.00 96.94 130 ILE A CA 1
ATOM 1043 C C . ILE A 1 130 ? -28.827 -0.930 22.907 1.00 96.94 130 ILE A C 1
ATOM 1045 O O . ILE A 1 130 ? -28.689 -0.607 24.086 1.00 96.94 130 ILE A O 1
ATOM 1049 N N . ARG A 1 131 ? -27.991 -1.754 22.273 1.00 97.75 131 ARG A N 1
ATOM 1050 C CA . ARG A 1 131 ? -26.773 -2.335 22.842 1.00 97.75 131 ARG A CA 1
ATOM 1051 C C . ARG A 1 131 ? -25.578 -1.997 21.966 1.00 97.75 131 ARG A C 1
ATOM 1053 O O . ARG A 1 131 ? -25.410 -2.572 20.886 1.00 97.75 131 ARG A O 1
ATOM 1060 N N . ILE A 1 132 ? -24.727 -1.100 22.456 1.00 97.50 132 ILE A N 1
ATOM 1061 C CA . ILE A 1 132 ? -23.530 -0.636 21.742 1.00 97.50 132 ILE A CA 1
ATOM 1062 C C . ILE A 1 132 ? -22.270 -0.814 22.585 1.00 97.50 132 ILE A C 1
ATOM 1064 O O . ILE A 1 132 ? -22.302 -0.683 23.807 1.00 97.50 132 ILE A O 1
ATOM 1068 N N . GLY A 1 133 ? -21.155 -1.119 21.922 1.00 97.56 133 GLY A N 1
ATOM 1069 C CA . GLY A 1 133 ? -19.818 -1.081 22.510 1.00 97.56 133 GLY A CA 1
ATOM 1070 C C . GLY A 1 133 ? -19.076 0.160 22.024 1.00 97.56 133 GLY A C 1
ATOM 1071 O O . GLY A 1 133 ? -19.137 0.481 20.839 1.00 97.56 133 GLY A O 1
ATOM 1072 N N . LEU A 1 134 ? -18.385 0.868 22.915 1.00 97.50 134 LEU A N 1
ATOM 1073 C CA . LEU A 1 134 ? -17.669 2.094 22.557 1.00 97.50 134 LEU A CA 1
ATOM 1074 C C . LEU A 1 134 ? -16.434 2.325 23.423 1.00 97.50 134 LEU A C 1
ATOM 1076 O O . LEU A 1 134 ? -16.352 1.838 24.550 1.00 97.50 134 LEU A O 1
ATOM 1080 N N . ARG A 1 135 ? -15.480 3.102 22.900 1.00 98.00 135 ARG A N 1
ATOM 1081 C CA . ARG A 1 135 ? -14.348 3.625 23.668 1.00 98.00 135 ARG A CA 1
ATOM 1082 C C . ARG A 1 135 ? -14.728 4.944 24.323 1.00 98.00 135 ARG A C 1
ATOM 1084 O O . ARG A 1 135 ? -15.181 5.858 23.642 1.00 98.00 135 ARG A O 1
ATOM 1091 N N . VAL A 1 136 ? -14.499 5.076 25.621 1.00 97.62 136 VAL A N 1
ATOM 1092 C CA . VAL A 1 136 ? -14.721 6.323 26.357 1.00 97.62 136 VAL A CA 1
ATOM 1093 C C . VAL A 1 136 ? -13.636 7.336 25.992 1.00 97.62 136 VAL A C 1
ATOM 1095 O O . VAL A 1 136 ? -12.471 7.143 26.321 1.00 97.62 136 VAL A O 1
ATOM 1098 N N . MET A 1 137 ? -14.007 8.445 25.361 1.00 95.44 137 MET A N 1
ATOM 1099 C CA . MET A 1 137 ? -13.088 9.532 24.996 1.00 95.44 137 MET A CA 1
ATOM 1100 C C . MET A 1 137 ? -13.080 10.658 26.028 1.00 95.44 137 MET A C 1
ATOM 1102 O O . MET A 1 137 ? -12.032 11.245 26.299 1.00 95.44 137 MET A O 1
ATOM 1106 N N . ALA A 1 138 ? -14.222 10.902 26.674 1.00 94.50 138 ALA A N 1
ATOM 1107 C CA . ALA A 1 138 ? -14.330 11.838 27.784 1.00 94.50 138 ALA A CA 1
ATOM 1108 C C . ALA A 1 138 ? -15.380 11.385 28.802 1.00 94.50 138 ALA A C 1
ATOM 1110 O O . ALA A 1 138 ? -16.361 10.719 28.465 1.00 94.50 138 ALA A O 1
ATOM 1111 N N . ILE A 1 139 ? -15.183 11.796 30.054 1.00 94.62 139 ILE A N 1
ATOM 1112 C CA . ILE A 1 139 ? -16.122 11.579 31.155 1.00 94.62 139 ILE A CA 1
ATOM 1113 C C . ILE A 1 139 ? -16.466 12.942 31.741 1.00 94.62 139 ILE A C 1
ATOM 1115 O O . ILE A 1 139 ? -15.575 13.703 32.115 1.00 94.62 139 ILE A O 1
ATOM 1119 N N . ARG A 1 140 ? -17.758 13.251 31.860 1.00 91.38 140 ARG A N 1
ATOM 1120 C CA . ARG A 1 140 ? -18.239 14.456 32.545 1.00 91.38 140 ARG A CA 1
ATOM 1121 C C . ARG A 1 140 ? -19.201 14.041 33.648 1.00 91.38 140 ARG A C 1
ATOM 1123 O O . ARG A 1 140 ? -20.224 13.412 33.392 1.00 91.38 140 ARG A O 1
ATOM 1130 N N . SER A 1 141 ? -18.877 14.389 34.890 1.00 85.25 141 SER A N 1
ATOM 1131 C CA . SER A 1 141 ? -19.761 14.146 36.036 1.00 85.25 141 SER A CA 1
ATOM 1132 C C . SER A 1 141 ? -20.455 15.447 36.423 1.00 85.25 141 SER A C 1
ATOM 1134 O O . SER A 1 141 ? -19.787 16.443 36.684 1.00 85.25 141 SER A O 1
ATOM 1136 N N . SER A 1 142 ? -21.789 15.450 36.457 1.00 72.12 142 SER A N 1
ATOM 1137 C CA . SER A 1 142 ? -22.574 16.626 36.868 1.00 72.12 142 SER A CA 1
ATOM 1138 C C . SER A 1 142 ? -23.113 16.504 38.296 1.00 72.12 142 SER A C 1
ATOM 1140 O O . SER A 1 142 ? -23.294 17.514 38.972 1.00 72.12 142 SER A O 1
ATOM 1142 N N . SER A 1 143 ? -23.355 15.281 38.774 1.00 81.38 143 SER A N 1
ATOM 1143 C CA . SER A 1 143 ? -23.731 14.959 40.158 1.00 81.38 143 SER A CA 1
ATOM 1144 C C . SER A 1 143 ? -23.424 13.481 40.453 1.00 81.38 143 SER A C 1
ATOM 1146 O O . SER A 1 143 ? -22.956 12.758 39.577 1.00 81.38 143 SER A O 1
ATOM 1148 N N . SER A 1 144 ? -23.723 12.998 41.665 1.00 84.88 144 SER A N 1
ATOM 1149 C CA . SER A 1 144 ? -23.696 11.555 41.968 1.00 84.88 144 SER A CA 1
ATOM 1150 C C . SER A 1 144 ? -24.782 10.755 41.235 1.00 84.88 144 SER A C 1
ATOM 1152 O O . SER A 1 144 ? -24.717 9.536 41.208 1.00 84.88 144 SER A O 1
ATOM 1154 N N . SER A 1 145 ? -25.771 11.427 40.638 1.00 89.75 145 SER A N 1
ATOM 1155 C CA . SER A 1 145 ? -26.930 10.821 39.970 1.00 89.75 145 SER A CA 1
ATOM 1156 C C . SER A 1 145 ? -26.970 11.047 38.455 1.00 89.75 145 SER A C 1
ATOM 1158 O O . SER A 1 145 ? -27.918 10.607 37.803 1.00 89.75 145 SER A O 1
ATOM 1160 N N . LEU A 1 146 ? -25.984 11.762 37.901 1.00 92.50 146 LEU A N 1
ATOM 1161 C CA . LEU A 1 146 ? -25.900 12.100 36.484 1.00 92.50 146 LEU A CA 1
ATOM 1162 C C . LEU A 1 146 ? -24.444 12.103 36.015 1.00 92.50 146 LEU A C 1
ATOM 1164 O O . LEU A 1 146 ? -23.623 12.910 36.476 1.00 92.50 146 LEU A O 1
ATOM 1168 N N . ARG A 1 147 ? -24.159 11.241 35.042 1.00 94.88 147 ARG A N 1
ATOM 1169 C CA . ARG A 1 147 ? -22.860 11.125 34.383 1.00 94.88 147 ARG A CA 1
ATOM 1170 C C . ARG A 1 147 ? -23.047 11.096 32.869 1.00 94.88 147 ARG A C 1
ATOM 1172 O O . ARG A 1 147 ? -24.016 10.534 32.372 1.00 94.88 147 ARG A O 1
ATOM 1179 N N . PHE A 1 148 ? -22.109 11.699 32.154 1.00 96.00 148 PHE A N 1
ATOM 1180 C CA . PHE A 1 148 ? -22.046 11.661 30.702 1.00 96.00 148 PHE A CA 1
ATOM 1181 C C . PHE A 1 148 ? -20.741 11.008 30.266 1.00 96.00 148 PHE A C 1
ATOM 1183 O O . PHE A 1 148 ? -19.670 11.346 30.786 1.00 96.00 148 PHE A O 1
ATOM 1190 N N . TYR A 1 149 ? -20.838 10.120 29.285 1.00 97.38 149 TYR A N 1
ATOM 1191 C CA . TYR A 1 149 ? -19.692 9.632 28.532 1.00 97.38 149 TYR A CA 1
ATOM 1192 C C . TYR A 1 149 ? -19.761 10.185 27.118 1.00 97.38 149 TYR A C 1
ATOM 1194 O O . TYR A 1 149 ? -20.817 10.173 26.492 1.00 97.38 149 TYR A O 1
ATOM 1202 N N . VAL A 1 150 ? -18.625 10.645 26.612 1.00 96.31 150 VAL A N 1
ATOM 1203 C CA . VAL A 1 150 ? -18.437 10.830 25.175 1.00 96.31 150 VAL A CA 1
ATOM 1204 C C . VAL A 1 150 ? -17.748 9.573 24.684 1.00 96.31 150 VAL A C 1
ATOM 1206 O O . VAL A 1 150 ? -16.632 9.274 25.110 1.00 96.31 150 VAL A O 1
ATOM 1209 N N . GLY A 1 151 ? -18.450 8.803 23.865 1.00 95.50 151 GLY A N 1
ATOM 1210 C CA . GLY A 1 151 ? -18.002 7.525 23.351 1.00 95.50 151 GLY A CA 1
ATOM 1211 C C . GLY A 1 151 ? -17.650 7.588 21.877 1.00 95.50 151 GLY A C 1
ATOM 1212 O O . GLY A 1 151 ? -18.266 8.342 21.132 1.00 95.50 151 GLY A O 1
ATOM 1213 N N . LYS A 1 152 ? -16.686 6.776 21.448 1.00 94.62 152 LYS A N 1
ATOM 1214 C CA . LYS A 1 152 ? -16.300 6.648 20.044 1.00 94.62 152 LYS A CA 1
ATOM 1215 C C . LYS A 1 152 ? -16.280 5.188 19.618 1.00 94.62 152 LYS A C 1
ATOM 1217 O O . LYS A 1 152 ? -15.659 4.354 20.282 1.00 94.62 152 LYS A O 1
ATOM 1222 N N . ALA A 1 153 ? -16.945 4.885 18.512 1.00 92.44 153 ALA A N 1
ATOM 1223 C CA . ALA A 1 153 ? -16.856 3.601 17.825 1.00 92.44 153 ALA A CA 1
ATOM 1224 C C . ALA A 1 153 ? -17.191 3.795 16.342 1.00 92.44 153 ALA A C 1
ATOM 1226 O O . ALA A 1 153 ? -17.917 4.716 15.987 1.00 92.44 153 ALA A O 1
ATOM 1227 N N . GLU A 1 154 ? -16.616 2.961 15.472 1.00 89.38 154 GLU A N 1
ATOM 1228 C CA . GLU A 1 154 ? -16.846 3.030 14.016 1.00 89.38 154 GLU A CA 1
ATOM 1229 C C . GLU A 1 154 ? -16.515 4.405 13.384 1.00 89.38 154 GLU A C 1
ATOM 1231 O O . GLU A 1 154 ? -17.061 4.758 12.349 1.00 89.38 154 GLU A O 1
ATOM 1236 N N . GLY A 1 155 ? -15.628 5.202 14.000 1.00 88.56 155 GLY A N 1
ATOM 1237 C CA . GLY A 1 155 ? -15.321 6.573 13.551 1.00 88.56 155 GLY A CA 1
ATOM 1238 C C . GLY A 1 155 ? -16.371 7.621 13.941 1.00 88.56 155 GLY A C 1
ATOM 1239 O O . GLY A 1 155 ? -16.188 8.803 13.678 1.00 88.56 155 GLY A O 1
ATOM 1240 N N . VAL A 1 156 ? -17.443 7.218 14.625 1.00 92.12 156 VAL A N 1
ATOM 1241 C CA . VAL A 1 156 ? -18.527 8.101 15.059 1.00 92.12 156 VAL A CA 1
ATOM 1242 C C . VAL A 1 156 ? -18.406 8.385 16.551 1.00 92.12 156 VAL A C 1
ATOM 1244 O O . VAL A 1 156 ? -18.144 7.488 17.359 1.00 92.12 156 VAL A O 1
ATOM 1247 N N . THR A 1 157 ? -18.617 9.647 16.920 1.00 93.81 157 THR A N 1
ATOM 1248 C CA . THR A 1 157 ? -18.698 10.080 18.318 1.00 93.81 157 THR A CA 1
ATOM 1249 C C . THR A 1 157 ? -20.156 10.167 18.748 1.00 93.81 157 THR A C 1
ATOM 1251 O O . THR A 1 157 ? -20.972 10.767 18.052 1.00 93.81 157 THR A O 1
ATOM 1254 N N . ILE A 1 158 ? -20.485 9.593 19.903 1.00 95.31 158 ILE A N 1
ATOM 1255 C CA . ILE A 1 158 ? -21.835 9.603 20.464 1.00 95.31 158 ILE A CA 1
ATOM 1256 C C . ILE A 1 158 ? -21.818 9.922 21.960 1.00 95.31 158 ILE A C 1
ATOM 1258 O O . ILE A 1 158 ? -20.924 9.496 22.694 1.00 95.31 158 ILE A O 1
ATOM 1262 N N . GLN A 1 159 ? -22.821 10.663 22.430 1.00 96.69 159 GLN A N 1
ATOM 1263 C CA . GLN A 1 159 ? -23.021 10.896 23.855 1.00 96.69 159 GLN A CA 1
ATOM 1264 C C . GLN A 1 159 ? -23.787 9.728 24.492 1.00 96.69 159 GLN A C 1
ATOM 1266 O O . GLN A 1 159 ? -24.780 9.235 23.960 1.00 96.69 159 GLN A O 1
ATOM 1271 N N . VAL A 1 160 ? -23.366 9.324 25.685 1.00 97.62 160 VAL A N 1
ATOM 1272 C CA . VAL A 1 160 ? -24.125 8.433 26.562 1.00 97.62 160 VAL A CA 1
ATOM 1273 C C . VAL A 1 160 ? -24.516 9.211 27.804 1.00 97.62 160 VAL A C 1
ATOM 1275 O O . VAL A 1 160 ? -23.654 9.733 28.515 1.00 97.62 160 VAL A O 1
ATOM 1278 N N . MET A 1 161 ? -25.815 9.287 28.066 1.00 96.31 161 MET A N 1
ATOM 1279 C CA . MET A 1 161 ? -26.366 9.955 29.237 1.00 96.31 161 MET A CA 1
ATOM 1280 C C . MET A 1 161 ? -26.787 8.912 30.271 1.00 96.31 161 MET A C 1
ATOM 1282 O O . MET A 1 161 ? -27.729 8.153 30.053 1.00 96.31 161 MET A O 1
ATOM 1286 N N . CYS A 1 162 ? -26.113 8.899 31.417 1.00 96.69 162 CYS A N 1
ATOM 1287 C CA . CYS A 1 162 ? -26.360 7.955 32.501 1.00 96.69 162 CYS A CA 1
ATOM 1288 C C . CYS A 1 162 ? -27.061 8.676 33.653 1.00 96.69 162 CYS A C 1
ATOM 1290 O O . CYS A 1 162 ? -26.481 9.563 34.286 1.00 96.69 162 CYS A O 1
ATOM 1292 N N . GLN A 1 163 ? -28.304 8.292 33.938 1.00 94.62 163 GLN A N 1
ATOM 1293 C CA . GLN A 1 163 ? -29.108 8.863 35.017 1.00 94.62 163 GLN A CA 1
ATOM 1294 C C . GLN A 1 163 ? -29.509 7.782 36.014 1.00 94.62 163 GLN A C 1
ATOM 1296 O O . GLN A 1 163 ? -30.014 6.740 35.609 1.00 94.62 163 GLN A O 1
ATOM 1301 N N . LEU A 1 164 ? -29.398 8.075 37.312 1.00 93.88 164 LEU A N 1
ATOM 1302 C CA . LEU A 1 164 ? -29.794 7.142 38.375 1.00 93.88 164 LEU A CA 1
ATOM 1303 C C . LEU A 1 164 ? -31.244 6.650 38.219 1.00 93.88 164 LEU A C 1
ATOM 1305 O O . LEU A 1 164 ? -31.518 5.477 38.413 1.00 93.88 164 LEU A O 1
ATOM 1309 N N . GLN A 1 165 ? -32.161 7.537 37.820 1.00 92.31 165 GLN A N 1
ATOM 1310 C CA . GLN A 1 165 ? -33.578 7.203 37.610 1.00 92.31 165 GLN A CA 1
ATOM 1311 C C . GLN A 1 165 ? -33.831 6.246 36.430 1.00 92.31 165 GLN A C 1
ATOM 1313 O O . GLN A 1 165 ? -34.894 5.638 36.365 1.00 92.31 165 GLN A O 1
ATOM 1318 N N . ASN A 1 166 ? -32.883 6.145 35.492 1.00 92.50 166 ASN A N 1
ATOM 1319 C CA . ASN A 1 166 ? -32.985 5.280 34.317 1.00 92.50 166 ASN A CA 1
ATOM 1320 C C . ASN A 1 166 ? -32.219 3.967 34.497 1.00 92.50 166 ASN A C 1
ATOM 1322 O O . ASN A 1 166 ? -32.394 3.069 33.677 1.00 92.50 166 ASN A O 1
ATOM 1326 N N . ALA A 1 167 ? -31.372 3.872 35.526 1.00 92.38 167 ALA A N 1
ATOM 1327 C CA . ALA A 1 167 ? -30.544 2.707 35.777 1.00 92.38 167 ALA A CA 1
ATOM 1328 C C . ALA A 1 167 ? -31.422 1.478 36.048 1.00 92.38 167 ALA A C 1
ATOM 1330 O O . ALA A 1 167 ? -32.312 1.511 36.900 1.00 92.38 167 ALA A O 1
ATOM 1331 N N . LYS A 1 168 ? -31.162 0.400 35.312 1.00 87.19 168 LYS A N 1
ATOM 1332 C CA . LYS A 1 168 ? -31.795 -0.912 35.453 1.00 87.19 168 LYS A CA 1
ATOM 1333 C C . LYS A 1 168 ? -30.698 -1.974 35.588 1.00 87.19 168 LYS A C 1
ATOM 1335 O O . LYS A 1 168 ? -29.551 -1.734 35.218 1.00 87.19 168 LYS A O 1
ATOM 1340 N N . GLY A 1 169 ? -31.064 -3.141 36.111 1.00 78.19 169 GLY A N 1
ATOM 1341 C CA . GLY A 1 169 ? -30.156 -4.273 36.309 1.00 78.19 169 GLY A CA 1
ATOM 1342 C C . GLY A 1 169 ? -29.703 -4.457 37.758 1.00 78.19 169 GLY A C 1
ATOM 1343 O O . GLY A 1 169 ? -30.055 -3.677 38.644 1.00 78.19 169 GLY A O 1
ATOM 1344 N N . ASP A 1 170 ? -28.926 -5.516 37.981 1.00 84.50 170 ASP A N 1
ATOM 1345 C CA . ASP A 1 170 ? -28.548 -5.986 39.322 1.00 84.50 170 ASP A CA 1
ATOM 1346 C C . ASP A 1 170 ? -27.391 -5.184 39.940 1.00 84.50 170 ASP A C 1
ATOM 1348 O O . ASP A 1 170 ? -27.203 -5.173 41.158 1.00 84.50 170 ASP A O 1
ATOM 1352 N N . VAL A 1 171 ? -26.607 -4.489 39.109 1.00 88.06 171 VAL A N 1
ATOM 1353 C CA . VAL A 1 171 ? -25.468 -3.681 39.557 1.00 88.06 171 VAL A CA 1
ATOM 1354 C C . VAL A 1 171 ? -25.933 -2.252 39.857 1.00 88.06 171 VAL A C 1
ATOM 1356 O O . VAL A 1 171 ? -26.411 -1.569 38.947 1.00 88.06 171 VAL A O 1
ATOM 1359 N N . PRO A 1 172 ? -25.744 -1.737 41.088 1.00 91.69 172 PRO A N 1
ATOM 1360 C CA . PRO A 1 172 ? -26.089 -0.360 41.428 1.00 91.69 172 PRO A CA 1
ATOM 1361 C C . PRO A 1 172 ? -25.393 0.665 40.525 1.00 91.69 172 PRO A C 1
ATOM 1363 O O . PRO A 1 172 ? -24.214 0.509 40.200 1.00 91.69 172 PRO A O 1
ATOM 1366 N N . PHE A 1 173 ? -26.089 1.758 40.198 1.00 92.75 173 PHE A N 1
ATOM 1367 C CA . PHE A 1 173 ? -25.597 2.844 39.334 1.00 92.75 173 PHE A CA 1
ATOM 1368 C C . PHE A 1 173 ? -24.176 3.314 39.690 1.00 92.75 173 PHE A C 1
ATOM 1370 O O . PHE A 1 173 ? -23.329 3.503 38.822 1.00 92.75 173 PHE A O 1
ATOM 1377 N N . GLU A 1 174 ? -23.885 3.469 40.980 1.00 91.75 174 GLU A N 1
ATOM 1378 C CA . GLU A 1 174 ? -22.575 3.918 41.459 1.00 91.75 174 GLU A CA 1
ATOM 1379 C C . GLU A 1 174 ? -21.467 2.908 41.128 1.00 91.75 174 GLU A C 1
ATOM 1381 O O . GLU A 1 174 ? -20.411 3.306 40.630 1.00 91.75 174 GLU A O 1
ATOM 1386 N N . LYS A 1 175 ? -21.735 1.607 41.315 1.00 91.50 175 LYS A N 1
ATOM 1387 C CA . LYS A 1 175 ? -20.796 0.516 41.012 1.00 91.50 175 LYS A CA 1
ATOM 1388 C C . LYS A 1 175 ? -20.547 0.360 39.511 1.00 91.50 175 LYS A C 1
ATOM 1390 O O . LYS A 1 175 ? -19.404 0.131 39.118 1.00 91.50 175 LYS A O 1
ATOM 1395 N N . GLN A 1 176 ? -21.566 0.561 38.666 1.00 93.44 176 GLN A N 1
ATOM 1396 C CA . GLN A 1 176 ? -21.407 0.542 37.199 1.00 93.44 176 GLN A CA 1
ATOM 1397 C C . GLN A 1 176 ? -20.365 1.570 36.721 1.00 93.44 176 GLN A C 1
ATOM 1399 O O . GLN A 1 176 ? -19.658 1.362 35.738 1.00 93.44 176 GLN A O 1
ATOM 1404 N N . HIS A 1 177 ? -20.239 2.691 37.433 1.00 94.50 177 HIS A N 1
ATOM 1405 C CA . HIS A 1 177 ? -19.427 3.834 37.023 1.00 94.50 177 HIS A CA 1
ATOM 1406 C C . HIS A 1 177 ? -18.111 3.989 37.793 1.00 94.50 177 HIS A C 1
ATOM 1408 O O . HIS A 1 177 ? -17.287 4.840 37.440 1.00 94.50 177 HIS A O 1
ATOM 1414 N N . GLU A 1 178 ? -17.906 3.210 38.850 1.00 92.00 178 GLU A N 1
ATOM 1415 C CA . GLU A 1 178 ? -16.772 3.345 39.761 1.00 92.00 178 GLU A CA 1
ATOM 1416 C C . GLU A 1 178 ? -15.431 3.102 39.058 1.00 92.00 178 GLU A C 1
ATOM 1418 O O . GLU A 1 178 ? -14.481 3.869 39.257 1.00 92.00 178 GLU A O 1
ATOM 1423 N N . ASN A 1 179 ? -15.368 2.051 38.231 1.00 92.56 179 ASN A N 1
ATOM 1424 C CA . ASN A 1 179 ? -14.143 1.529 37.611 1.00 92.56 179 ASN A CA 1
ATOM 1425 C C . ASN A 1 179 ? -13.844 2.077 36.211 1.00 92.56 179 ASN A C 1
ATOM 1427 O O . ASN A 1 179 ? -12.744 1.843 35.702 1.00 92.56 179 ASN A O 1
ATOM 1431 N N . ILE A 1 180 ? -14.783 2.824 35.625 1.00 96.31 180 ILE A N 1
ATOM 1432 C CA . ILE A 1 180 ? -14.666 3.359 34.267 1.00 96.31 180 ILE A CA 1
ATOM 1433 C C . ILE A 1 180 ? -13.793 4.615 34.258 1.00 96.31 180 ILE A C 1
ATOM 1435 O O . ILE A 1 180 ? -14.041 5.557 35.012 1.00 96.31 180 ILE A O 1
ATOM 1439 N N . GLN A 1 181 ? -12.820 4.630 33.355 1.00 96.00 181 GLN A N 1
ATOM 1440 C CA . GLN A 1 181 ? -11.889 5.717 33.087 1.00 96.00 181 GLN A CA 1
ATOM 1441 C C . GLN A 1 181 ? -11.864 6.085 31.600 1.00 96.00 181 GLN A C 1
ATOM 1443 O O . GLN A 1 181 ? -12.364 5.356 30.738 1.00 96.00 181 GLN A O 1
ATOM 1448 N N . ARG A 1 182 ? -11.283 7.250 31.289 1.00 95.62 182 ARG A N 1
ATOM 1449 C CA . ARG A 1 182 ? -11.021 7.657 29.902 1.00 95.62 182 ARG A CA 1
ATOM 1450 C C . ARG A 1 182 ? -10.147 6.602 29.217 1.00 95.62 182 ARG A C 1
ATOM 1452 O O . ARG A 1 182 ? -9.131 6.183 29.754 1.00 95.62 182 ARG A O 1
ATOM 1459 N N . GLY A 1 183 ? -10.549 6.207 28.018 1.00 96.44 183 GLY A N 1
ATOM 1460 C CA . GLY A 1 183 ? -9.910 5.197 27.187 1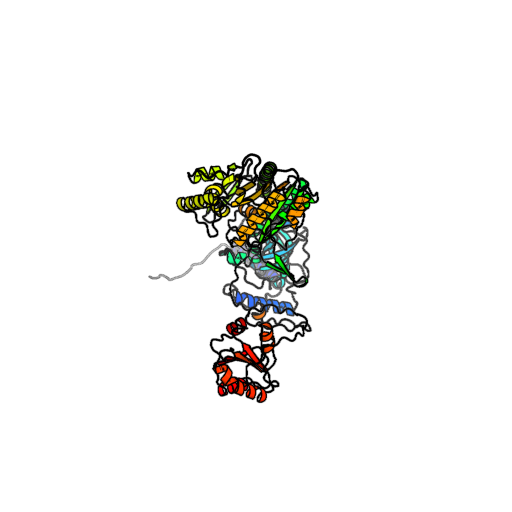.00 96.44 183 GLY A CA 1
ATOM 1461 C C . GLY A 1 183 ? -10.522 3.806 27.305 1.00 96.44 183 GLY A C 1
ATOM 1462 O O . GLY A 1 183 ? -10.305 3.006 26.395 1.00 96.44 183 GLY A O 1
ATOM 1463 N N . ASP A 1 184 ? -11.288 3.503 28.354 1.00 98.31 184 ASP A N 1
ATOM 1464 C CA . ASP A 1 184 ? -11.908 2.184 28.527 1.00 98.31 184 ASP A CA 1
ATOM 1465 C C . ASP A 1 184 ? -12.879 1.853 27.386 1.00 98.31 184 ASP A C 1
ATOM 1467 O O . ASP A 1 184 ? -13.545 2.735 26.841 1.00 98.31 184 ASP A O 1
ATOM 1471 N N . ILE A 1 185 ? -12.998 0.567 27.057 1.00 98.56 185 ILE A N 1
ATOM 1472 C CA . ILE A 1 185 ? -14.103 0.043 26.256 1.00 98.56 185 ILE A CA 1
ATOM 1473 C C . ILE A 1 185 ? -15.242 -0.336 27.200 1.00 98.56 185 ILE A C 1
ATOM 1475 O O . ILE A 1 185 ? -15.047 -1.120 28.135 1.00 98.56 185 ILE A O 1
ATOM 1479 N N . ILE A 1 186 ? -16.431 0.199 26.937 1.00 98.44 186 ILE A N 1
ATOM 1480 C CA . ILE A 1 186 ? -17.647 -0.073 27.704 1.00 98.44 186 ILE A CA 1
ATOM 1481 C C . ILE A 1 186 ? -18.768 -0.568 26.790 1.00 98.44 186 ILE A C 1
ATOM 1483 O O . ILE A 1 186 ? -18.832 -0.215 25.613 1.00 98.44 186 ILE A O 1
ATOM 1487 N N . GLY A 1 187 ? -19.646 -1.388 27.354 1.00 98.06 187 GLY A N 1
ATOM 1488 C CA . GLY A 1 187 ? -20.922 -1.783 26.785 1.00 98.06 187 GLY A CA 1
ATOM 1489 C C . GLY A 1 187 ? -22.013 -0.919 27.394 1.00 98.06 187 GLY A C 1
ATOM 1490 O O . GLY A 1 187 ? -21.996 -0.654 28.596 1.00 98.06 187 GLY A O 1
ATOM 1491 N N . VAL A 1 188 ? -22.942 -0.459 26.568 1.00 98.00 188 VAL A N 1
ATOM 1492 C CA . VAL A 1 188 ? -24.060 0.385 26.983 1.00 98.00 188 VAL A CA 1
ATOM 1493 C C . VAL A 1 188 ? -25.347 -0.261 26.510 1.00 98.00 188 VAL A C 1
ATOM 1495 O O . VAL A 1 188 ? -25.489 -0.530 25.317 1.00 98.00 188 VAL A O 1
ATOM 1498 N N . VAL A 1 189 ? -26.269 -0.482 27.444 1.00 97.75 189 VAL A N 1
ATOM 1499 C CA . VAL A 1 189 ? -27.654 -0.883 27.175 1.00 97.75 189 VAL A CA 1
ATOM 1500 C C . VAL A 1 189 ? -28.549 0.312 27.472 1.00 97.75 189 VAL A C 1
ATOM 1502 O O . VAL A 1 189 ? -28.422 0.928 28.532 1.00 97.75 189 VAL A O 1
ATOM 1505 N N . GLY A 1 190 ? -29.432 0.686 26.552 1.00 97.12 190 GLY A N 1
ATOM 1506 C CA . GLY A 1 190 ? -30.253 1.880 26.713 1.00 97.12 190 GLY A CA 1
ATOM 1507 C C . GLY A 1 190 ? -31.262 2.098 25.596 1.00 97.12 190 GLY A C 1
ATOM 1508 O O . GLY A 1 190 ? -31.675 1.161 24.921 1.00 97.12 190 GLY A O 1
ATOM 1509 N N . TYR A 1 191 ? -31.661 3.352 25.417 1.00 97.00 191 TYR A N 1
ATOM 1510 C CA . TYR A 1 191 ? -32.611 3.781 24.390 1.00 97.00 191 TYR A CA 1
ATOM 1511 C C . TYR A 1 191 ? -32.206 5.134 23.795 1.00 97.00 191 TYR A C 1
ATOM 1513 O O . TYR A 1 191 ? -31.374 5.853 24.357 1.00 97.00 191 TYR A O 1
ATOM 1521 N N . ALA A 1 192 ? -32.771 5.474 22.639 1.00 97.50 192 ALA A N 1
ATOM 1522 C CA . ALA A 1 192 ? -32.455 6.707 21.930 1.00 97.50 192 ALA A CA 1
ATOM 1523 C C . ALA A 1 192 ? -33.107 7.928 22.591 1.00 97.50 192 ALA A C 1
ATOM 1525 O O . ALA A 1 192 ? -34.248 7.873 23.054 1.00 97.50 192 ALA A O 1
ATOM 1526 N N . GLY A 1 193 ? -32.423 9.066 22.557 1.00 96.38 193 GLY A N 1
ATOM 1527 C CA . GLY A 1 193 ? -33.037 10.350 22.870 1.00 96.38 193 GLY A CA 1
ATOM 1528 C C . GLY A 1 193 ? -32.139 11.520 22.501 1.00 96.38 193 GLY A C 1
ATOM 1529 O O . GLY A 1 193 ? -30.955 11.346 22.210 1.00 96.38 193 GLY A O 1
ATOM 1530 N N . ARG A 1 194 ? -32.672 12.735 22.565 1.00 95.94 194 ARG A N 1
ATOM 1531 C CA . ARG A 1 194 ? -31.890 13.967 22.438 1.00 95.94 194 ARG A CA 1
ATOM 1532 C C . ARG A 1 194 ? -31.989 14.765 23.726 1.00 95.94 194 ARG A C 1
ATOM 1534 O O . ARG A 1 194 ? -33.068 15.023 24.247 1.00 95.94 194 ARG A O 1
ATOM 1541 N N . THR A 1 195 ? -30.841 15.166 24.257 1.00 93.06 195 THR A N 1
ATOM 1542 C CA . THR A 1 195 ? -30.793 15.873 25.543 1.00 93.06 195 THR A CA 1
ATOM 1543 C C . THR A 1 195 ? -31.495 17.233 25.503 1.00 93.06 195 THR A C 1
ATOM 1545 O O . THR A 1 195 ? -31.684 17.832 24.451 1.00 93.06 195 THR A O 1
ATOM 1548 N N . ALA A 1 196 ? -31.861 17.763 26.673 1.00 90.94 196 ALA A N 1
ATOM 1549 C CA . ALA A 1 196 ? -32.408 19.114 26.815 1.00 90.94 196 ALA A CA 1
ATOM 1550 C C . ALA A 1 196 ? -31.553 19.948 27.788 1.00 90.94 196 ALA A C 1
ATOM 1552 O O . ALA A 1 196 ? -31.906 20.097 28.963 1.00 90.94 196 ALA A O 1
ATOM 1553 N N . PRO A 1 197 ? -30.410 20.505 27.341 1.00 83.81 197 PRO A N 1
ATOM 1554 C CA . PRO A 1 197 ? -29.543 21.301 28.203 1.00 83.81 197 PRO A CA 1
ATOM 1555 C C . PRO A 1 197 ? -30.277 22.524 28.773 1.00 83.81 197 PRO A C 1
ATOM 1557 O O . PRO A 1 197 ? -30.978 23.245 28.057 1.00 83.81 197 PRO A O 1
ATOM 1560 N N . LYS A 1 198 ? -30.082 22.801 30.072 1.00 80.38 198 LYS A N 1
ATOM 1561 C CA . LYS A 1 198 ? -30.702 23.956 30.756 1.00 80.38 198 LYS A CA 1
ATOM 1562 C C . LYS A 1 198 ? -30.203 25.308 30.240 1.00 80.38 198 LYS A C 1
ATOM 1564 O O . LYS A 1 198 ? -30.914 26.296 30.361 1.00 80.38 198 LYS A O 1
ATOM 1569 N N . LYS A 1 199 ? -28.990 25.349 29.680 1.00 75.25 199 LYS A N 1
ATOM 1570 C CA . LYS A 1 199 ? -28.359 26.563 29.138 1.00 75.25 199 LYS A CA 1
ATOM 1571 C C . LYS A 1 199 ? -28.841 26.933 27.720 1.00 75.25 199 LYS A C 1
ATOM 1573 O O . LYS A 1 199 ? -28.331 27.895 27.164 1.00 75.25 199 LYS A O 1
ATOM 1578 N N . GLY A 1 200 ? -29.820 26.215 27.157 1.00 72.75 200 GLY A N 1
ATOM 1579 C CA . GLY A 1 200 ? -30.257 26.387 25.763 1.00 72.75 200 GLY A CA 1
ATOM 1580 C C . GLY A 1 200 ? -29.501 25.476 24.785 1.00 72.75 200 GLY A C 1
ATOM 1581 O O . GLY A 1 200 ? -28.603 24.746 25.202 1.00 72.75 200 GLY A O 1
ATOM 1582 N N . GLY A 1 201 ? -29.900 25.494 23.509 1.00 80.81 201 GLY A N 1
ATOM 1583 C CA . GLY A 1 201 ? -29.376 24.634 22.434 1.00 80.81 201 GLY A CA 1
ATOM 1584 C C . GLY A 1 201 ? -30.318 23.490 22.038 1.00 80.81 201 GLY A C 1
ATOM 1585 O O . GLY A 1 201 ? -31.217 23.134 22.802 1.00 80.81 201 GLY A O 1
ATOM 1586 N N . ASP A 1 202 ? -30.090 22.913 20.856 1.00 82.94 202 ASP A N 1
ATOM 1587 C CA . ASP A 1 202 ? -30.925 21.846 20.270 1.00 82.94 202 ASP A CA 1
ATOM 1588 C C . ASP A 1 202 ? -30.785 20.500 20.991 1.00 82.94 202 ASP A C 1
ATOM 1590 O O . ASP A 1 202 ? -31.628 19.617 20.850 1.00 82.94 202 ASP A O 1
ATOM 1594 N N . GLY A 1 203 ? -29.747 20.361 21.819 1.00 87.88 203 GLY A N 1
ATOM 1595 C CA . GLY A 1 203 ? -29.425 19.123 22.511 1.00 87.88 203 GLY A CA 1
ATOM 1596 C C . GLY A 1 203 ? -28.655 18.136 21.644 1.00 87.88 203 GLY A C 1
ATOM 1597 O O . GLY A 1 203 ? -28.713 18.154 20.416 1.00 87.88 203 GLY A O 1
ATOM 1598 N N . GLU A 1 204 ? -27.926 17.244 22.300 1.00 92.56 204 GLU A N 1
ATOM 1599 C CA . GLU A 1 204 ? -27.111 16.219 21.647 1.00 92.56 204 GLU A CA 1
ATOM 1600 C C . GLU A 1 204 ? -27.867 14.891 21.574 1.00 92.56 204 GLU A C 1
ATOM 1602 O O . GLU A 1 204 ? -28.456 14.458 22.576 1.00 92.56 204 GLU A O 1
ATOM 1607 N N . LEU A 1 205 ? -27.836 14.246 20.401 1.00 95.44 205 LEU A N 1
ATOM 1608 C CA . LEU A 1 205 ? -28.299 12.869 20.230 1.00 95.44 205 LEU A CA 1
ATOM 1609 C C . LEU A 1 205 ? -27.491 11.965 21.164 1.00 95.44 205 LEU A C 1
ATOM 1611 O O . LEU A 1 205 ? -26.267 12.065 21.228 1.00 95.44 205 LEU A O 1
ATOM 1615 N N . SER A 1 206 ? -28.182 11.132 21.932 1.00 96.31 206 SER A N 1
ATOM 1616 C CA . SER A 1 206 ? -27.583 10.343 23.001 1.00 96.31 206 SER A CA 1
ATOM 1617 C C . SER A 1 206 ? -28.217 8.968 23.123 1.00 96.31 206 SER A C 1
ATOM 1619 O O . SER A 1 206 ? -29.405 8.788 22.855 1.00 96.31 206 SER A O 1
ATOM 1621 N N . VAL A 1 207 ? -27.435 8.021 23.633 1.00 97.44 207 VAL A N 1
ATOM 1622 C CA . VAL A 1 207 ? -27.980 6.802 24.231 1.00 97.44 207 VAL A CA 1
ATOM 1623 C C . VAL A 1 207 ? -28.228 7.072 25.712 1.00 97.44 207 VAL A C 1
ATOM 1625 O O . VAL A 1 207 ? -27.306 7.392 26.464 1.00 97.44 207 VAL A O 1
ATOM 1628 N N . PHE A 1 208 ? -29.482 6.969 26.137 1.00 97.25 208 PHE A N 1
ATOM 1629 C CA . PHE A 1 208 ? -29.878 7.075 27.535 1.00 97.25 208 PHE A CA 1
ATOM 1630 C C . PHE A 1 208 ? -29.659 5.713 28.188 1.00 97.25 208 PHE A C 1
ATOM 1632 O O . PHE A 1 208 ? -30.410 4.767 27.947 1.00 97.25 208 PHE A O 1
ATOM 1639 N N . ALA A 1 209 ? -28.589 5.608 28.973 1.00 97.44 209 ALA A N 1
ATOM 1640 C CA . ALA A 1 209 ? -28.134 4.340 29.519 1.00 97.44 209 ALA A CA 1
ATOM 1641 C C . ALA A 1 209 ? -29.070 3.841 30.622 1.00 97.44 209 ALA A C 1
ATOM 1643 O O . ALA A 1 209 ? -29.390 4.562 31.572 1.00 97.44 209 ALA A O 1
ATOM 1644 N N . GLN A 1 210 ? -29.462 2.581 30.484 1.00 96.94 210 GLN A N 1
ATOM 1645 C CA . GLN A 1 210 ? -30.076 1.767 31.521 1.00 96.94 210 GLN A CA 1
ATOM 1646 C C . GLN A 1 210 ? -29.013 0.926 32.237 1.00 96.94 210 GLN A C 1
ATOM 1648 O O . GLN A 1 210 ? -29.076 0.788 33.453 1.00 96.94 210 GLN A O 1
ATOM 1653 N N . GLU A 1 211 ? -28.000 0.444 31.517 1.00 96.69 211 GLU A N 1
ATOM 1654 C CA . GLU A 1 211 ? -26.877 -0.309 32.080 1.00 96.69 211 GLU A CA 1
ATOM 1655 C C . GLU A 1 211 ? -25.568 0.083 31.382 1.00 96.69 211 GLU A C 1
ATOM 1657 O O . GLU A 1 211 ? -25.532 0.272 30.161 1.00 96.69 211 GLU A O 1
ATOM 1662 N N . VAL A 1 212 ? -24.486 0.206 32.153 1.00 97.38 212 VAL A N 1
ATOM 1663 C CA . VAL A 1 212 ? -23.127 0.405 31.642 1.00 97.38 212 VAL A CA 1
ATOM 1664 C C . VAL A 1 212 ? -22.192 -0.650 32.222 1.00 97.38 212 VAL A C 1
ATOM 1666 O O . VAL A 1 212 ? -22.089 -0.810 33.437 1.00 97.38 212 VAL A O 1
ATOM 1669 N N . ILE A 1 213 ? -21.473 -1.337 31.338 1.00 96.75 213 ILE A N 1
ATOM 1670 C CA . ILE A 1 213 ? -20.623 -2.482 31.668 1.00 96.75 213 ILE A CA 1
ATOM 1671 C C . ILE A 1 213 ? -19.198 -2.190 31.201 1.00 96.75 213 ILE A C 1
ATOM 1673 O O . ILE A 1 213 ? -18.980 -1.827 30.045 1.00 96.75 213 ILE A O 1
ATOM 1677 N N . LEU A 1 214 ? -18.206 -2.372 32.074 1.00 97.62 214 LEU A N 1
ATOM 1678 C CA . LEU A 1 214 ? -16.797 -2.346 31.673 1.00 97.62 214 LEU A CA 1
ATOM 1679 C C . LEU A 1 214 ? -16.477 -3.601 30.845 1.00 97.62 214 LEU A C 1
ATOM 1681 O O . LEU A 1 214 ? -16.653 -4.712 31.335 1.00 97.62 214 LEU A O 1
ATOM 1685 N N . LEU A 1 215 ? -15.997 -3.426 29.610 1.00 97.88 215 LEU A N 1
ATOM 1686 C CA . LEU A 1 215 ? -15.628 -4.540 28.723 1.00 97.88 215 LEU A CA 1
ATOM 1687 C C . LEU A 1 215 ? -14.118 -4.743 28.636 1.00 97.88 215 LEU A C 1
ATOM 1689 O O . LEU A 1 215 ? -13.642 -5.868 28.529 1.00 97.88 215 LEU A O 1
ATOM 1693 N N . THR A 1 216 ? -13.349 -3.657 28.609 1.00 98.06 216 THR A N 1
ATOM 1694 C CA . THR A 1 216 ? -11.884 -3.724 28.583 1.00 98.06 216 THR A CA 1
ATOM 1695 C C . THR A 1 216 ? -11.314 -2.411 29.112 1.00 98.06 216 THR A C 1
ATOM 1697 O O . THR A 1 216 ? -11.534 -1.368 28.489 1.00 98.06 216 THR A O 1
ATOM 1700 N N . PRO A 1 217 ? -10.577 -2.410 30.233 1.00 97.94 217 PRO A N 1
ATOM 1701 C CA . PRO A 1 217 ? -9.958 -1.200 30.746 1.00 97.94 217 PRO A CA 1
ATOM 1702 C C . PRO A 1 217 ? -8.784 -0.741 29.872 1.00 97.94 217 PRO A C 1
ATOM 1704 O O . PRO A 1 217 ? -7.993 -1.544 29.379 1.00 97.94 217 PRO A O 1
ATOM 1707 N N . CYS A 1 218 ? -8.624 0.571 29.729 1.00 97.44 218 CYS A N 1
ATOM 1708 C CA . CYS A 1 218 ? -7.405 1.179 29.222 1.00 97.44 218 CYS A CA 1
ATOM 1709 C C . CYS A 1 218 ? -6.438 1.387 30.385 1.00 97.44 218 CYS A C 1
ATOM 1711 O O . CYS A 1 218 ? -6.762 2.045 31.375 1.00 97.44 218 CYS A O 1
ATOM 1713 N N . LEU A 1 219 ? -5.255 0.783 30.278 1.00 96.00 219 LEU A N 1
ATOM 1714 C CA . LEU A 1 219 ? -4.235 0.863 31.323 1.00 96.00 219 LEU A CA 1
ATOM 1715 C C . LEU A 1 219 ? -3.325 2.080 31.161 1.00 96.00 219 LEU A C 1
ATOM 1717 O O . LEU A 1 219 ? -2.660 2.472 32.109 1.00 96.00 219 LEU A O 1
ATOM 1721 N N . ARG A 1 220 ? -3.274 2.679 29.969 1.00 93.19 220 ARG A N 1
ATOM 1722 C CA . ARG A 1 220 ? -2.393 3.809 29.666 1.00 93.19 220 ARG A CA 1
ATOM 1723 C C . ARG A 1 220 ? -3.185 5.100 29.585 1.00 93.19 220 ARG A C 1
ATOM 1725 O O . ARG A 1 220 ? -4.333 5.118 29.156 1.00 93.19 220 ARG A O 1
ATOM 1732 N N . MET A 1 221 ? -2.534 6.191 29.956 1.00 90.94 221 MET A N 1
ATOM 1733 C CA . MET A 1 221 ? -3.109 7.516 29.802 1.00 90.94 221 MET A CA 1
ATOM 1734 C C . MET A 1 221 ? -3.165 7.878 28.314 1.00 90.94 221 MET A C 1
ATOM 1736 O O . MET A 1 221 ? -2.134 7.908 27.643 1.00 90.94 221 MET A O 1
ATOM 1740 N N . LEU A 1 222 ? -4.366 8.140 27.792 1.00 92.06 222 LEU A N 1
ATOM 1741 C CA . LEU A 1 222 ? -4.515 8.642 26.426 1.00 92.06 222 LEU A CA 1
ATOM 1742 C C . LEU A 1 222 ? -3.999 10.090 26.327 1.00 92.06 222 LEU A C 1
ATOM 1744 O O . LEU A 1 222 ? -4.287 10.883 27.232 1.00 92.06 222 LEU A O 1
ATOM 1748 N N . PRO A 1 223 ? -3.336 10.478 25.220 1.00 88.69 223 PRO A N 1
ATOM 1749 C CA . PRO A 1 223 ? -2.943 11.863 24.969 1.00 88.69 223 PRO A CA 1
ATOM 1750 C C . PRO A 1 223 ? -4.122 12.827 25.131 1.00 88.69 223 PRO A C 1
ATOM 1752 O O . PRO A 1 223 ? -5.278 12.485 24.854 1.00 88.69 223 PRO A O 1
ATOM 1755 N N . THR A 1 224 ? -3.861 14.033 25.626 1.00 78.81 224 THR A N 1
ATOM 1756 C CA . THR A 1 224 ? -4.907 15.047 25.794 1.00 78.81 224 THR A CA 1
ATOM 1757 C C . THR A 1 224 ? -5.308 15.628 24.436 1.00 78.81 224 THR A C 1
ATOM 1759 O O . THR A 1 224 ? -4.474 15.849 23.561 1.00 78.81 224 THR A O 1
ATOM 1762 N N . GLU A 1 225 ? -6.602 15.896 24.249 1.00 65.75 225 GLU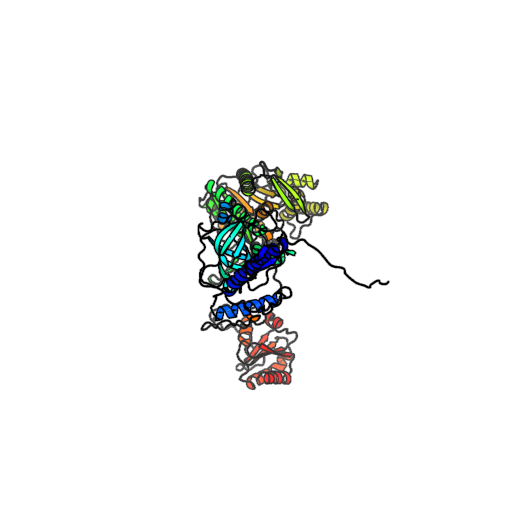 A N 1
ATOM 1763 C CA . GLU A 1 225 ? -7.110 16.503 23.006 1.00 65.75 225 GLU A CA 1
ATOM 1764 C C . GLU A 1 225 ? -6.628 17.951 22.827 1.00 65.75 225 GLU A C 1
ATOM 1766 O O . GLU A 1 225 ? -6.524 18.422 21.701 1.00 65.75 225 GLU A O 1
ATOM 1771 N N . HIS A 1 226 ? -6.265 18.636 23.921 1.00 63.47 226 HIS A N 1
ATOM 1772 C CA . HIS A 1 226 ? -5.829 20.037 23.909 1.00 63.47 226 HIS A CA 1
ATOM 1773 C C . HIS A 1 226 ? -4.617 20.310 23.008 1.00 63.47 226 HIS A C 1
ATOM 1775 O O . HIS A 1 226 ? -4.569 21.364 22.379 1.00 63.47 226 HIS A O 1
ATOM 1781 N N . PHE A 1 227 ? -3.664 19.378 22.918 1.00 62.41 227 PHE A N 1
ATOM 1782 C CA . PHE A 1 227 ? -2.492 19.514 22.041 1.00 62.41 227 PHE A CA 1
ATOM 1783 C C . PHE A 1 227 ? -2.626 18.700 20.740 1.00 62.41 227 PHE A C 1
ATOM 1785 O O . PHE A 1 227 ? -1.922 18.964 19.762 1.00 62.41 227 PHE A O 1
ATOM 1792 N N . GLY A 1 228 ? -3.582 17.763 20.694 1.00 69.69 228 GLY A N 1
ATOM 1793 C CA . GLY A 1 228 ? -3.754 16.796 19.611 1.00 69.69 228 GLY A CA 1
ATOM 1794 C C . GLY A 1 228 ? -2.658 15.725 19.591 1.00 69.69 228 GLY A C 1
ATOM 1795 O O . GLY A 1 228 ? -1.575 15.898 20.146 1.00 69.69 228 GLY A O 1
ATOM 1796 N N . TYR A 1 229 ? -2.927 14.596 18.932 1.00 87.06 229 TYR A N 1
ATOM 1797 C CA . TYR A 1 229 ? -1.925 13.553 18.704 1.00 87.06 229 TYR A CA 1
ATOM 1798 C C . TYR A 1 229 ? -1.306 13.743 17.318 1.00 87.06 229 TYR A C 1
ATOM 1800 O O . TYR A 1 229 ? -1.732 13.115 16.353 1.00 87.06 229 TYR A O 1
ATOM 1808 N N . LYS A 1 230 ? -0.382 14.708 17.219 1.00 87.50 230 LYS A N 1
ATOM 1809 C CA . LYS A 1 230 ? 0.134 15.240 15.944 1.00 87.50 230 LYS A CA 1
ATOM 1810 C C . LYS A 1 230 ? 1.544 14.778 15.585 1.00 87.50 230 LYS A C 1
ATOM 1812 O O . LYS A 1 230 ? 1.901 14.835 14.413 1.00 87.50 230 LYS A O 1
ATOM 1817 N N . ASP A 1 231 ? 2.329 14.349 16.572 1.00 90.75 231 ASP A N 1
ATOM 1818 C CA . ASP A 1 231 ? 3.710 13.917 16.354 1.00 90.75 231 ASP A CA 1
ATOM 1819 C C . ASP A 1 231 ? 3.756 12.746 15.362 1.00 90.75 231 ASP A C 1
ATOM 1821 O O . ASP A 1 231 ? 3.193 11.680 15.622 1.00 90.75 231 ASP A O 1
ATOM 1825 N N . GLN A 1 232 ? 4.368 12.972 14.198 1.00 89.12 232 GLN A N 1
ATOM 1826 C CA . GLN A 1 232 ? 4.325 12.021 13.086 1.00 89.12 232 GLN A CA 1
ATOM 1827 C C . GLN A 1 232 ? 4.999 10.696 13.449 1.00 89.12 232 GLN A C 1
ATOM 1829 O O . GLN A 1 232 ? 4.442 9.636 13.171 1.00 89.12 232 GLN A O 1
ATOM 1834 N N . GLU A 1 233 ? 6.144 10.736 14.132 1.00 89.00 233 GLU A N 1
ATOM 1835 C CA . GLU A 1 233 ? 6.862 9.524 14.521 1.00 89.00 233 GLU A CA 1
ATOM 1836 C C . GLU A 1 233 ? 6.039 8.670 15.494 1.00 89.00 233 GLU A C 1
ATOM 1838 O O . GLU A 1 233 ? 5.867 7.466 15.281 1.00 89.00 233 GLU A O 1
ATOM 1843 N N . GLN A 1 234 ? 5.465 9.285 16.530 1.00 90.81 234 GLN A N 1
ATOM 1844 C CA . GLN A 1 234 ? 4.605 8.593 17.483 1.00 90.81 234 GLN A CA 1
ATOM 1845 C C . GLN A 1 234 ? 3.352 8.034 16.806 1.00 90.81 234 GLN A C 1
ATOM 1847 O O . GLN A 1 234 ? 2.982 6.896 17.102 1.00 90.81 234 GLN A O 1
ATOM 1852 N N . ARG A 1 235 ? 2.731 8.779 15.879 1.00 93.69 235 ARG A N 1
ATOM 1853 C CA . ARG A 1 235 ? 1.570 8.311 15.102 1.00 93.69 235 ARG A CA 1
ATOM 1854 C C . ARG A 1 235 ? 1.899 7.078 14.267 1.00 93.69 235 ARG A C 1
ATOM 1856 O O . ARG A 1 235 ? 1.125 6.123 14.271 1.00 93.69 235 ARG A O 1
ATOM 1863 N N . HIS A 1 236 ? 3.037 7.088 13.574 1.00 93.38 236 HIS A N 1
ATOM 1864 C CA . HIS A 1 236 ? 3.467 5.986 12.709 1.00 93.38 236 HIS A CA 1
ATOM 1865 C C . HIS A 1 236 ? 3.854 4.743 13.519 1.00 93.38 236 HIS A C 1
ATOM 1867 O O . HIS A 1 236 ? 3.466 3.638 13.147 1.00 93.38 236 HIS A O 1
ATOM 1873 N N . ARG A 1 237 ? 4.536 4.907 14.664 1.00 92.25 237 ARG A N 1
ATOM 1874 C CA . ARG A 1 237 ? 4.904 3.792 15.561 1.00 92.25 237 ARG A CA 1
ATOM 1875 C C . ARG A 1 237 ? 3.721 3.229 16.345 1.00 92.25 237 ARG A C 1
ATOM 1877 O O . ARG A 1 237 ? 3.633 2.025 16.560 1.00 92.25 237 ARG A O 1
ATOM 1884 N N . ASN A 1 238 ? 2.798 4.086 16.776 1.00 93.44 238 ASN A N 1
ATOM 1885 C CA . ASN A 1 238 ? 1.625 3.701 17.557 1.00 93.44 238 ASN A CA 1
ATOM 1886 C C . ASN A 1 238 ? 0.350 3.912 16.739 1.00 93.44 238 ASN A C 1
ATOM 1888 O O . ASN A 1 238 ? -0.555 4.639 17.159 1.00 93.44 238 ASN A O 1
ATOM 1892 N N . ARG A 1 239 ? 0.244 3.257 15.576 1.00 95.75 239 ARG A N 1
ATOM 1893 C CA . ARG A 1 239 ? -0.901 3.462 14.674 1.00 95.75 239 ARG A CA 1
ATOM 1894 C C . ARG A 1 239 ? -2.254 3.232 15.348 1.00 95.75 239 ARG A C 1
ATOM 1896 O O . ARG A 1 239 ? -3.222 3.925 15.051 1.00 95.75 239 ARG A O 1
ATOM 1903 N N . PHE A 1 240 ? -2.335 2.293 16.289 1.00 94.88 240 PHE A N 1
ATOM 1904 C CA . PHE A 1 240 ? -3.550 2.067 17.075 1.00 94.88 240 PHE A CA 1
ATOM 1905 C C . PHE A 1 240 ? -3.981 3.317 17.858 1.00 94.88 240 PHE A C 1
ATOM 1907 O O . PHE A 1 240 ? -5.175 3.585 17.967 1.00 94.88 240 PHE A O 1
ATOM 1914 N N . LEU A 1 241 ? -3.030 4.095 18.382 1.00 94.75 241 LEU A N 1
ATOM 1915 C CA . LEU A 1 241 ? -3.296 5.340 19.093 1.00 94.75 241 LEU A CA 1
ATOM 1916 C C . LEU A 1 241 ? -3.661 6.457 18.115 1.00 94.75 241 LEU A C 1
ATOM 1918 O O . LEU A 1 241 ? -4.610 7.195 18.369 1.00 94.75 241 LEU A O 1
ATOM 1922 N N . ASP A 1 242 ? -2.989 6.517 16.965 1.00 94.81 242 ASP A N 1
ATOM 1923 C CA . ASP A 1 242 ? -3.350 7.431 15.880 1.00 94.81 242 ASP A CA 1
ATOM 1924 C C . ASP A 1 242 ? -4.800 7.218 15.416 1.00 94.81 242 ASP A C 1
ATOM 1926 O O . ASP A 1 242 ? -5.571 8.166 15.368 1.00 94.81 242 ASP A O 1
ATOM 1930 N N . LEU A 1 243 ? -5.235 5.971 15.217 1.00 94.75 243 LEU A N 1
ATOM 1931 C CA . LEU A 1 243 ? -6.615 5.633 14.834 1.00 94.75 243 LEU A CA 1
ATOM 1932 C C . LEU A 1 243 ? -7.668 5.898 15.924 1.00 94.75 243 LEU A C 1
ATOM 1934 O O . LEU A 1 243 ? -8.862 6.000 15.617 1.00 94.75 243 LEU A O 1
ATOM 1938 N N . ILE A 1 244 ? -7.259 5.955 17.196 1.00 93.94 244 ILE A N 1
ATOM 1939 C CA . ILE A 1 244 ? -8.130 6.375 18.302 1.00 93.94 244 ILE A CA 1
ATOM 1940 C C . ILE A 1 244 ? -8.312 7.897 18.256 1.00 93.94 244 ILE A C 1
ATOM 1942 O O . ILE A 1 244 ? -9.440 8.389 18.372 1.00 93.94 244 ILE A O 1
ATOM 1946 N N . MET A 1 245 ? -7.208 8.625 18.083 1.00 92.31 245 MET A N 1
ATOM 1947 C CA . MET A 1 245 ? -7.152 10.075 18.258 1.00 92.31 245 MET A CA 1
ATOM 1948 C C . MET A 1 245 ? -7.503 10.867 16.990 1.00 92.31 245 MET A C 1
ATOM 1950 O O . MET A 1 245 ? -8.045 11.961 17.115 1.00 92.31 245 MET A O 1
ATOM 1954 N N . ASN A 1 246 ? -7.249 10.327 15.796 1.00 91.94 246 ASN A N 1
ATOM 1955 C CA . ASN A 1 246 ? -7.363 11.034 14.520 1.00 91.94 246 ASN A CA 1
ATOM 1956 C C . ASN A 1 246 ? -8.292 10.290 13.545 1.00 91.94 246 ASN A C 1
ATOM 1958 O O . ASN A 1 246 ? -7.975 9.205 13.054 1.00 91.94 246 ASN A O 1
ATOM 1962 N N . ASP A 1 247 ? -9.443 10.894 13.231 1.00 91.44 247 ASP A N 1
ATOM 1963 C CA . ASP A 1 247 ? -10.383 10.340 12.243 1.00 91.44 247 ASP A CA 1
ATOM 1964 C C . ASP A 1 247 ? -9.879 10.488 10.805 1.00 91.44 247 ASP A C 1
ATOM 1966 O O . ASP A 1 247 ? -10.159 9.631 9.974 1.00 91.44 247 ASP A O 1
ATOM 1970 N N . SER A 1 248 ? -9.054 11.500 10.522 1.00 93.06 248 SER A N 1
ATOM 1971 C CA . SER A 1 248 ? -8.434 11.678 9.204 1.00 93.06 248 SER A CA 1
ATOM 1972 C C . SER A 1 248 ? -7.613 10.457 8.777 1.00 93.06 248 SER A C 1
ATOM 1974 O O . SER A 1 248 ? -7.767 9.990 7.653 1.00 93.06 248 SER A O 1
ATOM 1976 N N . THR A 1 249 ? -6.818 9.869 9.681 1.00 94.88 249 THR A N 1
ATOM 1977 C CA . THR A 1 249 ? -6.066 8.631 9.410 1.00 94.88 249 THR A CA 1
ATOM 1978 C C . THR A 1 249 ? -7.002 7.479 9.021 1.00 94.88 249 THR A C 1
ATOM 1980 O O . THR A 1 249 ? -6.708 6.701 8.113 1.00 94.88 249 THR A O 1
ATOM 1983 N N . ARG A 1 250 ? -8.151 7.351 9.697 1.00 94.50 250 ARG A N 1
ATOM 1984 C CA . ARG A 1 250 ? -9.151 6.323 9.375 1.00 94.50 250 ARG A CA 1
ATOM 1985 C C . ARG A 1 250 ? -9.716 6.536 7.972 1.00 94.50 250 ARG A C 1
ATOM 1987 O O . ARG A 1 250 ? -9.782 5.576 7.206 1.00 94.50 250 ARG A O 1
ATOM 1994 N N . GLU A 1 251 ? -10.080 7.770 7.636 1.00 95.00 251 GLU A N 1
ATOM 1995 C CA . GLU A 1 251 ? -10.601 8.117 6.311 1.00 95.00 251 GLU A CA 1
ATOM 1996 C C . GLU A 1 251 ? -9.574 7.871 5.197 1.00 95.00 251 GLU A C 1
ATOM 1998 O O . GLU A 1 251 ? -9.948 7.382 4.127 1.00 95.00 251 GLU A O 1
ATOM 2003 N N . THR A 1 252 ? -8.279 8.094 5.450 1.00 97.38 252 THR A N 1
ATOM 2004 C CA . THR A 1 252 ? -7.201 7.728 4.516 1.00 97.38 252 THR A CA 1
ATOM 2005 C C . THR A 1 252 ? -7.229 6.232 4.190 1.00 97.38 252 THR A C 1
ATOM 2007 O O . THR A 1 252 ? -7.232 5.855 3.017 1.00 97.38 252 THR A O 1
ATOM 2010 N N . PHE A 1 253 ? -7.319 5.350 5.192 1.00 97.62 253 PHE A N 1
ATOM 2011 C CA . PHE A 1 253 ? -7.331 3.900 4.944 1.00 97.62 253 PHE A CA 1
ATOM 2012 C C . PHE A 1 253 ? -8.646 3.389 4.350 1.00 97.62 253 PHE A C 1
ATOM 2014 O O . PHE A 1 253 ? -8.631 2.468 3.532 1.00 97.62 253 PHE A O 1
ATOM 2021 N N . ILE A 1 254 ? -9.781 4.001 4.700 1.00 96.56 254 ILE A N 1
ATOM 2022 C CA . ILE A 1 254 ? -11.057 3.730 4.024 1.00 96.56 254 ILE A CA 1
ATOM 2023 C C . ILE A 1 254 ? -10.947 4.114 2.543 1.00 96.56 254 ILE A C 1
ATOM 2025 O O . ILE A 1 254 ? -11.361 3.346 1.675 1.00 96.56 254 ILE A O 1
ATOM 2029 N N . THR A 1 255 ? -10.349 5.267 2.242 1.00 97.81 255 THR A N 1
ATOM 2030 C CA . THR A 1 255 ? -10.112 5.731 0.869 1.00 97.81 255 THR A CA 1
ATOM 2031 C C . THR A 1 255 ? -9.184 4.784 0.116 1.00 97.81 255 THR A C 1
ATOM 2033 O O . THR A 1 255 ? -9.527 4.362 -0.985 1.00 97.81 255 THR A O 1
ATOM 2036 N N . ARG A 1 256 ? -8.081 4.342 0.735 1.00 98.50 256 ARG A N 1
ATOM 2037 C CA . ARG A 1 256 ? -7.205 3.299 0.177 1.00 98.50 256 ARG A CA 1
ATOM 2038 C C . ARG A 1 256 ? -7.983 2.039 -0.196 1.00 98.50 256 ARG A C 1
ATOM 2040 O O . ARG A 1 256 ? -7.830 1.523 -1.299 1.00 98.50 256 ARG A O 1
ATOM 2047 N N . SER A 1 257 ? -8.838 1.555 0.704 1.00 98.25 257 SER A N 1
ATOM 2048 C CA . SER A 1 257 ? -9.663 0.372 0.448 1.00 98.25 257 SER A CA 1
ATOM 2049 C C . SER A 1 257 ? -10.627 0.579 -0.728 1.00 98.25 257 SER A C 1
ATOM 2051 O O . SER A 1 257 ? -10.756 -0.310 -1.569 1.00 98.25 257 SER A O 1
ATOM 2053 N N . LYS A 1 258 ? -11.255 1.761 -0.836 1.00 98.06 258 LYS A N 1
ATOM 2054 C CA . LYS A 1 258 ? -12.128 2.125 -1.968 1.00 98.06 258 LYS A CA 1
ATOM 2055 C C . LYS A 1 258 ? -11.374 2.148 -3.300 1.00 98.06 258 LYS A C 1
ATOM 2057 O O . LYS A 1 258 ? -11.895 1.616 -4.273 1.00 98.06 258 LYS A O 1
ATOM 2062 N N . ILE A 1 259 ? -10.167 2.718 -3.327 1.00 98.56 259 ILE A N 1
ATOM 2063 C CA . ILE A 1 259 ? -9.291 2.776 -4.511 1.00 98.56 259 ILE A CA 1
ATOM 2064 C C . ILE A 1 259 ? -8.991 1.359 -5.006 1.00 98.56 259 ILE A C 1
ATOM 2066 O O . ILE A 1 259 ? -9.304 1.025 -6.143 1.00 98.56 259 ILE A O 1
ATOM 2070 N N . VAL A 1 260 ? -8.473 0.495 -4.127 1.00 98.56 260 VAL A N 1
ATOM 2071 C CA . VAL A 1 260 ? -8.134 -0.894 -4.477 1.00 98.56 260 VAL A CA 1
ATOM 2072 C C . VAL A 1 260 ? -9.367 -1.677 -4.938 1.00 98.56 260 VAL A C 1
ATOM 2074 O O . VAL A 1 260 ? -9.298 -2.423 -5.911 1.00 98.56 260 VAL A O 1
ATOM 2077 N N . LYS A 1 261 ? -10.512 -1.502 -4.265 1.00 98.56 261 LYS A N 1
ATOM 2078 C CA . LYS A 1 261 ? -11.770 -2.146 -4.663 1.00 98.56 261 LYS A CA 1
ATOM 2079 C C . LYS A 1 261 ? -12.208 -1.721 -6.066 1.00 98.56 261 LYS A C 1
ATOM 2081 O O . LYS A 1 261 ? -12.659 -2.565 -6.831 1.00 98.56 261 LYS A O 1
ATOM 2086 N N . TYR A 1 262 ? -12.104 -0.431 -6.379 1.00 98.62 262 TYR A N 1
ATOM 2087 C CA . TYR A 1 262 ? -12.494 0.088 -7.684 1.00 98.62 262 TYR A CA 1
ATOM 2088 C C . TYR A 1 262 ? -11.575 -0.422 -8.800 1.00 98.62 262 TYR A C 1
ATOM 2090 O O . TYR A 1 262 ? -12.080 -0.821 -9.840 1.00 98.62 262 TYR A O 1
ATOM 2098 N N . ILE A 1 263 ? -10.258 -0.480 -8.565 1.00 98.69 263 ILE A N 1
ATOM 2099 C CA . ILE A 1 263 ? -9.297 -1.041 -9.531 1.00 98.69 263 ILE A CA 1
ATOM 2100 C C . ILE A 1 263 ? -9.666 -2.485 -9.888 1.00 98.69 263 ILE A C 1
ATOM 2102 O O . ILE A 1 263 ? -9.775 -2.794 -11.070 1.00 98.69 263 ILE A O 1
ATOM 2106 N N . ARG A 1 264 ? -9.928 -3.341 -8.885 1.00 98.75 264 ARG A N 1
ATOM 2107 C CA . ARG A 1 264 ? -10.391 -4.720 -9.135 1.00 98.75 264 ARG A CA 1
ATOM 2108 C C . ARG A 1 264 ? -11.653 -4.743 -9.982 1.00 98.75 264 ARG A C 1
ATOM 2110 O O . ARG A 1 264 ? -11.666 -5.351 -11.038 1.00 98.75 264 ARG A O 1
ATOM 2117 N N . GLN A 1 265 ? -12.677 -4.000 -9.560 1.00 98.62 265 GLN A N 1
ATOM 2118 C CA . GLN A 1 265 ? -13.948 -3.940 -10.279 1.00 98.62 265 GLN A CA 1
ATOM 2119 C C . GLN A 1 265 ? -13.765 -3.517 -11.747 1.00 98.62 265 GLN A C 1
ATOM 2121 O O . GLN A 1 265 ? -14.370 -4.116 -12.628 1.00 98.62 265 GLN A O 1
ATOM 2126 N N . TYR A 1 266 ? -12.933 -2.508 -12.015 1.00 98.75 266 TYR A N 1
ATOM 2127 C CA . TYR A 1 266 ? -12.683 -2.016 -13.370 1.00 98.75 266 TYR A CA 1
ATOM 2128 C C . TYR A 1 266 ? -12.061 -3.085 -14.282 1.00 98.75 266 TYR A C 1
ATOM 2130 O O . TYR A 1 266 ? -12.455 -3.198 -15.447 1.00 98.75 266 TYR A O 1
ATOM 2138 N N . LEU A 1 267 ? -11.098 -3.850 -13.755 1.00 98.75 267 LEU A N 1
ATOM 2139 C CA . LEU A 1 267 ? -10.398 -4.917 -14.473 1.00 98.75 267 LEU A CA 1
ATOM 2140 C C . LEU A 1 267 ? -11.282 -6.165 -14.634 1.00 98.75 267 LEU A C 1
ATOM 2142 O O . LEU A 1 267 ? -11.377 -6.700 -15.738 1.00 98.75 267 LEU A O 1
ATOM 2146 N N . ASP A 1 268 ? -12.001 -6.566 -13.582 1.00 98.62 268 ASP A N 1
ATOM 2147 C CA . ASP A 1 268 ? -12.938 -7.698 -13.602 1.00 98.62 268 ASP A CA 1
ATOM 2148 C C . ASP A 1 268 ? -14.061 -7.477 -14.636 1.00 98.62 268 ASP A C 1
ATOM 2150 O O . ASP A 1 268 ? -14.430 -8.390 -15.371 1.00 98.62 268 ASP A O 1
ATOM 2154 N N . GLU A 1 269 ? -14.582 -6.248 -14.752 1.00 98.44 269 GLU A N 1
ATOM 2155 C CA . GLU A 1 269 ? -15.593 -5.866 -15.758 1.00 98.44 269 GLU A CA 1
ATOM 2156 C C . GLU A 1 269 ? -15.062 -5.893 -17.207 1.00 98.44 269 GLU A C 1
ATOM 2158 O O . GLU A 1 269 ? -15.845 -5.762 -18.149 1.00 98.44 269 GLU A O 1
ATOM 2163 N N . ARG A 1 270 ? -13.745 -6.052 -17.397 1.00 98.12 270 ARG A N 1
ATOM 2164 C CA . ARG A 1 270 ? -13.051 -6.130 -18.697 1.00 98.12 270 ARG A CA 1
ATOM 2165 C C . ARG A 1 270 ? -12.401 -7.497 -18.929 1.00 98.12 270 ARG A C 1
ATOM 2167 O O . ARG A 1 270 ? -11.475 -7.606 -19.737 1.00 98.12 270 ARG A O 1
ATOM 2174 N N . ASP A 1 271 ? -12.905 -8.526 -18.251 1.00 97.94 271 ASP A N 1
ATOM 2175 C CA . ASP A 1 271 ? -12.494 -9.927 -18.393 1.00 97.94 271 ASP A CA 1
ATOM 2176 C C . ASP A 1 271 ? -11.018 -10.190 -18.042 1.00 97.94 271 ASP A C 1
ATOM 2178 O O . ASP A 1 271 ? -10.418 -11.140 -18.545 1.00 97.94 271 ASP A O 1
ATOM 2182 N N . PHE A 1 272 ? -10.413 -9.365 -17.182 1.00 98.81 272 PHE A N 1
ATOM 2183 C CA . PHE A 1 272 ? -9.115 -9.693 -16.597 1.00 98.81 272 PHE A CA 1
ATOM 2184 C C . PHE A 1 272 ? -9.276 -10.719 -15.471 1.00 98.81 272 PHE A C 1
ATOM 2186 O O . PHE A 1 272 ? -10.184 -10.627 -14.647 1.00 98.81 272 PHE A O 1
ATOM 2193 N N . LEU A 1 273 ? -8.352 -11.676 -15.403 1.00 98.81 273 LEU A N 1
ATOM 2194 C CA . LEU A 1 273 ? -8.278 -12.659 -14.329 1.00 98.81 273 LEU A CA 1
ATOM 2195 C C . LEU A 1 273 ? -7.316 -12.185 -13.228 1.00 98.81 273 LEU A C 1
ATOM 2197 O O . LEU A 1 273 ? -6.131 -11.986 -13.497 1.00 98.81 273 LEU A O 1
ATOM 2201 N N . GLU A 1 274 ? -7.802 -12.046 -11.987 1.00 98.88 274 GLU A N 1
ATOM 2202 C CA . GLU A 1 274 ? -6.925 -11.827 -10.824 1.00 98.88 274 GLU A CA 1
ATOM 2203 C C . GLU A 1 274 ? -6.110 -13.105 -10.560 1.00 98.88 274 GLU A C 1
ATOM 2205 O O . GLU A 1 274 ? -6.674 -14.184 -10.356 1.00 98.88 274 GLU A O 1
ATOM 2210 N N . VAL A 1 275 ? -4.782 -12.992 -10.557 1.00 98.75 275 VAL A N 1
ATOM 2211 C CA . VAL A 1 275 ? -3.843 -14.100 -10.319 1.00 98.75 275 VAL A CA 1
ATOM 2212 C C . VAL A 1 275 ? -2.910 -13.786 -9.149 1.00 98.75 275 VAL A C 1
ATOM 2214 O O . VAL A 1 275 ? -2.869 -12.667 -8.642 1.00 98.75 275 VAL A O 1
ATOM 2217 N N . GLN A 1 276 ? -2.170 -14.793 -8.684 1.00 98.75 276 GLN A N 1
ATOM 2218 C CA . GLN A 1 276 ? -1.124 -14.636 -7.672 1.00 98.75 276 GLN A CA 1
ATOM 2219 C C . GLN A 1 276 ? 0.142 -15.331 -8.161 1.00 98.75 276 GLN A C 1
ATOM 2221 O O . GLN A 1 276 ? 0.120 -16.532 -8.438 1.00 98.75 276 GLN A O 1
ATOM 2226 N N . THR A 1 277 ? 1.233 -14.579 -8.252 1.00 98.56 277 THR A N 1
ATOM 2227 C CA . THR A 1 277 ? 2.550 -15.075 -8.670 1.00 98.56 277 THR A CA 1
ATOM 2228 C C . THR A 1 277 ? 3.509 -15.170 -7.472 1.00 98.56 277 THR A C 1
ATOM 2230 O O . THR A 1 277 ? 3.258 -14.558 -6.425 1.00 98.56 277 THR A O 1
ATOM 2233 N N . PRO A 1 278 ? 4.604 -15.950 -7.563 1.00 98.19 278 PRO A N 1
ATOM 2234 C CA . PRO A 1 278 ? 5.559 -16.090 -6.466 1.00 98.19 278 PRO A CA 1
ATOM 2235 C C . PRO A 1 278 ? 6.119 -14.749 -5.967 1.00 98.19 278 PRO A C 1
ATOM 2237 O O . PRO A 1 278 ? 6.500 -13.878 -6.746 1.00 98.19 278 PRO A O 1
ATOM 2240 N N . MET A 1 279 ? 6.209 -14.596 -4.641 1.00 98.44 279 MET A N 1
ATOM 2241 C CA . MET A 1 279 ? 6.898 -13.467 -3.994 1.00 98.44 279 MET A CA 1
ATOM 2242 C C . MET A 1 279 ? 8.352 -13.779 -3.627 1.00 98.44 279 MET A C 1
ATOM 2244 O O . MET A 1 279 ? 9.081 -12.863 -3.259 1.00 98.44 279 MET A O 1
ATOM 2248 N N . MET A 1 280 ? 8.762 -15.046 -3.716 1.00 97.06 280 MET A N 1
ATOM 2249 C CA . MET A 1 280 ? 10.130 -15.510 -3.490 1.00 97.06 280 MET A CA 1
ATOM 2250 C C . MET A 1 280 ? 10.634 -16.181 -4.765 1.00 97.06 280 MET A C 1
ATOM 2252 O O . MET A 1 280 ? 10.073 -17.191 -5.187 1.00 97.06 280 MET A O 1
ATOM 2256 N N . ASN A 1 281 ? 11.689 -15.630 -5.358 1.00 93.69 281 ASN A N 1
ATOM 2257 C CA . ASN A 1 281 ? 12.216 -16.051 -6.651 1.00 93.69 281 ASN A CA 1
ATOM 2258 C C . ASN A 1 281 ? 13.680 -16.473 -6.527 1.00 93.69 281 ASN A C 1
ATOM 2260 O O . ASN A 1 281 ? 14.421 -15.936 -5.706 1.00 93.69 281 ASN A O 1
ATOM 2264 N N . LYS A 1 282 ? 14.125 -17.392 -7.389 1.00 91.94 282 LYS A N 1
ATOM 2265 C CA . LYS A 1 282 ? 15.559 -17.710 -7.534 1.00 91.94 282 LYS A CA 1
ATOM 2266 C C . LYS A 1 282 ? 16.346 -16.544 -8.126 1.00 91.94 282 LYS A C 1
ATOM 2268 O O . LYS A 1 282 ? 17.510 -16.356 -7.801 1.00 91.94 282 LYS A O 1
ATOM 2273 N N . ILE A 1 283 ? 15.696 -15.781 -8.999 1.00 89.75 283 ILE A N 1
ATOM 2274 C CA . ILE A 1 283 ? 16.244 -14.615 -9.681 1.00 89.75 283 ILE A CA 1
ATOM 2275 C C . ILE A 1 283 ? 15.213 -13.491 -9.545 1.00 89.75 283 ILE A C 1
ATOM 2277 O O . ILE A 1 283 ? 14.027 -13.696 -9.794 1.00 89.75 283 ILE A O 1
ATOM 2281 N N . ALA A 1 284 ? 15.641 -12.312 -9.096 1.00 89.94 284 ALA A N 1
ATOM 2282 C CA . ALA A 1 284 ? 14.791 -11.125 -9.112 1.00 89.94 284 ALA A CA 1
ATOM 2283 C C . ALA A 1 284 ? 14.810 -10.499 -10.517 1.00 89.94 284 ALA A C 1
ATOM 2285 O O . ALA A 1 284 ? 15.887 -10.286 -11.072 1.00 89.94 284 ALA A O 1
ATOM 2286 N N . GLY A 1 285 ? 13.633 -10.197 -11.066 1.00 90.50 285 GLY A N 1
ATOM 2287 C CA . GLY A 1 285 ? 13.460 -9.622 -12.402 1.00 90.50 285 GLY A CA 1
ATOM 2288 C C . GLY A 1 285 ? 12.147 -8.847 -12.521 1.00 90.50 285 GLY A C 1
ATOM 2289 O O . GLY A 1 285 ? 11.387 -8.765 -11.552 1.00 90.50 285 GLY A O 1
ATOM 2290 N N . GLY A 1 286 ? 11.906 -8.257 -13.694 1.00 88.12 286 GLY A N 1
ATOM 2291 C CA . GLY A 1 286 ? 10.711 -7.443 -13.970 1.00 88.12 286 GLY A CA 1
ATOM 2292 C C . GLY A 1 286 ? 10.815 -5.977 -13.530 1.00 88.12 286 GLY A C 1
ATOM 2293 O O . GLY A 1 286 ? 9.879 -5.209 -13.675 1.00 88.12 286 GLY A O 1
ATOM 2294 N N . ALA A 1 287 ? 11.942 -5.561 -12.954 1.00 89.75 287 ALA A N 1
ATOM 2295 C CA . ALA A 1 287 ? 12.230 -4.160 -12.656 1.00 89.75 287 ALA A CA 1
ATOM 2296 C C . ALA A 1 287 ? 13.741 -3.960 -12.478 1.00 89.75 287 ALA A C 1
ATOM 2298 O O . ALA A 1 287 ? 14.488 -4.924 -12.312 1.00 89.75 287 ALA A O 1
ATOM 2299 N N . THR A 1 288 ? 14.181 -2.705 -12.473 1.00 87.56 288 THR A N 1
ATOM 2300 C CA . THR A 1 288 ? 15.540 -2.310 -12.077 1.00 87.56 288 THR A CA 1
ATOM 2301 C C . THR A 1 288 ? 15.487 -1.850 -10.623 1.00 87.56 288 THR A C 1
ATOM 2303 O O . THR A 1 288 ? 14.967 -0.774 -10.337 1.00 87.56 288 THR A O 1
ATOM 2306 N N . ALA A 1 289 ? 15.905 -2.717 -9.699 1.00 90.12 289 ALA A N 1
ATOM 2307 C CA . ALA A 1 289 ? 15.860 -2.464 -8.259 1.00 90.12 289 ALA A CA 1
ATOM 2308 C C . ALA A 1 289 ? 16.744 -3.453 -7.494 1.00 90.12 289 ALA A C 1
ATOM 2310 O O . ALA A 1 289 ? 16.879 -4.618 -7.879 1.00 90.12 289 ALA A O 1
ATOM 2311 N N . ARG A 1 290 ? 17.278 -3.030 -6.346 1.00 91.06 290 ARG A N 1
ATOM 2312 C CA . ARG A 1 290 ? 18.044 -3.922 -5.466 1.00 91.06 290 ARG A CA 1
ATOM 2313 C C . ARG A 1 290 ? 17.095 -4.848 -4.682 1.00 91.06 290 ARG A C 1
ATOM 2315 O O . ARG A 1 290 ? 16.278 -4.346 -3.907 1.00 91.06 290 ARG A O 1
ATOM 2322 N N . PRO A 1 291 ? 17.196 -6.186 -4.794 1.00 94.38 291 PRO A N 1
ATOM 2323 C CA . PRO A 1 291 ? 16.282 -7.093 -4.099 1.00 94.38 291 PRO A CA 1
ATOM 2324 C C . PRO A 1 291 ? 16.671 -7.328 -2.629 1.00 94.38 291 PRO A C 1
ATOM 2326 O O . PRO A 1 291 ? 17.833 -7.195 -2.229 1.00 94.38 291 PRO A O 1
ATOM 2329 N N . PHE A 1 292 ? 15.697 -7.749 -1.818 1.00 95.88 292 PHE A N 1
ATOM 2330 C CA . PHE A 1 292 ? 15.972 -8.401 -0.532 1.00 95.88 292 PHE A CA 1
ATOM 2331 C C . PHE A 1 292 ? 16.354 -9.860 -0.754 1.00 95.88 292 PHE A C 1
ATOM 2333 O O . PHE A 1 292 ? 15.762 -10.530 -1.598 1.00 95.88 292 PHE A O 1
ATOM 2340 N N . LYS A 1 293 ? 17.300 -10.353 0.046 1.00 96.06 293 LYS A N 1
ATOM 2341 C CA . LYS A 1 293 ? 17.736 -11.750 0.040 1.00 96.06 293 LYS A CA 1
ATOM 2342 C C . LYS A 1 293 ? 17.221 -12.490 1.270 1.00 96.06 293 LYS A C 1
ATOM 2344 O O . LYS A 1 293 ? 17.133 -11.906 2.349 1.00 96.06 293 LYS A O 1
ATOM 2349 N N . THR A 1 294 ? 16.920 -13.769 1.111 1.00 96.75 294 THR A N 1
ATOM 2350 C CA . THR A 1 294 ? 16.560 -14.697 2.186 1.00 96.75 294 THR A CA 1
ATOM 2351 C C . THR A 1 294 ? 17.067 -16.105 1.856 1.00 96.75 294 THR A C 1
ATOM 2353 O O . THR A 1 294 ? 17.640 -16.326 0.788 1.00 96.75 294 THR A O 1
ATOM 2356 N N . HIS A 1 295 ? 16.885 -17.051 2.771 1.00 95.75 295 HIS A N 1
ATOM 2357 C CA . HIS A 1 295 ? 17.372 -18.419 2.638 1.00 95.75 295 HIS A CA 1
ATOM 2358 C C . HIS A 1 295 ? 16.263 -19.416 2.987 1.00 95.75 295 HIS A C 1
ATOM 2360 O O . HIS A 1 295 ? 15.520 -19.215 3.946 1.00 95.75 295 HIS A O 1
ATOM 2366 N N . HIS A 1 296 ? 16.132 -20.477 2.191 1.00 94.88 296 HIS A N 1
ATOM 2367 C CA . HIS A 1 296 ? 15.182 -21.557 2.440 1.00 94.88 296 HIS A CA 1
ATOM 2368 C C . HIS A 1 296 ? 15.890 -22.759 3.075 1.00 94.88 296 HIS A C 1
ATOM 2370 O O . HIS A 1 296 ? 16.431 -23.593 2.355 1.00 94.88 296 HIS A O 1
ATOM 2376 N N 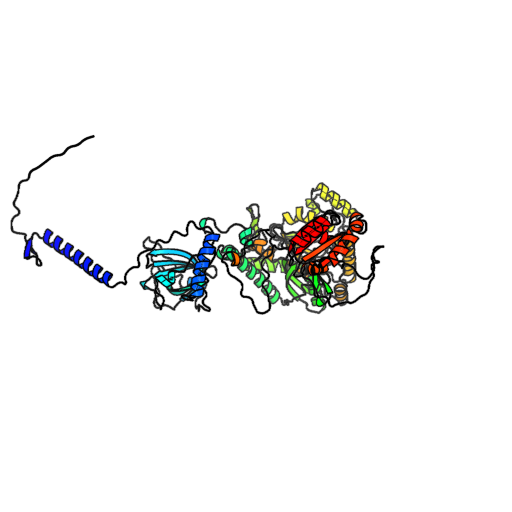. ASN A 1 297 ? 15.816 -22.899 4.401 1.00 94.19 297 ASN A N 1
ATOM 2377 C CA . ASN A 1 297 ? 16.628 -23.859 5.166 1.00 94.19 297 ASN A CA 1
ATOM 2378 C C . ASN A 1 297 ? 16.496 -25.322 4.694 1.00 94.19 297 ASN A C 1
ATOM 2380 O O . ASN A 1 297 ? 17.492 -26.022 4.577 1.00 94.19 297 ASN A O 1
ATOM 2384 N N . GLU A 1 298 ? 15.286 -25.805 4.380 1.00 94.50 298 GLU A N 1
ATOM 2385 C CA . GLU A 1 298 ? 15.099 -27.209 3.951 1.00 94.50 298 GLU A CA 1
ATOM 2386 C C . GLU A 1 298 ? 15.675 -27.501 2.553 1.00 94.50 298 GLU A C 1
ATOM 2388 O O . GLU A 1 298 ? 16.088 -28.624 2.275 1.00 94.50 298 GLU A O 1
ATOM 2393 N N . LEU A 1 299 ? 15.703 -26.498 1.670 1.00 93.00 299 LEU A N 1
ATOM 2394 C CA . LEU A 1 299 ? 16.177 -26.640 0.289 1.00 93.00 299 LEU A CA 1
ATOM 2395 C C . LEU A 1 299 ? 17.611 -26.125 0.119 1.00 93.00 299 LEU A C 1
ATOM 2397 O O . LEU A 1 299 ? 18.138 -26.213 -0.988 1.00 93.00 299 LEU A O 1
ATOM 2401 N N . ASP A 1 300 ? 18.199 -25.585 1.191 1.00 93.94 300 ASP A N 1
ATOM 2402 C CA . ASP A 1 300 ? 19.528 -24.974 1.241 1.00 93.94 300 ASP A CA 1
ATOM 2403 C C . ASP A 1 300 ? 19.792 -24.056 0.035 1.00 93.94 300 ASP A C 1
ATOM 2405 O O . ASP A 1 300 ? 20.711 -24.252 -0.761 1.00 93.94 300 ASP A O 1
ATOM 2409 N N . MET A 1 301 ? 18.905 -23.076 -0.171 1.00 94.62 301 MET A N 1
ATOM 2410 C CA . MET A 1 301 ? 18.976 -22.190 -1.336 1.00 94.62 301 MET A CA 1
ATOM 2411 C C . MET A 1 301 ? 18.677 -20.730 -1.005 1.00 94.62 301 MET A C 1
ATOM 2413 O O . MET A 1 301 ? 17.772 -20.412 -0.231 1.00 94.62 301 MET A O 1
ATOM 2417 N N . GLU A 1 302 ? 19.432 -19.835 -1.647 1.00 96.25 302 GLU A N 1
ATOM 2418 C CA . GLU A 1 302 ? 19.175 -18.394 -1.634 1.00 96.25 302 GLU A CA 1
ATOM 2419 C C . GLU A 1 302 ? 17.923 -18.080 -2.467 1.00 96.25 302 GLU A C 1
ATOM 2421 O O . GLU A 1 302 ? 17.730 -18.595 -3.573 1.00 96.25 302 GLU A O 1
ATOM 2426 N N . LEU A 1 303 ? 17.068 -17.225 -1.916 1.00 96.12 303 LEU A N 1
ATOM 2427 C CA . LEU A 1 303 ? 15.875 -16.700 -2.563 1.00 96.12 303 LEU A CA 1
ATOM 2428 C C . LEU A 1 303 ? 15.858 -15.179 -2.449 1.00 96.12 303 LEU A C 1
ATOM 2430 O O . LEU A 1 303 ? 16.410 -14.587 -1.521 1.00 96.12 303 LEU A O 1
ATOM 2434 N N . PHE A 1 304 ? 15.161 -14.547 -3.380 1.00 96.69 304 PHE A N 1
ATOM 2435 C CA . PHE A 1 304 ? 14.978 -13.108 -3.429 1.00 96.69 304 PHE A CA 1
ATOM 2436 C C . PHE A 1 304 ? 13.506 -12.767 -3.299 1.00 96.69 304 PHE A C 1
ATOM 2438 O O . PHE A 1 304 ? 12.666 -13.400 -3.938 1.00 96.69 304 PHE A O 1
ATOM 2445 N N . LEU A 1 305 ? 13.184 -11.743 -2.512 1.00 98.06 305 LEU A N 1
ATOM 2446 C CA . LEU A 1 305 ? 11.839 -11.182 -2.563 1.00 98.06 305 LEU A CA 1
ATOM 2447 C C . LEU A 1 305 ? 11.640 -10.472 -3.905 1.00 98.06 305 LEU A C 1
ATOM 2449 O O . LEU A 1 305 ? 12.545 -9.785 -4.384 1.00 98.06 305 LEU A O 1
ATOM 2453 N N . ARG A 1 306 ? 10.465 -10.646 -4.515 1.00 97.81 306 ARG A N 1
ATOM 2454 C CA . ARG A 1 306 ? 10.177 -10.071 -5.832 1.00 97.81 306 ARG A CA 1
ATOM 2455 C C . ARG A 1 306 ? 10.239 -8.538 -5.822 1.00 97.81 306 ARG A C 1
ATOM 2457 O O . ARG A 1 306 ? 9.782 -7.888 -4.878 1.00 97.81 306 ARG A O 1
ATOM 2464 N N . ILE A 1 307 ? 10.736 -7.984 -6.923 1.00 97.06 307 ILE A N 1
ATOM 2465 C CA . ILE A 1 307 ? 10.750 -6.540 -7.210 1.00 97.06 307 ILE A CA 1
ATOM 2466 C C . ILE A 1 307 ? 9.599 -6.126 -8.145 1.00 97.06 307 ILE A C 1
ATOM 2468 O O . ILE A 1 307 ? 9.178 -4.970 -8.093 1.00 97.06 307 ILE A O 1
ATOM 2472 N N . ALA A 1 308 ? 9.094 -7.077 -8.942 1.00 97.69 308 ALA A N 1
ATOM 2473 C CA . ALA A 1 308 ? 7.879 -7.017 -9.752 1.00 97.69 308 ALA A CA 1
ATOM 2474 C C . ALA A 1 308 ? 7.388 -8.455 -10.085 1.00 97.69 308 ALA A C 1
ATOM 2476 O O . ALA A 1 308 ? 8.192 -9.393 -10.059 1.00 97.69 308 ALA A O 1
ATOM 2477 N N . PRO A 1 309 ? 6.089 -8.661 -10.373 1.00 98.31 309 PRO A N 1
ATOM 2478 C CA . PRO A 1 309 ? 5.509 -9.905 -10.890 1.00 98.31 309 PRO A CA 1
ATOM 2479 C C . PRO A 1 309 ? 5.571 -10.048 -12.427 1.00 98.31 309 PRO A C 1
ATOM 2481 O O . PRO A 1 309 ? 5.219 -11.109 -12.940 1.00 98.31 309 PRO A O 1
ATOM 2484 N N . GLU A 1 310 ? 6.011 -9.015 -13.155 1.00 98.50 310 GLU A N 1
ATOM 2485 C CA . GLU A 1 310 ? 6.002 -8.896 -14.624 1.00 98.50 310 GLU A CA 1
ATOM 2486 C C . GLU A 1 310 ? 6.333 -10.175 -15.414 1.00 98.50 310 GLU A C 1
ATOM 2488 O O . GLU A 1 310 ? 5.558 -10.572 -16.288 1.00 98.50 310 GLU A O 1
ATOM 2493 N N . LEU A 1 311 ? 7.471 -10.826 -15.136 1.00 98.00 311 LEU A N 1
ATOM 2494 C CA . LEU A 1 311 ? 7.925 -11.971 -15.939 1.00 98.00 311 LEU A CA 1
ATOM 2495 C C . LEU A 1 311 ? 6.918 -13.129 -15.880 1.00 98.00 311 LEU A C 1
ATOM 2497 O O . LEU A 1 311 ? 6.525 -13.660 -16.916 1.00 98.00 311 LEU A O 1
ATOM 2501 N N . TYR A 1 312 ? 6.405 -13.440 -14.686 1.00 98.62 312 TYR A N 1
ATOM 2502 C CA . TYR A 1 312 ? 5.389 -14.477 -14.504 1.00 98.62 312 TYR A CA 1
ATOM 2503 C C . TYR A 1 312 ? 4.062 -14.116 -15.171 1.00 98.62 312 TYR A C 1
ATOM 2505 O O . TYR A 1 312 ? 3.393 -14.985 -15.723 1.00 98.62 312 TYR A O 1
ATOM 2513 N N . LEU A 1 313 ? 3.655 -12.845 -15.134 1.00 98.75 313 LEU A N 1
ATOM 2514 C CA . LEU A 1 313 ? 2.407 -12.429 -15.774 1.00 98.75 313 LEU A CA 1
ATOM 2515 C C . LEU A 1 313 ? 2.488 -12.601 -17.298 1.00 98.75 313 LEU A C 1
ATOM 2517 O O . LEU A 1 313 ? 1.532 -13.084 -17.901 1.00 98.75 313 LEU A O 1
ATOM 2521 N N . LYS A 1 314 ? 3.645 -12.329 -17.910 1.00 98.69 314 LYS A N 1
ATOM 2522 C CA . LYS A 1 314 ? 3.893 -12.639 -19.326 1.00 98.69 314 LYS A CA 1
ATOM 2523 C C . LYS A 1 314 ? 3.908 -14.143 -19.611 1.00 98.69 314 LYS A C 1
ATOM 2525 O O . LYS A 1 314 ? 3.328 -14.566 -20.607 1.00 98.69 314 LYS A O 1
ATOM 2530 N N . GLU A 1 315 ? 4.494 -14.966 -18.742 1.00 98.69 315 GLU A N 1
ATOM 2531 C CA . GLU A 1 315 ? 4.438 -16.434 -18.872 1.00 98.69 315 GLU A CA 1
ATOM 2532 C C . GLU A 1 315 ? 2.998 -16.972 -18.838 1.00 98.69 315 GLU A C 1
ATOM 2534 O O . GLU A 1 315 ? 2.655 -17.894 -19.578 1.00 98.69 315 GLU A O 1
ATOM 2539 N N . LEU A 1 316 ? 2.120 -16.375 -18.028 1.00 98.81 316 LEU A N 1
ATOM 2540 C CA . LEU A 1 316 ? 0.698 -16.726 -18.018 1.00 98.81 316 LEU A CA 1
ATOM 2541 C C . LEU A 1 316 ? 0.007 -16.370 -19.342 1.00 98.81 316 LEU A C 1
ATOM 2543 O O . LEU A 1 316 ? -0.820 -17.149 -19.821 1.00 98.81 316 LEU A O 1
ATOM 2547 N N . VAL A 1 317 ? 0.375 -15.242 -19.959 1.00 98.88 317 VAL A N 1
ATOM 2548 C CA . VAL A 1 317 ? -0.115 -14.861 -21.292 1.00 98.88 317 VAL A CA 1
ATOM 2549 C C . VAL A 1 317 ? 0.405 -15.826 -22.366 1.00 98.88 317 VAL A C 1
ATOM 2551 O O . VAL A 1 317 ? -0.380 -16.263 -23.205 1.00 98.88 317 VAL A O 1
ATOM 2554 N N . VAL A 1 318 ? 1.675 -16.255 -22.303 1.00 98.81 318 VAL A N 1
ATOM 2555 C CA . VAL A 1 318 ? 2.200 -17.365 -23.138 1.00 98.81 318 VAL A CA 1
ATOM 2556 C C . VAL A 1 318 ? 1.350 -18.628 -22.949 1.00 98.81 318 VAL A C 1
ATOM 2558 O O . VAL A 1 318 ? 1.018 -19.315 -23.914 1.00 98.81 318 VAL A O 1
ATOM 2561 N N . GLY A 1 319 ? 0.942 -18.914 -21.710 1.00 98.56 319 GLY A N 1
ATOM 2562 C CA . GLY A 1 319 ? 0.048 -20.020 -21.361 1.00 98.56 319 GLY A CA 1
ATOM 2563 C C . GLY A 1 319 ? -1.397 -19.887 -21.870 1.00 98.56 319 GLY A C 1
ATOM 2564 O O . GLY A 1 319 ? -2.181 -20.820 -21.690 1.00 98.56 319 GLY A O 1
ATOM 2565 N N . GLY A 1 320 ? -1.759 -18.768 -22.505 1.00 98.31 320 GLY A N 1
ATOM 2566 C CA . GLY A 1 320 ? -3.083 -18.515 -23.080 1.00 98.31 320 GLY A CA 1
ATOM 2567 C C . GLY A 1 320 ? -4.055 -17.771 -22.161 1.00 98.31 320 GLY A C 1
ATOM 2568 O O . GLY A 1 320 ? -5.247 -17.708 -22.463 1.00 98.31 320 GLY A O 1
ATOM 2569 N N . LEU A 1 321 ? -3.589 -17.215 -21.038 1.00 98.56 321 LEU A N 1
ATOM 2570 C CA . LEU A 1 321 ? -4.389 -16.299 -20.224 1.00 98.56 321 LEU A CA 1
ATOM 2571 C C . LEU A 1 321 ? -4.250 -14.875 -20.774 1.00 98.56 321 LEU A C 1
ATOM 2573 O O . LEU A 1 321 ? -3.432 -14.095 -20.300 1.00 98.56 321 LEU A O 1
ATOM 2577 N N . ASP A 1 322 ? -5.065 -14.543 -21.777 1.00 98.69 322 ASP A N 1
ATOM 2578 C CA . ASP A 1 322 ? -4.961 -13.296 -22.553 1.00 98.69 322 ASP A CA 1
ATOM 2579 C C . ASP A 1 322 ? -5.044 -12.006 -21.717 1.00 98.69 322 ASP A C 1
ATOM 2581 O O . ASP A 1 322 ? -4.578 -10.958 -22.157 1.00 98.69 322 ASP A O 1
ATOM 2585 N N . ARG A 1 323 ? -5.677 -12.036 -20.539 1.00 98.81 323 ARG A N 1
ATOM 2586 C CA . ARG A 1 323 ? -5.841 -10.869 -19.661 1.00 98.81 323 ARG A CA 1
ATOM 2587 C C . ARG A 1 323 ? -5.667 -11.277 -18.211 1.00 98.81 323 ARG A C 1
ATOM 2589 O O . ARG A 1 323 ? -6.547 -11.917 -17.635 1.00 98.81 323 ARG A O 1
ATOM 2596 N N . VAL A 1 324 ? -4.553 -10.888 -17.608 1.00 98.94 324 VAL A N 1
ATOM 2597 C CA . VAL A 1 324 ? -4.235 -11.196 -16.206 1.00 98.94 324 VAL A CA 1
ATOM 2598 C C . VAL A 1 324 ? -3.891 -9.929 -15.448 1.00 98.94 324 VAL A C 1
ATOM 2600 O O . VAL A 1 324 ? -3.341 -8.992 -16.025 1.00 98.94 324 VAL A O 1
ATOM 2603 N N . TYR A 1 325 ? -4.203 -9.895 -14.156 1.00 98.94 325 TYR A N 1
ATOM 2604 C CA . TYR A 1 325 ? -3.725 -8.845 -13.264 1.00 98.94 325 TYR A CA 1
ATOM 2605 C C . TYR A 1 325 ? -3.405 -9.370 -11.870 1.00 98.94 325 TYR A C 1
ATOM 2607 O O . TYR A 1 325 ? -3.978 -10.355 -11.409 1.00 98.94 325 TYR A O 1
ATOM 2615 N N . GLU A 1 326 ? -2.516 -8.678 -11.168 1.00 98.88 326 GLU A N 1
ATOM 2616 C CA . GLU A 1 326 ? -2.216 -8.943 -9.768 1.00 98.88 326 GLU A CA 1
ATOM 2617 C C . GLU A 1 326 ? -2.146 -7.627 -8.986 1.00 98.88 326 GLU A C 1
ATOM 2619 O O . GLU A 1 326 ? -1.461 -6.686 -9.387 1.00 98.88 326 GLU A O 1
ATOM 2624 N N . ILE A 1 327 ? -2.828 -7.564 -7.835 1.00 98.88 327 ILE A N 1
ATOM 2625 C CA . ILE A 1 327 ? -2.633 -6.505 -6.835 1.00 98.88 327 ILE A CA 1
ATOM 2626 C C . ILE A 1 327 ? -1.830 -7.088 -5.679 1.00 98.88 327 ILE A C 1
ATOM 2628 O O . ILE A 1 327 ? -2.361 -7.852 -4.869 1.00 98.88 327 ILE A O 1
ATOM 2632 N N . GLY A 1 328 ? -0.562 -6.702 -5.564 1.00 98.38 328 GLY A N 1
ATOM 2633 C CA . GLY A 1 328 ? 0.365 -7.384 -4.670 1.00 98.38 328 GLY A CA 1
ATOM 2634 C C . GLY A 1 328 ? 1.465 -6.500 -4.098 1.00 98.38 328 GLY A C 1
ATOM 2635 O O . GLY A 1 328 ? 1.641 -5.343 -4.475 1.00 98.38 328 GLY A O 1
ATOM 2636 N N . ARG A 1 329 ? 2.193 -7.059 -3.126 1.00 98.50 329 ARG A N 1
ATOM 2637 C CA . ARG A 1 329 ? 3.349 -6.414 -2.493 1.00 98.50 329 ARG A CA 1
ATOM 2638 C C . ARG A 1 329 ? 4.593 -6.612 -3.361 1.00 98.50 329 ARG A C 1
ATOM 2640 O O . ARG A 1 329 ? 4.803 -7.715 -3.861 1.00 98.50 329 ARG A O 1
ATOM 2647 N N . GLN A 1 330 ? 5.396 -5.565 -3.490 1.00 98.25 330 GLN A N 1
ATOM 2648 C CA . GLN A 1 330 ? 6.741 -5.580 -4.064 1.00 98.25 330 GLN A CA 1
ATOM 2649 C C . GLN A 1 330 ? 7.740 -5.162 -2.989 1.00 98.25 330 GLN A C 1
ATOM 2651 O O . GLN A 1 330 ? 7.371 -4.425 -2.066 1.00 98.25 330 GLN A O 1
ATOM 2656 N N . PHE A 1 331 ? 8.985 -5.621 -3.107 1.00 98.00 331 PHE A N 1
ATOM 2657 C CA . PHE A 1 331 ? 10.019 -5.406 -2.099 1.00 98.00 331 PHE A CA 1
ATOM 2658 C C . PHE A 1 331 ? 11.287 -4.855 -2.743 1.00 98.00 331 PHE A C 1
ATOM 2660 O O . PHE A 1 331 ? 11.866 -5.502 -3.610 1.00 98.00 331 PHE A O 1
ATOM 2667 N N . ARG A 1 332 ? 11.745 -3.680 -2.306 1.00 96.31 332 ARG A N 1
ATOM 2668 C CA . ARG A 1 332 ? 12.974 -3.048 -2.805 1.00 96.31 332 ARG A CA 1
ATOM 2669 C C . ARG A 1 332 ? 13.873 -2.656 -1.643 1.00 96.31 332 ARG A C 1
ATOM 2671 O O . ARG A 1 332 ? 13.458 -1.943 -0.730 1.00 96.31 332 ARG A O 1
ATOM 2678 N N . ASN A 1 333 ? 15.105 -3.149 -1.666 1.00 94.44 333 ASN A N 1
ATOM 2679 C CA . ASN A 1 333 ? 16.120 -2.897 -0.650 1.00 94.44 333 ASN A CA 1
ATOM 2680 C C . ASN A 1 333 ? 16.854 -1.582 -0.951 1.00 94.44 333 ASN A C 1
ATOM 2682 O O . ASN A 1 333 ? 18.044 -1.554 -1.266 1.00 94.44 333 ASN A O 1
ATOM 2686 N N . GLU A 1 334 ? 16.087 -0.498 -0.899 1.00 89.00 334 GLU A N 1
ATOM 2687 C CA . GLU A 1 334 ? 16.490 0.861 -1.256 1.00 89.00 334 GLU A CA 1
ATOM 2688 C C . GLU A 1 334 ? 16.317 1.818 -0.064 1.00 89.00 334 GLU A C 1
ATOM 2690 O O . GLU A 1 334 ? 15.926 1.433 1.044 1.00 89.00 334 GLU A O 1
ATOM 2695 N N . GLY A 1 335 ? 16.643 3.096 -0.274 1.00 85.44 335 GLY A N 1
ATOM 2696 C CA . GLY A 1 335 ? 16.430 4.141 0.723 1.00 85.44 335 GLY A CA 1
ATOM 2697 C C . GLY A 1 335 ? 14.948 4.363 1.053 1.00 85.44 335 GLY A C 1
ATOM 2698 O O . GLY A 1 335 ? 14.063 4.149 0.232 1.00 85.44 335 GLY A O 1
ATOM 2699 N N . ILE A 1 336 ? 14.680 4.844 2.270 1.00 88.88 336 ILE A N 1
ATOM 2700 C CA . ILE A 1 336 ? 13.339 5.260 2.706 1.00 88.88 336 ILE A CA 1
ATOM 2701 C C . ILE A 1 336 ? 13.253 6.780 2.619 1.00 88.88 336 ILE A C 1
ATOM 2703 O O . ILE A 1 336 ? 14.049 7.475 3.257 1.00 88.88 336 ILE A O 1
ATOM 2707 N N . ASP A 1 337 ? 12.255 7.294 1.905 1.00 89.75 337 ASP A N 1
ATOM 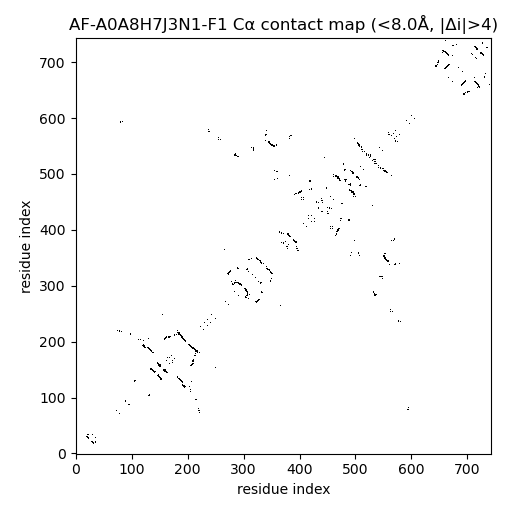2708 C CA . ASP A 1 337 ? 12.008 8.730 1.774 1.00 89.75 337 ASP A CA 1
ATOM 2709 C C . ASP A 1 337 ? 10.503 9.069 1.832 1.00 89.75 337 ASP A C 1
ATOM 2711 O O . ASP A 1 337 ? 9.709 8.355 2.449 1.00 89.75 337 ASP A O 1
ATOM 2715 N N . LEU A 1 338 ? 10.103 10.218 1.277 1.00 91.19 338 LEU A N 1
ATOM 2716 C CA . LEU A 1 338 ? 8.710 10.669 1.273 1.00 91.19 338 LEU A CA 1
ATOM 2717 C C . LEU A 1 338 ? 7.799 9.830 0.366 1.00 91.19 338 LEU A C 1
ATOM 2719 O O . LEU A 1 338 ? 6.593 9.813 0.591 1.00 91.19 338 LEU A O 1
ATOM 2723 N N . THR A 1 339 ? 8.351 9.130 -0.620 1.00 90.94 339 THR A N 1
ATOM 2724 C CA . THR A 1 339 ? 7.627 8.368 -1.648 1.00 90.94 339 THR A CA 1
ATOM 2725 C C . THR A 1 339 ? 8.059 6.905 -1.757 1.00 90.94 339 THR A C 1
ATOM 2727 O O . THR A 1 339 ? 7.398 6.149 -2.466 1.00 90.94 339 THR A O 1
ATOM 2730 N N . HIS A 1 340 ? 9.119 6.496 -1.055 1.00 93.94 340 HIS A N 1
ATOM 2731 C CA . HIS A 1 340 ? 9.67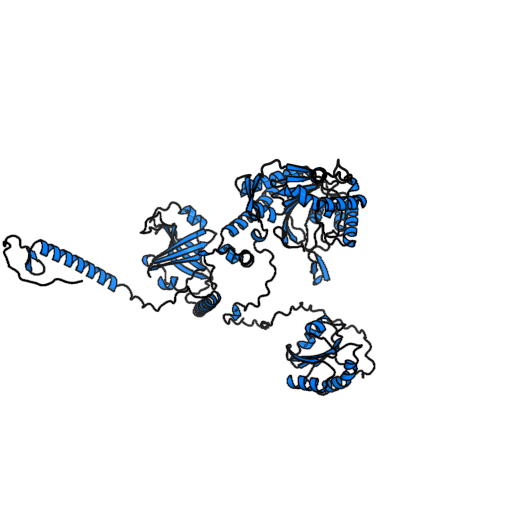1 5.142 -1.070 1.00 93.94 340 HIS A CA 1
ATOM 2732 C C . HIS A 1 340 ? 9.584 4.485 0.311 1.00 93.94 340 HIS A C 1
ATOM 2734 O O . HIS A 1 340 ? 10.007 5.046 1.326 1.00 93.94 340 HIS A O 1
ATOM 2740 N N . ASN A 1 341 ? 9.032 3.272 0.334 1.00 95.25 341 ASN A N 1
ATOM 2741 C CA . ASN A 1 341 ? 9.008 2.374 1.484 1.00 95.25 341 ASN A CA 1
ATOM 2742 C C . ASN A 1 341 ? 9.513 0.995 1.013 1.00 95.25 341 ASN A C 1
ATOM 2744 O O . ASN A 1 341 ? 9.196 0.625 -0.117 1.00 95.25 341 ASN A O 1
ATOM 2748 N N . PRO A 1 342 ? 10.249 0.222 1.838 1.00 95.75 342 PRO A N 1
ATOM 2749 C CA . PRO A 1 342 ? 10.898 -1.012 1.378 1.00 95.75 342 PRO A CA 1
ATOM 2750 C C . PRO A 1 342 ? 9.930 -2.082 0.874 1.00 95.75 342 PRO A C 1
ATOM 2752 O O . PRO A 1 342 ? 10.304 -2.949 0.091 1.00 95.75 342 PRO A O 1
ATOM 2755 N N . GLU A 1 343 ? 8.679 -2.011 1.319 1.00 97.38 343 GLU A N 1
ATOM 2756 C CA . GLU A 1 343 ? 7.578 -2.800 0.791 1.00 97.38 343 GLU A CA 1
ATOM 2757 C C . GLU A 1 343 ? 6.424 -1.874 0.359 1.00 97.38 343 GLU A C 1
ATOM 2759 O O . GLU A 1 343 ? 6.042 -0.956 1.093 1.00 97.38 343 GLU A O 1
ATOM 2764 N N . PHE A 1 344 ? 5.865 -2.082 -0.831 1.00 98.06 344 PHE A N 1
ATOM 2765 C CA . PHE A 1 344 ? 4.807 -1.226 -1.392 1.00 98.06 344 PHE A CA 1
ATOM 2766 C C . PHE A 1 344 ? 3.880 -2.013 -2.323 1.00 98.06 344 PHE A C 1
ATOM 2768 O O . PHE A 1 344 ? 4.197 -3.115 -2.760 1.00 98.06 344 PHE A O 1
ATOM 2775 N N . THR A 1 345 ? 2.682 -1.493 -2.573 1.00 98.75 345 THR A N 1
ATOM 2776 C CA . THR A 1 345 ? 1.639 -2.186 -3.335 1.00 98.75 345 THR A CA 1
ATOM 2777 C C . THR A 1 345 ? 1.582 -1.668 -4.766 1.00 98.75 345 THR A C 1
ATOM 2779 O O . THR A 1 345 ? 1.326 -0.480 -4.981 1.00 98.75 345 THR A O 1
ATOM 2782 N N . THR A 1 346 ? 1.737 -2.570 -5.731 1.00 98.75 346 THR A N 1
ATOM 2783 C CA . THR A 1 346 ? 1.432 -2.301 -7.141 1.00 98.75 346 THR A CA 1
ATOM 2784 C C . THR A 1 346 ? 0.177 -3.052 -7.559 1.00 98.75 346 THR A C 1
ATOM 2786 O O . THR A 1 346 ? -0.209 -4.051 -6.943 1.00 98.75 346 THR A O 1
ATOM 2789 N N . VAL A 1 347 ? -0.491 -2.532 -8.581 1.00 98.75 347 VAL A N 1
ATOM 2790 C CA . VAL A 1 347 ? -1.331 -3.342 -9.459 1.00 98.75 347 VAL A CA 1
ATOM 2791 C C . VAL A 1 347 ? -0.612 -3.445 -10.792 1.00 98.75 347 VAL A C 1
ATOM 2793 O O . VAL A 1 347 ? -0.166 -2.425 -11.311 1.00 98.75 347 VAL A O 1
ATOM 2796 N N . GLU A 1 348 ? -0.502 -4.654 -11.323 1.00 98.88 348 GLU A N 1
ATOM 2797 C CA . GLU A 1 348 ? 0.048 -4.899 -12.652 1.00 98.88 348 GLU A CA 1
ATOM 2798 C C . GLU A 1 348 ? -0.929 -5.726 -13.471 1.00 98.88 348 GLU A C 1
ATOM 2800 O O . GLU A 1 348 ? -1.531 -6.657 -12.935 1.00 98.88 348 GLU A O 1
ATOM 2805 N N . PHE A 1 349 ? -1.116 -5.373 -14.742 1.00 98.88 349 PHE A N 1
ATOM 2806 C CA . PHE A 1 349 ? -1.928 -6.142 -15.678 1.00 98.88 349 PHE A CA 1
ATOM 2807 C C . PHE A 1 349 ? -1.214 -6.327 -17.012 1.00 98.88 349 PHE A C 1
ATOM 2809 O O . PHE A 1 349 ? -0.429 -5.480 -17.432 1.00 98.88 349 PHE A O 1
ATOM 2816 N N . TYR A 1 350 ? -1.534 -7.431 -17.684 1.00 98.88 350 TYR A N 1
ATOM 2817 C CA . TYR A 1 350 ? -1.024 -7.778 -19.007 1.00 98.88 350 TYR A CA 1
ATOM 2818 C C . TYR A 1 350 ? -2.193 -8.176 -19.897 1.00 98.88 350 TYR A C 1
ATOM 2820 O O . TYR A 1 350 ? -3.060 -8.949 -19.484 1.00 98.88 350 TYR A O 1
ATOM 2828 N N . MET A 1 351 ? -2.230 -7.600 -21.095 1.00 98.88 351 MET A N 1
ATOM 2829 C CA . MET A 1 351 ? -3.340 -7.701 -22.034 1.00 98.88 351 MET A CA 1
ATOM 2830 C C . MET A 1 351 ? -2.821 -8.095 -23.416 1.00 98.88 351 MET A C 1
ATOM 2832 O O . MET A 1 351 ? -2.219 -7.289 -24.128 1.00 98.88 351 MET A O 1
ATOM 2836 N N . ALA A 1 352 ? -3.060 -9.344 -23.802 1.00 98.81 352 ALA A N 1
ATOM 2837 C CA . ALA A 1 352 ? -2.778 -9.834 -25.138 1.00 98.81 352 ALA A CA 1
ATOM 2838 C C . ALA A 1 352 ? -3.553 -9.020 -26.184 1.00 98.81 352 ALA A C 1
ATOM 2840 O O . ALA A 1 352 ? -4.695 -8.598 -25.983 1.00 98.81 352 ALA A O 1
ATOM 2841 N N . TYR A 1 353 ? -2.904 -8.840 -27.326 1.00 98.69 353 TYR A N 1
ATOM 2842 C CA . TYR A 1 353 ? -3.328 -8.085 -28.501 1.00 98.69 353 TYR A CA 1
ATOM 2843 C C . TYR A 1 353 ? -3.511 -6.576 -28.289 1.00 98.69 353 TYR A C 1
ATOM 2845 O O . TYR A 1 353 ? -4.041 -5.920 -29.182 1.00 98.69 353 TYR A O 1
ATOM 2853 N N . ALA A 1 354 ? -3.060 -6.037 -27.153 1.00 98.75 354 ALA A N 1
ATOM 2854 C CA . ALA A 1 354 ? -2.968 -4.601 -26.909 1.00 98.75 354 ALA A CA 1
ATOM 2855 C C . ALA A 1 354 ? -1.548 -4.086 -27.183 1.00 98.75 354 ALA A C 1
ATOM 2857 O O . ALA A 1 354 ? -0.570 -4.819 -27.012 1.00 98.75 354 ALA A O 1
ATOM 2858 N N . ASP A 1 355 ? -1.434 -2.820 -27.577 1.00 98.75 355 ASP A N 1
ATOM 2859 C CA . ASP A 1 355 ? -0.170 -2.079 -27.575 1.00 98.75 355 ASP A CA 1
ATOM 2860 C C . ASP A 1 355 ? -0.182 -0.935 -26.542 1.00 98.75 355 ASP A C 1
ATOM 2862 O O . ASP A 1 355 ? -1.151 -0.738 -25.800 1.00 98.75 355 ASP A O 1
ATOM 2866 N N . TYR A 1 356 ? 0.917 -0.184 -26.449 1.00 98.38 356 TYR A N 1
ATOM 2867 C CA . TYR A 1 356 ? 1.031 0.909 -25.483 1.00 98.38 356 TYR A CA 1
ATOM 2868 C C . TYR A 1 356 ? -0.016 2.028 -25.677 1.00 98.38 356 TYR A C 1
ATOM 2870 O O . TYR A 1 356 ? -0.336 2.698 -24.699 1.00 98.38 356 TYR A O 1
ATOM 2878 N N . GLU A 1 357 ? -0.589 2.237 -26.874 1.00 98.31 357 GLU A N 1
ATOM 2879 C CA . GLU A 1 357 ? -1.647 3.239 -27.088 1.00 98.31 357 GLU A CA 1
ATOM 2880 C C . GLU A 1 357 ? -2.981 2.779 -26.495 1.00 98.31 357 GLU A C 1
ATOM 2882 O O . GLU A 1 357 ? -3.700 3.592 -25.904 1.00 98.31 357 GLU A O 1
ATOM 2887 N N . ASP A 1 358 ? -3.301 1.487 -26.613 1.00 98.69 358 ASP A N 1
ATOM 2888 C CA . ASP A 1 358 ? -4.481 0.892 -25.974 1.00 98.69 358 ASP A CA 1
ATOM 2889 C C . ASP A 1 358 ? -4.371 1.002 -24.446 1.00 98.69 358 ASP A C 1
ATOM 2891 O O . ASP A 1 358 ? -5.285 1.473 -23.760 1.00 98.69 358 ASP A O 1
ATOM 2895 N N . VAL A 1 359 ? -3.205 0.629 -23.911 1.00 98.44 359 VAL A N 1
ATOM 2896 C CA . VAL A 1 359 ? -2.904 0.680 -22.476 1.00 98.44 359 VAL A CA 1
ATOM 2897 C C . VAL A 1 359 ? -2.894 2.125 -21.955 1.00 98.44 359 VAL A C 1
ATOM 2899 O O . VAL A 1 359 ? -3.370 2.394 -20.847 1.00 98.44 359 VAL A O 1
ATOM 2902 N N . LEU A 1 360 ? -2.426 3.087 -22.755 1.00 98.12 360 LEU A N 1
ATOM 2903 C CA . LEU A 1 360 ? -2.462 4.513 -22.424 1.00 98.12 360 LEU A CA 1
ATOM 2904 C C . LEU A 1 360 ? -3.907 5.015 -22.302 1.00 98.12 360 LEU A C 1
ATOM 2906 O O . LEU A 1 360 ? -4.253 5.644 -21.299 1.00 98.12 360 LEU A O 1
ATOM 2910 N N . GLN A 1 361 ? -4.776 4.696 -23.266 1.00 98.31 361 GLN A N 1
ATOM 2911 C CA . GLN A 1 361 ? -6.199 5.064 -23.209 1.00 98.31 361 GLN A CA 1
ATOM 2912 C C . GLN A 1 361 ? -6.899 4.445 -21.993 1.00 98.31 361 GLN A C 1
ATOM 2914 O O . GLN A 1 361 ? -7.653 5.123 -21.289 1.00 98.31 361 GLN A O 1
ATOM 2919 N N . MET A 1 362 ? -6.604 3.175 -21.707 1.00 98.38 362 MET A N 1
ATOM 2920 C CA . MET A 1 362 ? -7.123 2.476 -20.533 1.00 98.38 362 MET A CA 1
ATOM 2921 C C . MET A 1 362 ? -6.635 3.114 -19.223 1.00 98.38 362 MET A C 1
ATOM 2923 O O . MET A 1 362 ? -7.398 3.201 -18.263 1.00 98.38 362 MET A O 1
ATOM 2927 N N . THR A 1 363 ? -5.403 3.632 -19.188 1.00 98.69 363 THR A N 1
ATOM 2928 C CA . THR A 1 363 ? -4.854 4.352 -18.026 1.00 98.69 363 THR A CA 1
ATOM 2929 C C . THR A 1 363 ? -5.627 5.634 -17.738 1.00 98.69 363 THR A C 1
ATOM 2931 O O . THR A 1 363 ? -6.038 5.858 -16.597 1.00 98.69 363 THR A O 1
ATOM 2934 N N . GLU A 1 364 ? -5.851 6.464 -18.763 1.00 97.75 364 GLU A N 1
ATOM 2935 C CA . GLU A 1 364 ? -6.647 7.687 -18.624 1.00 97.75 364 GLU A CA 1
ATOM 2936 C C . GLU A 1 364 ? -8.054 7.365 -18.119 1.00 97.75 364 GLU A C 1
ATOM 2938 O O . GLU A 1 364 ? -8.559 8.013 -17.207 1.00 97.75 364 GLU A O 1
ATOM 2943 N N . GLU A 1 365 ? -8.700 6.355 -18.702 1.00 98.31 365 GLU A N 1
ATOM 2944 C CA . GLU A 1 365 ? -10.045 5.948 -18.312 1.00 98.31 365 GLU A CA 1
ATOM 2945 C C . GLU A 1 365 ? -10.111 5.469 -16.860 1.00 98.31 365 GLU A C 1
ATOM 2947 O O . GLU A 1 365 ? -10.860 6.043 -16.064 1.00 98.31 365 GLU A O 1
ATOM 2952 N N . LEU A 1 366 ? -9.303 4.462 -16.510 1.00 98.56 366 LEU A N 1
ATOM 2953 C CA . LEU A 1 366 ? -9.267 3.864 -15.179 1.00 98.56 366 LEU A CA 1
ATOM 2954 C C . LEU A 1 366 ? -9.030 4.927 -14.107 1.00 98.56 366 LEU A C 1
ATOM 2956 O O . LEU A 1 366 ? -9.776 5.005 -13.129 1.00 98.56 366 LEU A O 1
ATOM 2960 N N . VAL A 1 367 ? -7.991 5.749 -14.271 1.00 98.56 367 VAL A N 1
ATOM 2961 C CA . VAL A 1 367 ? -7.574 6.688 -13.227 1.00 98.56 367 VAL A CA 1
ATOM 2962 C C . VAL A 1 367 ? -8.548 7.859 -13.119 1.00 98.56 367 VAL A C 1
ATOM 2964 O O . VAL A 1 367 ? -8.948 8.200 -12.003 1.00 98.56 367 VAL A O 1
ATOM 2967 N N . SER A 1 368 ? -8.988 8.455 -14.234 1.00 98.06 368 SER A N 1
ATOM 2968 C CA . SER A 1 368 ? -9.958 9.558 -14.201 1.00 98.06 368 SER A CA 1
ATOM 2969 C C . SER A 1 368 ? -11.277 9.132 -13.555 1.00 98.06 368 SER A C 1
ATOM 2971 O O . SER A 1 368 ? -11.810 9.846 -12.699 1.00 98.06 368 SER A O 1
ATOM 2973 N N . GLU A 1 369 ? -11.812 7.968 -13.930 1.00 98.25 369 GLU A N 1
ATOM 2974 C CA . GLU A 1 369 ? -13.066 7.472 -13.364 1.00 98.25 369 GLU A CA 1
ATOM 2975 C C . GLU A 1 369 ? -12.917 7.090 -11.889 1.00 98.25 369 GLU A C 1
ATOM 2977 O O . GLU A 1 369 ? -13.792 7.424 -11.085 1.00 98.25 369 GLU A O 1
ATOM 2982 N N . LEU A 1 370 ? -11.787 6.490 -11.501 1.00 98.44 370 LEU A N 1
ATOM 2983 C CA . LEU A 1 370 ? -11.454 6.213 -10.104 1.00 98.44 370 LEU A CA 1
ATOM 2984 C C . LEU A 1 370 ? -11.478 7.492 -9.265 1.00 98.44 370 LEU A C 1
ATOM 2986 O O . LEU A 1 370 ? -12.133 7.527 -8.218 1.00 98.44 370 LEU A O 1
ATOM 2990 N N . VAL A 1 371 ? -10.815 8.558 -9.729 1.00 98.31 371 VAL A N 1
ATOM 2991 C CA . VAL A 1 371 ? -10.795 9.853 -9.033 1.00 98.31 371 VAL A CA 1
ATOM 2992 C C . VAL A 1 371 ? -12.219 10.370 -8.846 1.00 98.31 371 VAL A C 1
ATOM 2994 O O . VAL A 1 371 ? -12.609 10.693 -7.723 1.00 98.31 371 VAL A O 1
ATOM 2997 N N . PHE A 1 372 ? -13.033 10.372 -9.904 1.00 97.88 372 PHE A N 1
ATOM 2998 C CA . PHE A 1 372 ? -14.416 10.836 -9.822 1.00 97.88 372 PHE A CA 1
ATOM 2999 C C . PHE A 1 372 ? -15.257 9.995 -8.855 1.00 97.88 372 PHE A C 1
ATOM 3001 O O . PHE A 1 372 ? -16.015 10.542 -8.055 1.00 97.88 372 PHE A O 1
ATOM 3008 N N . LYS A 1 373 ? -15.110 8.667 -8.863 1.00 96.88 373 LYS A N 1
ATOM 3009 C CA . LYS A 1 373 ? -15.840 7.766 -7.955 1.00 96.88 373 LYS A CA 1
ATOM 3010 C C . LYS A 1 373 ? -15.444 7.960 -6.494 1.00 96.88 373 LYS A C 1
ATOM 3012 O O . LYS A 1 373 ? -16.296 7.850 -5.614 1.00 96.88 373 LYS A O 1
ATOM 3017 N N . VAL A 1 374 ? -14.170 8.243 -6.227 1.00 95.44 374 VAL A N 1
ATOM 3018 C CA . VAL A 1 374 ? -13.642 8.410 -4.867 1.00 95.44 374 VAL A CA 1
ATOM 3019 C C . VAL A 1 374 ? -13.885 9.823 -4.327 1.00 95.44 374 VAL A C 1
ATOM 3021 O O . VAL A 1 374 ? -14.197 9.973 -3.145 1.00 95.44 374 VAL A O 1
ATOM 3024 N N . LYS A 1 375 ? -13.749 10.855 -5.166 1.00 95.50 375 LYS A N 1
ATOM 3025 C CA . LYS A 1 375 ? -13.767 12.272 -4.760 1.00 95.50 375 LYS A CA 1
ATOM 3026 C C . LYS A 1 375 ? -15.045 13.018 -5.148 1.00 95.50 375 LYS A C 1
ATOM 3028 O O . LYS A 1 375 ? -15.291 14.089 -4.604 1.00 95.50 375 LYS A O 1
ATOM 3033 N N . GLY A 1 376 ? -15.851 12.481 -6.064 1.00 96.75 376 GLY A N 1
ATOM 3034 C CA . GLY A 1 376 ? -17.042 13.141 -6.616 1.00 96.75 376 GLY A CA 1
ATOM 3035 C C . GLY A 1 376 ? -16.740 14.252 -7.630 1.00 96.75 376 GLY A C 1
ATOM 3036 O O . GLY A 1 376 ? -17.653 14.965 -8.035 1.00 96.75 376 GLY A O 1
ATOM 3037 N N . SER A 1 377 ? -15.474 14.422 -8.017 1.00 97.19 377 SER A N 1
ATOM 3038 C CA . SER A 1 377 ? -14.985 15.457 -8.933 1.00 97.19 377 SER A CA 1
ATOM 3039 C C . SER A 1 377 ? -13.743 14.954 -9.671 1.00 97.19 377 SER A C 1
ATOM 3041 O O . SER A 1 377 ? -13.026 14.108 -9.140 1.00 97.19 377 SER A O 1
ATOM 3043 N N . TYR A 1 378 ? -13.478 15.493 -10.864 1.00 97.94 378 TYR A N 1
ATOM 3044 C CA . TYR A 1 378 ? -12.198 15.327 -11.567 1.00 97.94 378 TYR A CA 1
ATOM 3045 C C . TYR A 1 378 ? -11.143 16.343 -11.120 1.00 97.94 378 TYR A C 1
ATOM 3047 O O . TYR A 1 378 ? -10.012 16.282 -11.579 1.00 97.94 378 TYR A O 1
ATOM 3055 N N . GLU A 1 379 ? -11.490 17.286 -10.249 1.00 97.88 379 GLU A N 1
ATOM 3056 C CA . GLU A 1 379 ? -10.554 18.265 -9.703 1.00 97.88 379 GLU A CA 1
ATOM 3057 C C . GLU A 1 379 ? -10.231 17.925 -8.249 1.00 97.88 379 GLU A C 1
ATOM 3059 O O . GLU A 1 379 ? -11.133 17.720 -7.429 1.00 97.88 379 GLU A O 1
ATOM 3064 N N . THR A 1 380 ? -8.941 17.892 -7.921 1.00 97.56 380 THR A N 1
ATOM 3065 C CA . THR A 1 380 ? -8.452 17.730 -6.548 1.00 97.56 380 THR A CA 1
ATOM 3066 C C . THR A 1 380 ? -7.429 18.803 -6.206 1.00 97.56 380 THR A C 1
ATOM 3068 O O . THR A 1 380 ? -6.836 19.429 -7.083 1.00 97.56 380 THR A O 1
ATOM 3071 N N . VAL A 1 381 ? -7.196 18.983 -4.910 1.00 97.25 381 VAL A N 1
ATOM 3072 C CA . VAL A 1 381 ? -6.124 19.829 -4.387 1.00 97.25 381 VAL A CA 1
ATOM 3073 C C . VAL A 1 381 ? -5.113 18.934 -3.683 1.00 97.25 381 VAL A C 1
ATOM 3075 O O . VAL A 1 381 ? -5.517 18.013 -2.972 1.00 97.25 381 VAL A O 1
ATOM 3078 N N . TYR A 1 382 ? -3.830 19.195 -3.913 1.00 97.25 382 TYR A N 1
ATOM 3079 C CA . TYR A 1 382 ? -2.717 18.516 -3.263 1.00 97.25 382 TYR A CA 1
ATOM 3080 C C . TYR A 1 382 ? -1.725 19.539 -2.709 1.00 97.25 382 TYR A C 1
ATOM 3082 O O . TYR A 1 382 ? -1.325 20.458 -3.424 1.00 97.25 382 TYR A O 1
ATOM 3090 N N . HIS A 1 383 ? -1.313 19.368 -1.458 1.00 96.44 383 HIS A N 1
ATOM 3091 C CA . HIS A 1 383 ? -0.348 20.222 -0.784 1.00 96.44 383 HIS A CA 1
ATOM 3092 C C . HIS A 1 383 ? 1.016 19.539 -0.704 1.00 96.44 383 HIS A C 1
ATOM 3094 O O . HIS A 1 383 ? 1.163 18.428 -0.189 1.00 96.44 383 HIS A O 1
ATOM 3100 N N . THR A 1 384 ? 2.046 20.230 -1.185 1.00 92.38 384 THR A N 1
ATOM 3101 C CA . THR A 1 384 ? 3.425 19.750 -1.073 1.00 92.38 384 THR A CA 1
ATOM 3102 C C . THR A 1 384 ? 3.947 19.888 0.360 1.00 92.38 384 THR A C 1
ATOM 3104 O O . THR A 1 384 ? 3.345 20.539 1.216 1.00 92.38 384 THR A O 1
ATOM 3107 N N . GLN A 1 385 ? 5.129 19.328 0.629 1.00 88.44 385 GLN A N 1
ATOM 3108 C CA . GLN A 1 385 ? 5.791 19.476 1.928 1.00 88.44 385 GLN A CA 1
ATOM 3109 C C . GLN A 1 385 ? 6.046 20.949 2.310 1.00 88.44 385 GLN A C 1
ATOM 3111 O O . GLN A 1 385 ? 6.024 21.282 3.495 1.00 88.44 385 GLN A O 1
ATOM 3116 N N . SER A 1 386 ? 6.274 21.834 1.331 1.00 90.00 386 SER A N 1
ATOM 3117 C CA . SER A 1 386 ? 6.468 23.274 1.558 1.00 90.00 386 SER A CA 1
ATOM 3118 C C . SER A 1 386 ? 5.154 24.047 1.733 1.00 90.00 386 SER A C 1
ATOM 3120 O O . SER A 1 386 ? 5.192 25.242 2.027 1.00 90.00 386 SER A O 1
ATOM 3122 N N . GLY A 1 387 ? 4.003 23.381 1.584 1.00 90.56 387 GLY A N 1
ATOM 3123 C CA . GLY A 1 387 ? 2.675 23.990 1.640 1.00 90.56 387 GLY A CA 1
ATOM 3124 C C . GLY A 1 387 ? 2.223 24.625 0.323 1.00 90.56 387 GLY A C 1
ATOM 3125 O O . GLY A 1 387 ? 1.237 25.357 0.320 1.00 90.56 387 GLY A O 1
ATOM 3126 N N . GLU A 1 388 ? 2.929 24.373 -0.783 1.00 94.12 388 GLU A N 1
ATOM 3127 C CA . GLU A 1 388 ? 2.484 24.794 -2.112 1.00 94.12 388 GLU A CA 1
ATOM 3128 C C . GLU A 1 388 ? 1.221 24.022 -2.512 1.00 94.12 388 GLU A C 1
ATOM 3130 O O . GLU A 1 388 ? 1.149 22.807 -2.328 1.00 94.12 388 GLU A O 1
ATOM 3135 N N . GLU A 1 389 ? 0.231 24.733 -3.049 1.00 96.44 389 GLU A N 1
ATOM 3136 C CA . GLU A 1 389 ? -1.051 24.167 -3.466 1.00 96.44 389 GLU A CA 1
ATOM 3137 C C . GLU A 1 389 ? -1.029 23.828 -4.962 1.00 96.44 389 GLU A C 1
ATOM 3139 O O . GLU A 1 389 ? -0.905 24.711 -5.814 1.00 96.44 389 GLU A O 1
ATOM 3144 N N . TYR A 1 390 ? -1.214 22.550 -5.291 1.00 97.25 390 TYR A N 1
ATOM 3145 C CA . TYR A 1 390 ? -1.428 22.071 -6.652 1.00 97.25 390 TYR A CA 1
ATOM 3146 C C . TYR A 1 390 ? -2.905 21.775 -6.887 1.00 97.25 390 TYR A C 1
ATOM 3148 O O . TYR A 1 390 ? -3.506 20.928 -6.225 1.00 97.25 390 TYR A O 1
ATOM 3156 N N . LYS A 1 391 ? -3.486 22.457 -7.878 1.00 97.44 391 LYS A N 1
ATOM 3157 C CA . LYS A 1 391 ? -4.814 22.144 -8.414 1.00 97.44 391 LYS A CA 1
ATOM 3158 C C . LYS A 1 391 ? -4.648 21.144 -9.544 1.00 97.44 391 LYS A C 1
ATOM 3160 O O . LYS A 1 391 ? -4.122 21.493 -10.598 1.00 97.44 391 LYS A O 1
ATOM 3165 N N . VAL A 1 392 ? -5.080 19.915 -9.298 1.00 98.19 392 VAL A N 1
ATOM 3166 C CA . VAL A 1 392 ? -4.896 18.791 -10.213 1.00 98.19 392 VAL A CA 1
ATOM 3167 C C . VAL A 1 392 ? -6.208 18.524 -10.933 1.00 98.19 392 VAL A C 1
ATOM 3169 O O . VAL A 1 392 ? -7.222 18.236 -10.296 1.00 98.19 392 VAL A O 1
ATOM 3172 N N . ASN A 1 393 ? -6.185 18.622 -12.260 1.00 98.19 393 ASN A N 1
ATOM 3173 C CA . ASN A 1 393 ? -7.294 18.240 -13.121 1.00 98.19 393 ASN A CA 1
ATOM 3174 C C . ASN A 1 393 ? -7.031 16.855 -13.716 1.00 98.19 393 ASN A C 1
ATOM 3176 O O . ASN A 1 393 ? -6.125 16.681 -14.526 1.00 98.19 393 ASN A O 1
ATOM 3180 N N . TRP A 1 394 ? -7.856 15.892 -13.323 1.00 98.19 394 TRP A N 1
ATOM 3181 C CA . TRP A 1 394 ? -7.792 14.499 -13.744 1.00 98.19 394 TRP A CA 1
ATOM 3182 C C . TRP A 1 394 ? -8.650 14.203 -14.974 1.00 98.19 394 TRP A C 1
ATOM 3184 O O . TRP A 1 394 ? -8.748 13.044 -15.366 1.00 98.19 394 TRP A O 1
ATOM 3194 N N . ALA A 1 395 ? -9.313 15.196 -15.569 1.00 97.56 395 ALA A N 1
ATOM 3195 C CA . ALA A 1 395 ? -10.128 14.992 -16.758 1.00 97.56 395 ALA A CA 1
ATOM 3196 C C . ALA A 1 395 ? -9.272 14.597 -17.972 1.00 97.56 395 ALA A C 1
ATOM 3198 O O . ALA A 1 395 ? -8.153 15.072 -18.158 1.00 97.56 395 ALA A O 1
ATOM 3199 N N . ARG A 1 396 ? -9.838 13.732 -18.813 1.00 97.00 396 ARG A N 1
ATOM 3200 C CA . ARG A 1 396 ? -9.247 13.295 -20.084 1.00 97.00 396 ARG A CA 1
ATOM 3201 C C . ARG A 1 396 ? -9.407 14.379 -21.165 1.00 97.00 396 ARG A C 1
ATOM 3203 O O . ARG A 1 396 ? -10.405 15.108 -21.120 1.00 97.00 396 ARG A O 1
ATOM 3210 N N . PRO A 1 397 ? -8.528 14.441 -22.182 1.00 97.44 397 PRO A N 1
ATOM 3211 C CA . PRO A 1 397 ? -7.281 13.681 -22.335 1.00 97.44 397 PRO A CA 1
ATOM 3212 C C . PRO A 1 397 ? -6.119 14.301 -21.543 1.00 97.44 397 PRO A C 1
ATOM 3214 O O . PRO A 1 397 ? -6.092 15.508 -21.292 1.00 97.44 397 PRO A O 1
ATOM 3217 N N . TRP A 1 398 ? -5.145 13.480 -21.168 1.00 98.06 398 TRP A N 1
ATOM 3218 C CA . TRP A 1 398 ? -3.931 13.887 -20.467 1.00 98.06 398 TRP A CA 1
ATOM 3219 C C . TRP A 1 398 ? -2.872 14.408 -21.441 1.00 98.06 398 TRP A C 1
ATOM 3221 O O . TRP A 1 398 ? -2.829 14.067 -22.627 1.00 98.06 398 TRP A O 1
ATOM 3231 N N . ARG A 1 399 ? -1.983 15.268 -20.934 1.00 97.94 399 ARG A N 1
ATOM 3232 C CA . ARG A 1 399 ? -0.876 15.820 -21.728 1.00 97.94 399 ARG A CA 1
ATOM 3233 C C . ARG A 1 399 ? 0.102 14.699 -22.091 1.00 97.94 399 ARG A C 1
ATOM 3235 O O . ARG A 1 399 ? 0.463 13.920 -21.221 1.00 97.94 399 ARG A O 1
ATOM 3242 N N . ARG A 1 400 ? 0.591 14.662 -23.334 1.00 98.06 400 ARG A N 1
ATOM 3243 C CA . ARG A 1 400 ? 1.665 13.752 -23.772 1.00 98.06 400 ARG A CA 1
ATOM 3244 C C . ARG A 1 400 ? 2.944 14.537 -24.062 1.00 98.06 400 ARG A C 1
ATOM 3246 O O . ARG A 1 400 ? 2.883 15.577 -24.717 1.00 98.06 400 ARG A O 1
ATOM 3253 N N . VAL A 1 401 ? 4.084 14.050 -23.582 1.00 98.25 401 VAL A N 1
ATOM 3254 C CA . VAL A 1 401 ? 5.405 14.674 -23.739 1.00 98.25 401 VAL A CA 1
ATOM 3255 C C . VAL A 1 401 ? 6.392 13.632 -24.257 1.00 98.25 401 VAL A C 1
ATOM 3257 O O . VAL A 1 401 ? 6.625 12.625 -23.599 1.00 98.25 401 VAL A O 1
ATOM 3260 N N . ASN A 1 402 ? 6.990 13.877 -25.425 1.00 97.50 402 ASN A N 1
ATOM 3261 C CA . ASN A 1 402 ? 8.063 13.025 -25.944 1.00 97.50 402 ASN A CA 1
ATOM 3262 C C . ASN A 1 402 ? 9.370 13.333 -25.204 1.00 97.50 402 ASN A C 1
ATOM 3264 O O . ASN A 1 402 ? 9.805 14.487 -25.201 1.00 97.50 402 ASN A O 1
ATOM 3268 N N . MET A 1 403 ? 9.998 12.312 -24.618 1.00 97.75 403 MET A N 1
ATOM 3269 C CA . MET A 1 403 ? 11.148 12.458 -23.722 1.00 97.75 403 MET A CA 1
ATOM 3270 C C . MET A 1 403 ? 12.318 13.220 -24.358 1.00 97.75 403 MET A C 1
ATOM 3272 O O . MET A 1 403 ? 12.705 14.274 -23.859 1.00 97.75 403 MET A O 1
ATOM 3276 N N . ILE A 1 404 ? 12.875 12.717 -25.465 1.00 95.94 404 ILE A N 1
ATOM 3277 C CA . ILE A 1 404 ? 14.076 13.310 -26.075 1.00 95.94 404 ILE A CA 1
ATOM 3278 C C . ILE A 1 404 ? 13.827 14.745 -26.566 1.00 95.94 404 ILE A C 1
ATOM 3280 O O . ILE A 1 404 ? 14.577 15.625 -26.151 1.00 95.94 404 ILE A O 1
ATOM 3284 N N . PRO A 1 405 ? 12.770 15.050 -27.351 1.00 97.12 405 PRO A N 1
ATOM 3285 C CA . PRO A 1 405 ? 12.488 16.430 -27.749 1.00 97.12 405 PRO A CA 1
ATOM 3286 C C . PRO A 1 405 ? 12.325 17.398 -26.568 1.00 97.12 405 PRO A C 1
ATOM 3288 O O . PRO A 1 405 ? 12.804 18.527 -26.637 1.00 97.12 405 PRO A O 1
ATOM 3291 N N . ALA A 1 406 ? 11.690 16.962 -25.475 1.00 97.38 406 ALA A N 1
ATOM 3292 C CA . ALA A 1 406 ? 11.530 17.790 -24.282 1.00 97.38 406 ALA A CA 1
ATOM 3293 C C . ALA A 1 406 ? 12.865 18.040 -23.556 1.00 97.38 406 ALA A C 1
ATOM 3295 O O . ALA A 1 406 ? 13.107 19.152 -23.087 1.00 97.38 406 ALA A O 1
ATOM 3296 N N . LEU A 1 407 ? 13.759 17.046 -23.505 1.00 97.12 407 LEU A N 1
ATOM 3297 C CA . LEU A 1 407 ? 15.118 17.237 -22.988 1.00 97.12 407 LEU A CA 1
ATOM 3298 C C . LEU A 1 407 ? 15.938 18.186 -23.867 1.00 97.12 407 LEU A C 1
ATOM 3300 O O . LEU A 1 407 ? 16.665 19.027 -23.339 1.00 97.12 407 LEU A O 1
ATOM 3304 N N . GLU A 1 408 ? 15.824 18.087 -25.191 1.00 97.62 408 GLU A N 1
ATOM 3305 C CA . GLU A 1 408 ? 16.507 19.002 -26.113 1.00 97.62 408 GLU A CA 1
ATOM 3306 C C . GLU A 1 408 ? 16.051 20.451 -25.904 1.00 97.62 408 GLU A C 1
ATOM 3308 O O . GLU A 1 408 ? 16.881 21.358 -25.821 1.00 97.62 408 GLU A O 1
ATOM 3313 N N . GLU A 1 409 ? 14.741 20.668 -25.748 1.00 97.44 409 GLU A N 1
ATOM 3314 C CA . GLU A 1 409 ? 14.171 21.983 -25.445 1.00 97.44 409 GLU A CA 1
ATOM 3315 C C . GLU A 1 409 ? 14.670 22.523 -24.096 1.00 97.44 409 GLU A C 1
ATOM 3317 O O . GLU A 1 409 ? 15.125 23.666 -24.017 1.00 97.44 409 GLU A O 1
ATOM 3322 N N . ALA A 1 410 ? 14.646 21.701 -23.043 1.00 95.94 410 ALA A N 1
ATOM 3323 C CA . ALA A 1 410 ? 15.030 22.121 -21.697 1.00 95.94 410 ALA A CA 1
ATOM 3324 C C . ALA A 1 410 ? 16.539 22.387 -21.542 1.00 95.94 410 ALA A C 1
ATOM 3326 O O . ALA A 1 410 ? 16.948 23.307 -20.831 1.00 95.94 410 ALA A O 1
ATOM 3327 N N . THR A 1 411 ? 17.383 21.588 -22.198 1.00 95.56 411 THR A N 1
ATOM 3328 C CA . THR A 1 411 ? 18.852 21.694 -22.097 1.00 95.56 411 THR A CA 1
ATOM 3329 C C . THR A 1 411 ? 19.463 22.649 -23.127 1.00 95.56 411 THR A C 1
ATOM 3331 O O . THR A 1 411 ? 20.604 23.112 -22.963 1.00 95.56 411 THR A O 1
ATOM 3334 N N . GLY A 1 412 ? 18.719 22.947 -24.197 1.00 96.62 412 GLY A N 1
ATOM 3335 C CA . GLY A 1 412 ? 19.200 23.684 -25.363 1.00 96.62 412 GLY A CA 1
ATOM 3336 C C . GLY A 1 412 ? 20.292 22.944 -26.141 1.00 96.62 412 GLY A C 1
ATOM 3337 O O . GLY A 1 412 ? 21.059 23.587 -26.856 1.00 96.62 412 GLY A O 1
ATOM 3338 N N . GLU A 1 413 ? 20.415 21.628 -25.958 1.00 96.00 413 GLU A N 1
ATOM 3339 C CA . GLU A 1 413 ? 21.386 20.768 -26.635 1.00 96.00 413 GLU A CA 1
ATOM 3340 C C . GLU A 1 413 ? 20.658 19.797 -27.559 1.00 96.00 413 GLU A C 1
ATOM 3342 O O . GLU A 1 413 ? 19.625 19.239 -27.196 1.00 96.00 413 GLU A O 1
ATOM 3347 N N . LYS A 1 414 ? 21.212 19.557 -28.749 1.00 96.94 414 LYS A N 1
ATOM 3348 C CA . LYS A 1 414 ? 20.712 18.504 -29.635 1.00 96.94 414 LYS A CA 1
ATOM 3349 C C . LYS A 1 414 ? 21.281 17.169 -29.164 1.00 96.94 414 LYS A C 1
ATOM 3351 O O . LYS A 1 414 ? 22.502 17.019 -29.111 1.00 96.94 414 LYS A O 1
ATOM 3356 N N . PHE A 1 415 ? 20.416 16.221 -28.823 1.00 96.56 415 PHE A N 1
ATOM 3357 C CA . PHE A 1 415 ? 20.852 14.903 -28.378 1.00 96.56 415 PHE A CA 1
ATOM 3358 C C . PHE A 1 415 ? 21.309 14.069 -29.586 1.00 96.56 415 PHE A C 1
ATOM 3360 O O . PHE A 1 415 ? 20.834 14.297 -30.708 1.00 96.56 415 PHE A O 1
ATOM 3367 N N . PRO A 1 416 ? 22.231 13.107 -29.388 1.00 96.12 416 PRO A N 1
ATOM 3368 C CA . PRO A 1 416 ? 22.538 12.105 -30.399 1.00 96.12 416 PRO A CA 1
ATOM 3369 C C . PRO A 1 416 ? 21.268 11.388 -30.885 1.00 96.12 416 PRO A C 1
ATOM 3371 O O . PRO A 1 416 ? 20.283 11.318 -30.142 1.00 96.12 416 PRO A O 1
ATOM 3374 N N . PRO A 1 417 ? 21.272 10.846 -32.117 1.00 95.31 417 PRO A N 1
ATOM 3375 C CA . PRO A 1 417 ? 20.181 10.016 -32.614 1.00 95.31 417 PRO A CA 1
ATOM 3376 C C . PRO A 1 417 ? 19.783 8.931 -31.606 1.00 95.31 417 PRO A C 1
ATOM 3378 O O . PRO A 1 417 ? 20.637 8.360 -30.930 1.00 95.31 417 PRO A O 1
ATOM 3381 N N . SER A 1 418 ? 18.488 8.624 -31.511 1.00 92.38 418 SER A N 1
ATOM 3382 C CA . SER A 1 418 ? 17.950 7.689 -30.512 1.00 92.38 418 SER A CA 1
ATOM 3383 C C . SER A 1 418 ? 18.602 6.303 -30.562 1.00 92.38 418 SER A C 1
ATOM 3385 O O . SER A 1 418 ? 18.857 5.701 -29.523 1.00 92.38 418 SER A O 1
ATOM 3387 N N . ASN A 1 419 ? 18.953 5.822 -31.756 1.00 92.62 419 ASN A N 1
ATOM 3388 C CA . ASN A 1 419 ? 19.655 4.554 -31.973 1.00 92.62 419 ASN A CA 1
ATOM 3389 C C . ASN A 1 419 ? 21.141 4.580 -31.576 1.00 92.62 419 ASN A C 1
ATOM 3391 O O . ASN A 1 419 ? 21.771 3.532 -31.557 1.00 92.62 419 ASN A O 1
ATOM 3395 N N . GLU A 1 420 ? 21.701 5.741 -31.244 1.00 95.25 420 GLU A N 1
ATOM 3396 C CA . GLU A 1 420 ? 23.077 5.910 -30.764 1.00 95.25 420 GLU A CA 1
ATOM 3397 C C . GLU A 1 420 ? 23.122 6.223 -29.258 1.00 95.25 420 GLU A C 1
ATOM 3399 O O . GLU A 1 420 ? 24.195 6.449 -28.696 1.00 95.25 420 GLU A O 1
ATOM 3404 N N . LEU A 1 421 ? 21.981 6.201 -28.556 1.00 93.56 421 LEU A N 1
ATOM 3405 C CA . LEU A 1 421 ? 21.929 6.561 -27.134 1.00 93.56 421 LEU A CA 1
ATOM 3406 C C . LEU A 1 421 ? 22.614 5.556 -26.196 1.00 93.56 421 LEU A C 1
ATOM 3408 O O . LEU A 1 421 ? 22.818 5.861 -25.024 1.00 93.56 421 LEU A O 1
ATOM 3412 N N . HIS A 1 422 ? 23.000 4.383 -26.693 1.00 88.69 422 HIS A N 1
ATOM 3413 C CA . HIS A 1 422 ? 23.730 3.355 -25.946 1.00 88.69 422 HIS A CA 1
ATOM 3414 C C . HIS A 1 422 ? 25.263 3.523 -26.022 1.00 88.69 422 HIS A C 1
ATOM 3416 O O . HIS A 1 422 ? 25.993 2.868 -25.285 1.00 88.69 422 HIS A O 1
ATOM 3422 N N . THR A 1 423 ? 25.778 4.395 -26.898 1.00 92.44 423 THR A N 1
ATOM 3423 C CA . THR A 1 423 ? 27.217 4.469 -27.197 1.00 92.44 423 THR A CA 1
ATOM 3424 C C . THR A 1 423 ? 28.035 5.176 -26.109 1.00 92.44 423 THR A C 1
ATOM 3426 O O . THR A 1 423 ? 27.523 5.957 -25.294 1.00 92.44 423 THR A O 1
ATOM 3429 N N . THR A 1 424 ? 29.351 4.934 -26.114 1.00 92.12 424 THR A N 1
ATOM 3430 C CA . THR A 1 424 ? 30.311 5.632 -25.243 1.00 92.12 424 THR A CA 1
ATOM 3431 C C . THR A 1 424 ? 30.404 7.121 -25.587 1.00 92.12 424 THR A C 1
ATOM 3433 O O . THR A 1 424 ? 30.544 7.958 -24.697 1.00 92.12 424 THR A O 1
ATOM 3436 N N . GLU A 1 425 ? 30.268 7.483 -26.860 1.00 95.75 425 GLU A N 1
ATOM 3437 C CA . GLU A 1 425 ? 30.225 8.872 -27.313 1.00 95.75 425 GLU A CA 1
ATOM 3438 C C . GLU A 1 425 ? 29.029 9.613 -26.704 1.00 95.75 425 GLU A C 1
ATOM 3440 O O . GLU A 1 425 ? 29.189 10.729 -26.195 1.00 95.75 425 GLU A O 1
ATOM 3445 N N . THR A 1 426 ? 27.854 8.972 -26.674 1.00 95.88 426 THR A N 1
ATOM 3446 C CA . THR A 1 426 ? 26.678 9.513 -25.984 1.00 95.88 426 THR A CA 1
ATOM 3447 C C . THR A 1 426 ? 26.919 9.637 -24.481 1.00 95.88 426 THR A C 1
ATOM 3449 O O . THR A 1 426 ? 26.525 10.640 -23.887 1.00 95.88 426 THR A O 1
ATOM 3452 N N . ASN A 1 427 ? 27.615 8.684 -23.854 1.00 95.62 427 ASN A N 1
ATOM 3453 C CA . ASN A 1 427 ? 27.957 8.768 -22.431 1.00 95.62 427 ASN A CA 1
ATOM 3454 C C . ASN A 1 427 ? 28.757 10.040 -22.109 1.00 95.62 427 ASN A C 1
ATOM 3456 O O . ASN A 1 427 ? 28.413 10.794 -21.196 1.00 95.62 427 ASN A O 1
ATOM 3460 N N . GLU A 1 428 ? 29.787 10.329 -22.904 1.00 97.19 428 GLU A N 1
ATOM 3461 C CA . GLU A 1 428 ? 30.601 11.536 -22.749 1.00 97.19 428 GLU A CA 1
ATOM 3462 C C . GLU A 1 428 ? 29.822 12.823 -23.061 1.00 97.19 428 GLU A C 1
ATOM 3464 O O . GLU A 1 428 ? 30.039 13.853 -22.414 1.00 97.19 428 GLU A O 1
ATOM 3469 N N . PHE A 1 429 ? 28.890 12.782 -24.017 1.00 97.88 429 PHE A N 1
ATOM 3470 C CA . PHE A 1 429 ? 27.950 13.879 -24.256 1.00 97.88 429 PHE A CA 1
ATOM 3471 C C . PHE A 1 429 ? 27.063 14.135 -23.027 1.00 97.88 429 PHE A C 1
ATOM 3473 O O . PHE A 1 429 ? 27.039 15.257 -22.519 1.00 97.88 429 PHE A O 1
ATOM 3480 N N . LEU A 1 430 ? 26.406 13.106 -22.486 1.00 97.19 430 LEU A N 1
ATOM 3481 C CA . LEU A 1 430 ? 25.513 13.218 -21.328 1.00 97.19 430 LEU A CA 1
ATOM 3482 C C . LEU A 1 430 ? 26.246 13.729 -20.082 1.00 97.19 430 LEU A C 1
ATOM 3484 O O . LEU A 1 430 ? 25.720 14.590 -19.379 1.00 97.19 430 LEU A O 1
ATOM 3488 N N . LYS A 1 431 ? 27.494 13.301 -19.843 1.00 96.75 431 LYS A N 1
ATOM 3489 C CA . LYS A 1 431 ? 28.336 13.855 -18.765 1.00 96.75 431 LYS A CA 1
ATOM 3490 C C . LYS A 1 431 ? 28.535 15.365 -18.906 1.00 96.75 431 LYS A C 1
ATOM 3492 O O . LYS A 1 431 ? 28.461 16.086 -17.909 1.00 96.75 431 LYS A O 1
ATOM 3497 N N . LYS A 1 432 ? 28.774 15.862 -20.126 1.00 97.31 432 LYS A N 1
ATOM 3498 C CA . LYS A 1 432 ? 28.912 17.305 -20.395 1.00 97.31 432 LYS A CA 1
ATOM 3499 C C . LYS A 1 432 ? 27.591 18.039 -20.188 1.00 97.31 432 LYS A C 1
ATOM 3501 O O . LYS A 1 432 ? 27.597 19.113 -19.589 1.00 97.31 432 LYS A O 1
ATOM 3506 N N . VAL A 1 433 ? 26.473 17.453 -20.624 1.00 97.12 433 VAL A N 1
ATOM 3507 C CA . VAL A 1 433 ? 25.133 18.015 -20.397 1.00 97.12 433 VAL A CA 1
ATOM 3508 C C . VAL A 1 433 ? 24.841 18.106 -18.898 1.00 97.12 433 VAL A C 1
ATOM 3510 O O . VAL A 1 433 ? 24.523 19.190 -18.421 1.00 97.12 433 VAL A O 1
ATOM 3513 N N . LEU A 1 434 ? 25.049 17.039 -18.120 1.00 96.44 434 LEU A N 1
ATOM 3514 C CA . LEU A 1 434 ? 24.870 17.063 -16.662 1.00 96.44 434 LEU A CA 1
ATOM 3515 C C . LEU A 1 434 ? 25.719 18.149 -15.989 1.00 96.44 434 LEU A C 1
ATOM 3517 O O . LEU A 1 434 ? 25.218 18.877 -15.135 1.00 96.44 434 LEU A O 1
ATOM 3521 N N . GLN A 1 435 ? 26.983 18.308 -16.397 1.00 95.88 435 GLN A N 1
ATOM 3522 C CA . GLN A 1 435 ? 27.854 19.369 -15.877 1.00 95.88 435 GLN A CA 1
ATOM 3523 C C . GLN A 1 435 ? 27.341 20.773 -16.229 1.00 95.88 435 GLN A C 1
ATOM 3525 O O . GLN A 1 435 ? 27.312 21.642 -15.356 1.00 95.88 435 GLN A O 1
ATOM 3530 N N . LYS A 1 436 ? 26.911 20.998 -17.480 1.00 96.38 436 LYS A N 1
ATOM 3531 C CA . LYS A 1 436 ? 26.326 22.270 -17.944 1.00 96.38 436 LYS A CA 1
ATOM 3532 C C . LYS A 1 436 ? 25.065 22.617 -17.151 1.00 96.38 436 LYS A C 1
ATOM 3534 O O . LYS A 1 436 ? 24.918 23.749 -16.692 1.00 96.38 436 LYS A O 1
ATOM 3539 N N . MET A 1 437 ? 24.191 21.631 -16.978 1.00 96.12 437 MET A N 1
ATOM 3540 C CA . MET A 1 437 ? 22.894 21.759 -16.317 1.00 96.12 437 MET A CA 1
ATOM 3541 C C . MET A 1 437 ? 22.991 21.706 -14.784 1.00 96.12 437 MET A C 1
ATOM 3543 O O . MET A 1 437 ? 22.043 22.063 -14.095 1.00 96.12 437 MET A O 1
ATOM 3547 N N . LYS A 1 438 ? 24.159 21.333 -14.241 1.00 96.12 438 LYS A N 1
ATOM 3548 C CA . LYS A 1 438 ? 24.438 21.162 -12.803 1.00 96.12 438 LYS A CA 1
ATOM 3549 C C . LYS A 1 438 ? 23.563 20.100 -12.129 1.00 96.12 438 LYS A C 1
ATOM 3551 O O . LYS A 1 438 ? 23.280 20.197 -10.936 1.00 96.12 438 LYS A O 1
ATOM 3556 N N . VAL A 1 439 ? 23.195 19.066 -12.878 1.00 95.50 439 VAL A N 1
ATOM 3557 C CA . VAL A 1 439 ? 22.426 17.922 -12.380 1.00 95.50 439 VAL A CA 1
ATOM 3558 C C . VAL A 1 439 ? 23.383 16.864 -11.832 1.00 95.50 439 VAL A C 1
ATOM 3560 O O . VAL A 1 439 ? 24.397 16.534 -12.453 1.00 95.50 439 VAL A O 1
ATOM 3563 N N . GLN A 1 440 ? 23.084 16.340 -10.644 1.00 93.00 440 GLN A N 1
ATOM 3564 C CA . GLN A 1 440 ? 23.913 15.328 -9.991 1.00 93.00 440 GLN A CA 1
ATOM 3565 C C . GLN A 1 440 ? 23.476 13.912 -10.380 1.00 93.00 440 GLN A C 1
ATOM 3567 O O . GLN A 1 440 ? 22.304 13.563 -10.286 1.00 93.00 440 GLN A O 1
ATOM 3572 N N . CYS A 1 441 ? 24.446 13.075 -10.748 1.00 91.75 441 CYS A N 1
ATOM 3573 C CA . CYS A 1 441 ? 24.270 11.637 -10.936 1.00 91.75 441 CYS A CA 1
ATOM 3574 C C . CYS A 1 441 ? 25.382 10.898 -10.180 1.00 91.75 441 CYS A C 1
ATOM 3576 O O . CYS A 1 441 ? 26.573 11.164 -10.405 1.00 91.75 441 CYS A O 1
ATOM 3578 N N . SER A 1 442 ? 24.994 10.008 -9.264 1.00 88.88 442 SER A N 1
ATOM 3579 C CA . SER A 1 442 ? 25.910 9.107 -8.557 1.00 88.88 442 SER A CA 1
ATOM 3580 C C . SER A 1 442 ? 26.464 8.037 -9.501 1.00 88.88 442 SER A C 1
ATOM 3582 O O . SER A 1 442 ? 25.870 7.760 -10.544 1.00 88.88 442 SER A O 1
ATOM 3584 N N . GLU A 1 443 ? 27.612 7.457 -9.143 1.00 86.44 443 GLU A N 1
ATOM 3585 C CA . GLU A 1 443 ? 28.153 6.300 -9.862 1.00 86.44 443 GLU A CA 1
ATOM 3586 C C . GLU A 1 443 ? 27.281 5.049 -9.625 1.00 86.44 443 GLU A C 1
ATOM 3588 O O . GLU A 1 443 ? 26.701 4.931 -8.539 1.00 86.44 443 GLU A O 1
ATOM 3593 N N . PRO A 1 444 ? 27.183 4.133 -10.608 1.00 87.50 444 PRO A N 1
ATOM 3594 C CA . PRO A 1 444 ? 27.750 4.242 -11.956 1.00 87.50 444 PRO A CA 1
ATOM 3595 C C . PRO A 1 444 ? 26.980 5.245 -12.839 1.00 87.50 444 PRO A C 1
ATOM 3597 O O . PRO A 1 444 ? 25.751 5.293 -12.838 1.00 87.50 444 PRO A O 1
ATOM 3600 N N . ARG A 1 445 ? 27.694 6.072 -13.613 1.00 89.50 445 ARG A N 1
ATOM 3601 C CA . ARG A 1 445 ? 27.091 7.043 -14.554 1.00 89.50 445 ARG A CA 1
ATOM 3602 C C . ARG A 1 445 ? 26.806 6.427 -15.925 1.00 89.50 445 ARG A C 1
ATOM 3604 O O . ARG A 1 445 ? 27.425 6.788 -16.930 1.00 89.50 445 ARG A O 1
ATOM 3611 N N . THR A 1 446 ? 25.868 5.488 -15.958 1.00 88.94 446 THR A N 1
ATOM 3612 C CA . THR A 1 446 ? 25.365 4.880 -17.201 1.00 88.94 446 THR A CA 1
ATOM 3613 C C . THR A 1 446 ? 24.488 5.865 -17.984 1.00 88.94 446 THR A C 1
ATOM 3615 O O . THR A 1 446 ? 23.960 6.826 -17.418 1.00 88.94 446 THR A O 1
ATOM 3618 N N . ASN A 1 447 ? 24.312 5.646 -19.294 1.00 92.12 447 ASN A N 1
ATOM 3619 C CA . ASN A 1 447 ? 23.475 6.526 -20.126 1.00 92.12 447 ASN A CA 1
ATOM 3620 C C . ASN A 1 447 ? 22.036 6.582 -19.600 1.00 92.12 447 ASN A C 1
ATOM 3622 O O . ASN A 1 447 ? 21.485 7.671 -19.468 1.00 92.12 447 ASN A O 1
ATOM 3626 N N . ALA A 1 448 ? 21.477 5.432 -19.208 1.00 90.12 448 ALA A N 1
ATOM 3627 C CA . ALA A 1 448 ? 20.142 5.334 -18.626 1.00 90.12 448 ALA A CA 1
ATOM 3628 C C . ALA A 1 448 ? 19.987 6.196 -17.362 1.00 90.12 448 ALA A C 1
ATOM 3630 O O . ALA A 1 448 ? 19.090 7.033 -17.304 1.00 90.12 448 ALA A O 1
ATOM 3631 N N . ARG A 1 449 ? 20.906 6.069 -16.391 1.00 90.62 449 ARG A N 1
ATOM 3632 C CA . ARG A 1 449 ? 20.870 6.839 -15.133 1.00 90.62 449 ARG A CA 1
ATOM 3633 C C . ARG A 1 449 ? 21.044 8.339 -15.362 1.00 90.62 449 ARG A C 1
ATOM 3635 O O . ARG A 1 449 ? 20.420 9.147 -14.683 1.00 90.62 449 ARG A O 1
ATOM 3642 N N . MET A 1 450 ? 21.882 8.737 -16.319 1.00 95.00 450 MET A N 1
ATOM 3643 C CA . MET A 1 450 ? 22.068 10.155 -16.637 1.00 95.00 450 MET A CA 1
ATOM 3644 C C . MET A 1 450 ? 20.845 10.763 -17.335 1.00 95.00 450 MET A C 1
ATOM 3646 O O . MET A 1 450 ? 20.486 11.898 -17.022 1.00 95.00 450 MET A O 1
ATOM 3650 N N . ILE A 1 451 ? 20.199 10.024 -18.246 1.00 95.81 451 ILE A N 1
ATOM 3651 C CA . ILE A 1 451 ? 18.950 10.460 -18.887 1.00 95.81 451 ILE A CA 1
ATOM 3652 C C . ILE A 1 451 ? 17.835 10.553 -17.842 1.00 95.81 451 ILE A C 1
ATOM 3654 O O . ILE A 1 451 ? 17.196 11.596 -17.764 1.00 95.81 451 ILE A O 1
ATOM 3658 N N . ASP A 1 452 ? 17.673 9.540 -16.985 1.00 94.31 452 ASP A N 1
ATOM 3659 C CA . ASP A 1 452 ? 16.732 9.542 -15.852 1.00 94.31 452 ASP A CA 1
ATOM 3660 C C . ASP A 1 452 ? 16.856 10.814 -14.997 1.00 94.31 452 ASP A C 1
ATOM 3662 O O . ASP A 1 452 ? 15.877 11.522 -14.772 1.00 94.31 452 ASP A O 1
ATOM 3666 N N . LYS A 1 453 ? 18.079 11.199 -14.604 1.00 95.50 453 LYS A N 1
ATOM 3667 C CA . LYS A 1 453 ? 18.285 12.422 -13.807 1.00 95.50 453 LYS A CA 1
ATOM 3668 C C . LYS A 1 453 ? 17.915 13.705 -14.552 1.00 95.50 453 LYS A C 1
ATOM 3670 O O . LYS A 1 453 ? 17.438 14.647 -13.924 1.00 95.50 453 LYS A O 1
ATOM 3675 N N . LEU A 1 454 ? 18.128 13.764 -15.867 1.00 97.00 454 LEU A N 1
ATOM 3676 C CA . LEU A 1 454 ? 17.704 14.906 -16.684 1.00 97.00 454 LEU A CA 1
ATOM 3677 C C . LEU A 1 454 ? 16.177 14.960 -16.831 1.00 97.00 454 LEU A C 1
ATOM 3679 O O . LEU A 1 454 ? 15.604 16.046 -16.774 1.00 97.00 454 LEU A O 1
ATOM 3683 N N . VAL A 1 455 ? 15.520 13.808 -16.991 1.00 97.12 455 VAL A N 1
ATOM 3684 C CA . VAL A 1 455 ? 14.054 13.699 -17.056 1.00 97.12 455 VAL A CA 1
ATOM 3685 C C . VAL A 1 455 ? 13.430 14.160 -15.741 1.00 97.12 455 VAL A C 1
ATOM 3687 O O . VAL A 1 455 ? 12.549 15.023 -15.771 1.00 97.12 455 VAL A O 1
ATOM 3690 N N . GLY A 1 456 ? 13.952 13.676 -14.611 1.00 94.88 456 GLY A N 1
ATOM 3691 C CA . GLY A 1 456 ? 13.527 14.080 -13.272 1.00 94.88 456 GLY A CA 1
ATOM 3692 C C . GLY A 1 456 ? 13.577 15.589 -13.058 1.00 94.88 456 GLY A C 1
ATOM 3693 O O . GLY A 1 456 ? 12.588 16.190 -12.649 1.00 94.88 456 GLY A O 1
ATOM 3694 N N . GLU A 1 457 ? 14.699 16.224 -13.399 1.00 95.69 457 GLU A N 1
ATOM 3695 C CA . GLU A 1 457 ? 14.886 17.661 -13.167 1.00 95.69 457 GLU A CA 1
ATOM 3696 C C . GLU A 1 457 ? 14.048 18.542 -14.111 1.00 95.69 457 GLU A C 1
ATOM 3698 O O . GLU A 1 457 ? 13.557 19.595 -13.706 1.00 95.69 457 GLU A O 1
ATOM 3703 N N . TYR A 1 458 ? 13.889 18.147 -15.380 1.00 96.00 458 TYR A N 1
ATOM 3704 C CA . TYR A 1 458 ? 13.376 19.057 -16.415 1.00 96.00 458 TYR A CA 1
ATOM 3705 C C . TYR A 1 458 ? 12.002 18.707 -16.977 1.00 96.00 458 TYR A C 1
ATOM 3707 O O . TYR A 1 458 ? 11.320 19.596 -17.488 1.00 96.00 458 TYR A O 1
ATOM 3715 N N . ILE A 1 459 ? 11.578 17.447 -16.902 1.00 96.81 459 ILE A N 1
ATOM 3716 C CA . ILE A 1 459 ? 10.292 17.007 -17.451 1.00 96.81 459 ILE A CA 1
ATOM 3717 C C . ILE A 1 459 ? 9.313 16.713 -16.320 1.00 96.81 459 ILE A C 1
ATOM 3719 O O . ILE A 1 459 ? 8.224 17.299 -16.306 1.00 96.81 459 ILE A O 1
ATOM 3723 N N . GLU A 1 460 ? 9.694 15.867 -15.359 1.00 96.56 460 GLU A N 1
ATOM 3724 C CA . GLU A 1 460 ? 8.816 15.458 -14.253 1.00 96.56 460 GLU A CA 1
ATOM 3725 C C . GLU A 1 460 ? 8.354 16.660 -13.425 1.00 96.56 460 GLU A C 1
ATOM 3727 O O . GLU A 1 460 ? 7.169 16.775 -13.109 1.00 96.56 460 GLU A O 1
ATOM 3732 N N . GLU A 1 461 ? 9.243 17.626 -13.175 1.00 94.56 461 GLU A N 1
ATOM 3733 C CA . GLU A 1 461 ? 8.939 18.876 -12.465 1.00 94.56 461 GLU A CA 1
ATOM 3734 C C . GLU A 1 461 ? 7.823 19.713 -13.126 1.00 94.56 461 GLU A C 1
ATOM 3736 O O . GLU A 1 461 ? 7.189 20.541 -12.469 1.00 94.56 461 GLU A O 1
ATOM 3741 N N . THR A 1 462 ? 7.523 19.483 -14.410 1.00 95.25 462 THR A N 1
ATOM 3742 C CA . THR A 1 462 ? 6.430 20.163 -15.132 1.00 95.25 462 THR A CA 1
ATOM 3743 C C . THR A 1 462 ? 5.092 19.417 -15.057 1.00 95.25 462 THR A C 1
ATOM 3745 O O . THR A 1 462 ? 4.049 19.972 -15.416 1.00 95.25 462 THR A O 1
ATOM 3748 N N . ALA A 1 463 ? 5.088 18.158 -14.614 1.00 97.00 463 ALA A N 1
ATOM 3749 C CA . ALA A 1 463 ? 3.924 17.276 -14.612 1.00 97.00 463 ALA A CA 1
ATOM 3750 C C . ALA A 1 463 ? 3.070 17.444 -13.341 1.00 97.00 463 ALA A C 1
ATOM 3752 O O . ALA A 1 463 ? 2.996 16.557 -12.491 1.00 97.00 463 ALA A O 1
ATOM 3753 N N . ILE A 1 464 ? 2.417 18.605 -13.200 1.00 96.94 464 ILE A N 1
ATOM 3754 C CA . ILE A 1 464 ? 1.456 18.849 -12.107 1.00 96.94 464 ILE A CA 1
ATOM 3755 C C . ILE A 1 464 ? 0.159 18.067 -12.344 1.00 96.94 464 ILE A C 1
ATOM 3757 O O . ILE A 1 464 ? -0.222 17.229 -11.528 1.00 96.94 464 ILE A O 1
ATOM 3761 N N . ASN A 1 465 ? -0.496 18.319 -13.480 1.00 98.12 465 ASN A N 1
ATOM 3762 C CA . ASN A 1 465 ? -1.616 17.507 -13.955 1.00 98.12 465 ASN A CA 1
ATOM 3763 C C . ASN A 1 465 ? -1.106 16.169 -14.510 1.00 98.12 465 ASN A C 1
ATOM 3765 O O . ASN A 1 465 ? 0.044 16.121 -14.968 1.00 98.12 465 ASN A O 1
ATOM 3769 N N . PRO A 1 466 ? -1.965 15.131 -14.559 1.00 98.38 466 PRO A N 1
ATOM 3770 C CA . PRO A 1 466 ? -1.646 13.880 -15.228 1.00 98.38 466 PRO A CA 1
ATOM 3771 C C . PRO A 1 466 ? -1.037 14.111 -16.612 1.00 98.38 466 PRO A C 1
ATOM 3773 O O . PRO A 1 466 ? -1.614 14.775 -17.478 1.00 98.38 466 PRO A O 1
ATOM 3776 N N . THR A 1 467 ? 0.189 13.625 -16.771 1.00 98.69 467 THR A N 1
ATOM 3777 C CA . THR A 1 467 ? 0.994 13.774 -17.981 1.00 98.69 467 THR A CA 1
ATOM 3778 C C . THR A 1 467 ? 1.648 12.439 -18.299 1.00 98.69 467 THR A C 1
ATOM 3780 O O . THR A 1 467 ? 2.305 11.862 -17.438 1.00 98.69 467 THR A O 1
ATOM 3783 N N . PHE A 1 468 ? 1.521 11.984 -19.540 1.00 98.75 468 PHE A N 1
ATOM 3784 C CA . PHE A 1 468 ? 2.322 10.894 -20.076 1.00 98.75 468 PHE A CA 1
ATOM 3785 C C . PHE A 1 468 ? 3.659 11.421 -20.581 1.00 98.75 468 PHE A C 1
ATOM 3787 O O . PHE A 1 468 ? 3.694 12.320 -21.425 1.00 98.75 468 PHE A O 1
ATOM 3794 N N . ILE A 1 469 ? 4.748 10.834 -20.104 1.00 98.50 469 ILE A N 1
ATOM 3795 C CA . ILE A 1 469 ? 6.050 10.907 -20.759 1.00 98.50 469 ILE A CA 1
ATOM 3796 C C . ILE A 1 469 ? 6.146 9.669 -21.650 1.00 98.50 469 ILE A C 1
ATOM 3798 O O . ILE A 1 469 ? 5.901 8.567 -21.174 1.00 98.50 469 ILE A O 1
ATOM 3802 N N . VAL A 1 470 ? 6.441 9.852 -22.935 1.00 98.31 470 VAL A N 1
ATOM 3803 C CA . VAL A 1 470 ? 6.487 8.784 -23.948 1.00 98.31 470 VAL A CA 1
ATOM 3804 C C . VAL A 1 470 ? 7.810 8.803 -24.712 1.00 98.31 470 VAL A C 1
ATOM 3806 O O . VAL A 1 470 ? 8.538 9.803 -24.692 1.00 98.31 470 VAL A O 1
ATOM 3809 N N . GLY A 1 471 ? 8.095 7.723 -25.441 1.00 95.50 471 GLY A N 1
ATOM 3810 C CA . GLY A 1 471 ? 9.271 7.639 -26.309 1.00 95.50 471 GLY A CA 1
ATOM 3811 C C . GLY A 1 471 ? 10.567 7.464 -25.520 1.00 95.50 471 GLY A C 1
ATOM 3812 O O . GLY A 1 471 ? 11.574 8.106 -25.824 1.00 95.50 471 GLY A O 1
ATOM 3813 N N . HIS A 1 472 ? 10.529 6.631 -24.479 1.00 97.69 472 HIS A N 1
ATOM 3814 C CA . HIS A 1 472 ? 11.705 6.264 -23.695 1.00 97.69 472 HIS A CA 1
ATOM 3815 C C . HIS A 1 472 ? 12.728 5.510 -24.561 1.00 97.69 472 HIS A C 1
ATOM 3817 O O . HIS A 1 472 ? 12.334 4.643 -25.342 1.00 97.69 472 HIS A O 1
ATOM 3823 N N . PRO A 1 473 ? 14.034 5.786 -24.419 1.00 96.31 473 PRO A N 1
ATOM 3824 C CA . PRO A 1 473 ? 15.091 5.031 -25.089 1.00 96.31 473 PRO A CA 1
ATOM 3825 C C . PRO A 1 473 ? 15.140 3.547 -24.700 1.00 96.31 473 PRO A C 1
ATOM 3827 O O . PRO A 1 473 ? 14.853 3.178 -23.556 1.00 96.31 473 PRO A O 1
ATOM 3830 N N . GLU A 1 474 ? 15.614 2.710 -25.626 1.00 93.19 474 GLU A N 1
ATOM 3831 C CA . GLU A 1 474 ? 15.809 1.268 -25.402 1.00 93.19 474 GLU A CA 1
ATOM 3832 C C . GLU A 1 474 ? 16.783 0.977 -24.250 1.00 93.19 474 GLU A C 1
ATOM 3834 O O . GLU A 1 474 ? 16.517 0.105 -23.427 1.00 93.19 474 GLU A O 1
ATOM 3839 N N . VAL A 1 475 ? 17.844 1.785 -24.106 1.00 89.56 475 VAL A N 1
ATOM 3840 C CA . VAL A 1 475 ? 18.846 1.654 -23.025 1.00 89.56 475 VAL A CA 1
ATOM 3841 C C . VAL A 1 475 ? 18.247 1.806 -21.615 1.00 89.56 475 VAL A C 1
ATOM 3843 O O . VAL A 1 475 ? 18.864 1.402 -20.636 1.00 89.56 475 VAL A O 1
ATOM 3846 N N . MET A 1 476 ? 17.047 2.387 -21.493 1.00 92.12 476 MET A N 1
ATOM 3847 C CA . MET A 1 476 ? 16.316 2.542 -20.225 1.00 92.12 476 MET A CA 1
ATOM 3848 C C . MET A 1 476 ? 15.213 1.493 -20.030 1.00 92.12 476 MET A C 1
ATOM 3850 O O . MET A 1 476 ? 14.540 1.501 -18.998 1.00 92.12 476 MET A O 1
ATOM 3854 N N . SER A 1 477 ? 14.954 0.656 -21.036 1.00 94.62 477 SER A N 1
ATOM 3855 C CA . SER A 1 477 ? 13.711 -0.112 -21.151 1.00 94.62 477 SER A CA 1
ATOM 3856 C C . SER A 1 477 ? 13.997 -1.548 -21.624 1.00 94.62 477 SER A C 1
ATOM 3858 O O . SER A 1 477 ? 13.617 -1.926 -22.734 1.00 94.62 477 SER A O 1
ATOM 3860 N N . PRO A 1 478 ? 14.668 -2.377 -20.800 1.00 93.19 478 PRO A N 1
ATOM 3861 C CA . PRO A 1 478 ? 15.159 -3.697 -21.214 1.00 93.19 478 PRO A CA 1
ATOM 3862 C C . PRO A 1 478 ? 14.053 -4.726 -21.514 1.00 93.19 478 PRO A C 1
ATOM 3864 O O . PRO A 1 478 ? 14.339 -5.769 -22.094 1.00 93.19 478 PRO A O 1
ATOM 3867 N N . LEU A 1 479 ? 12.807 -4.445 -21.120 1.00 96.81 479 LEU A N 1
ATOM 3868 C CA . LEU A 1 479 ? 11.640 -5.320 -21.309 1.00 96.81 479 LEU A CA 1
ATOM 3869 C C . LEU A 1 479 ? 10.589 -4.724 -22.267 1.00 96.81 479 LEU A C 1
ATOM 3871 O O . LEU A 1 479 ? 9.624 -5.400 -22.625 1.00 96.81 479 LEU A O 1
ATOM 3875 N N . ALA A 1 480 ? 10.772 -3.470 -22.695 1.00 98.06 480 ALA A N 1
ATOM 3876 C CA . ALA A 1 480 ? 9.838 -2.784 -23.580 1.00 98.06 480 ALA A CA 1
ATOM 3877 C C . ALA A 1 480 ? 10.218 -3.006 -25.045 1.00 98.06 480 ALA A C 1
ATOM 3879 O O . ALA A 1 480 ? 11.389 -2.917 -25.426 1.00 98.06 480 ALA A O 1
ATOM 3880 N N . LYS A 1 481 ? 9.215 -3.237 -25.890 1.00 98.50 481 LYS A N 1
ATOM 3881 C CA . LYS A 1 481 ? 9.413 -3.439 -27.322 1.00 98.50 481 LYS A CA 1
ATOM 3882 C C . LYS A 1 481 ? 9.897 -2.156 -27.993 1.00 98.50 481 LYS A C 1
ATOM 3884 O O . LYS A 1 481 ? 9.448 -1.057 -27.655 1.00 98.50 481 LYS A O 1
ATOM 3889 N N . TYR A 1 482 ? 10.813 -2.301 -28.948 1.00 97.50 482 TYR A N 1
ATOM 3890 C CA . TYR A 1 482 ? 11.292 -1.197 -29.776 1.00 97.50 482 TYR A CA 1
ATOM 3891 C C . TYR A 1 482 ? 10.125 -0.474 -30.472 1.00 97.50 482 TYR A C 1
ATOM 3893 O O . TYR A 1 482 ? 9.096 -1.067 -30.803 1.00 97.50 482 TYR A O 1
ATOM 3901 N N . HIS A 1 483 ? 10.290 0.822 -30.710 1.00 98.25 483 HIS A N 1
ATOM 3902 C CA . HIS A 1 483 ? 9.283 1.670 -31.330 1.00 98.25 483 HIS A CA 1
ATOM 3903 C C . HIS A 1 483 ? 9.176 1.385 -32.829 1.00 98.25 483 HIS A C 1
ATOM 3905 O O . HIS A 1 483 ? 10.179 1.430 -33.546 1.00 98.25 483 HIS A O 1
ATOM 3911 N N . ARG A 1 484 ? 7.953 1.164 -33.333 1.00 97.31 484 ARG A N 1
ATOM 3912 C CA . ARG A 1 484 ? 7.720 0.778 -34.740 1.00 97.31 484 ARG A CA 1
ATOM 3913 C C . ARG A 1 484 ? 8.241 1.788 -35.774 1.00 97.31 484 ARG A C 1
ATOM 3915 O O . ARG A 1 484 ? 8.721 1.379 -36.826 1.00 97.31 484 ARG A O 1
ATOM 3922 N N . ASP A 1 485 ? 8.205 3.082 -35.443 1.00 96.12 485 ASP A N 1
ATOM 3923 C CA . ASP A 1 485 ? 8.592 4.180 -36.352 1.00 96.12 485 ASP A CA 1
ATOM 3924 C C . ASP A 1 485 ? 9.844 4.970 -35.919 1.00 96.12 485 ASP A C 1
ATOM 3926 O O . ASP A 1 485 ? 10.216 5.948 -36.568 1.00 96.12 485 ASP A O 1
ATOM 3930 N N . SER A 1 486 ? 10.481 4.637 -34.791 1.00 95.69 486 SER A N 1
ATOM 3931 C CA . SER A 1 486 ? 11.539 5.478 -34.197 1.00 95.69 486 SER A CA 1
ATOM 3932 C C . SER A 1 486 ? 12.675 4.623 -33.635 1.00 95.69 486 SER A C 1
ATOM 3934 O O . SER A 1 486 ? 12.652 4.272 -32.457 1.00 95.69 486 SER A O 1
ATOM 3936 N N . PRO A 1 487 ? 13.677 4.281 -34.468 1.00 95.31 487 PRO A N 1
ATOM 3937 C CA . PRO A 1 487 ? 14.776 3.400 -34.075 1.00 95.31 487 PRO A CA 1
ATOM 3938 C C . PRO A 1 487 ? 15.492 3.872 -32.802 1.00 95.31 487 PRO A C 1
ATOM 3940 O O . PRO A 1 487 ? 15.844 5.049 -32.704 1.00 95.31 487 PRO A O 1
ATOM 3943 N N . GLY A 1 488 ? 15.747 2.975 -31.846 1.00 93.88 488 GLY A N 1
ATOM 3944 C CA . GLY A 1 488 ? 16.410 3.287 -30.574 1.00 93.88 488 GLY A CA 1
ATOM 3945 C C . GLY A 1 488 ? 15.487 3.770 -29.451 1.00 93.88 488 GLY A C 1
ATOM 3946 O O . GLY A 1 488 ? 15.959 3.999 -28.334 1.00 93.88 488 GLY A O 1
ATOM 3947 N N . LEU A 1 489 ? 14.190 3.945 -29.723 1.00 97.50 489 LEU A N 1
ATOM 3948 C CA . LEU A 1 489 ? 13.158 4.210 -28.715 1.00 97.50 489 LEU A CA 1
ATOM 3949 C C . LEU A 1 489 ? 12.288 2.968 -28.497 1.00 97.50 489 LEU A C 1
ATOM 3951 O O . LEU A 1 489 ? 12.294 2.051 -29.312 1.00 97.50 489 LEU A O 1
ATOM 3955 N N . CYS A 1 490 ? 11.496 2.974 -27.430 1.00 98.00 490 CYS A N 1
ATOM 3956 C CA . CYS A 1 490 ? 10.505 1.952 -27.108 1.00 98.00 490 CYS A CA 1
ATOM 3957 C C . CYS A 1 490 ? 9.074 2.494 -27.188 1.00 98.00 490 CYS A C 1
ATOM 3959 O O . CYS A 1 490 ? 8.821 3.684 -26.983 1.00 98.00 490 CYS A O 1
ATOM 3961 N N . GLU A 1 491 ? 8.120 1.590 -27.396 1.00 98.56 491 GLU A N 1
ATOM 3962 C CA . GLU A 1 491 ? 6.692 1.841 -27.167 1.00 98.56 491 GLU A CA 1
ATOM 3963 C C . GLU A 1 491 ? 6.394 1.797 -25.666 1.00 98.56 491 GLU A C 1
ATOM 3965 O O . GLU A 1 491 ? 5.800 0.850 -25.157 1.00 98.56 491 GLU A O 1
ATOM 3970 N N . ARG A 1 492 ? 6.880 2.808 -24.945 1.00 98.56 492 ARG A N 1
ATOM 3971 C CA . ARG A 1 492 ? 6.768 2.943 -23.491 1.00 98.56 492 ARG A CA 1
ATOM 3972 C C . ARG A 1 492 ? 6.179 4.292 -23.128 1.00 98.56 492 ARG A C 1
ATOM 3974 O O . ARG A 1 492 ? 6.469 5.305 -23.774 1.00 98.56 492 ARG A O 1
ATOM 3981 N N . PHE A 1 493 ? 5.393 4.293 -22.059 1.00 98.69 493 PHE A N 1
ATOM 3982 C CA . PHE A 1 493 ? 5.005 5.505 -21.371 1.00 98.69 493 PHE A CA 1
ATOM 3983 C C . PHE A 1 493 ? 5.110 5.358 -19.856 1.00 98.69 493 PHE A C 1
ATOM 3985 O O . PHE A 1 493 ? 4.937 4.285 -19.284 1.00 98.69 493 PHE A O 1
ATOM 3992 N N . GLU A 1 494 ? 5.317 6.493 -19.208 1.00 98.62 494 GLU A N 1
ATOM 3993 C CA . GLU A 1 494 ? 5.135 6.656 -17.772 1.00 98.62 494 GLU A CA 1
ATOM 3994 C C . GLU A 1 494 ? 4.122 7.769 -17.536 1.00 98.62 494 GLU A C 1
ATOM 3996 O O . GLU A 1 494 ? 4.139 8.794 -18.223 1.00 98.62 494 GLU A O 1
ATOM 4001 N N . ALA A 1 495 ? 3.225 7.584 -16.573 1.00 98.38 495 ALA A N 1
ATOM 4002 C CA . ALA A 1 495 ? 2.275 8.613 -16.176 1.00 98.38 495 ALA A CA 1
ATOM 4003 C C . ALA A 1 495 ? 2.738 9.298 -14.891 1.00 98.38 495 ALA A C 1
ATOM 4005 O O . ALA A 1 495 ? 3.000 8.640 -13.884 1.00 98.38 495 ALA A O 1
ATOM 4006 N N . PHE A 1 496 ? 2.767 10.628 -14.911 1.00 98.50 496 PHE A N 1
ATOM 4007 C CA . PHE A 1 496 ? 3.190 11.474 -13.801 1.00 98.50 496 PHE A CA 1
ATOM 4008 C C . PHE A 1 496 ? 2.059 12.376 -13.321 1.00 98.50 496 PHE A C 1
ATOM 4010 O O . PHE A 1 496 ? 1.323 12.944 -14.129 1.00 98.50 496 PHE A O 1
ATOM 4017 N N . VAL A 1 497 ? 1.961 12.549 -12.003 1.00 97.75 497 VAL A N 1
ATOM 4018 C CA . VAL A 1 497 ? 1.059 13.499 -11.339 1.00 97.75 497 VAL A CA 1
ATOM 4019 C C . VAL A 1 497 ? 1.795 14.153 -10.184 1.00 97.75 497 VAL A C 1
ATOM 4021 O O . VAL A 1 497 ? 2.526 13.477 -9.461 1.00 97.75 497 VAL A O 1
ATOM 4024 N N . CYS A 1 498 ? 1.607 15.460 -9.988 1.00 96.50 498 CYS A N 1
ATOM 4025 C CA . CYS A 1 498 ? 2.296 16.212 -8.937 1.00 96.50 498 CYS A CA 1
ATOM 4026 C C . CYS A 1 498 ? 3.811 15.929 -8.914 1.00 96.50 498 CYS A C 1
ATOM 4028 O O . CYS A 1 498 ? 4.406 15.811 -7.839 1.00 96.50 498 CYS A O 1
ATOM 4030 N N . LYS A 1 499 ? 4.421 15.820 -10.104 1.00 95.88 499 LYS A N 1
ATOM 4031 C CA . LYS A 1 499 ? 5.855 15.565 -10.316 1.00 95.88 499 LYS A CA 1
ATOM 4032 C C . LYS A 1 499 ? 6.346 14.192 -9.850 1.00 95.88 499 LYS A C 1
ATOM 4034 O O . LYS A 1 499 ? 7.521 14.024 -9.532 1.00 95.88 499 LYS A O 1
ATOM 4039 N N . LYS A 1 500 ? 5.447 13.215 -9.723 1.00 96.25 500 LYS A N 1
ATOM 4040 C CA . LYS A 1 500 ? 5.791 11.843 -9.340 1.00 96.25 500 LYS A CA 1
ATOM 4041 C C . LYS A 1 500 ? 5.119 10.853 -10.264 1.00 96.25 500 LYS A C 1
ATOM 4043 O O . LYS A 1 500 ? 3.940 10.983 -10.588 1.00 96.25 500 LYS A O 1
ATOM 4048 N N . GLU A 1 501 ? 5.884 9.846 -10.642 1.00 97.56 501 GLU A N 1
ATOM 4049 C CA . GLU A 1 501 ? 5.407 8.715 -11.418 1.00 97.56 501 GLU A CA 1
ATOM 4050 C C . GLU A 1 501 ? 4.325 7.967 -10.622 1.00 97.56 501 GLU A C 1
ATOM 4052 O O . GLU A 1 501 ? 4.487 7.679 -9.430 1.00 97.56 501 GLU A O 1
ATOM 4057 N N . ILE A 1 502 ? 3.213 7.653 -11.273 1.00 97.50 502 ILE A N 1
ATOM 4058 C CA . ILE A 1 502 ? 2.155 6.792 -10.736 1.00 97.50 502 ILE A CA 1
ATOM 4059 C C . ILE A 1 502 ? 2.027 5.489 -11.517 1.00 97.50 502 ILE A C 1
ATOM 4061 O O . ILE A 1 502 ? 1.482 4.534 -10.971 1.00 97.50 502 ILE A O 1
ATOM 4065 N N . CYS A 1 503 ? 2.506 5.440 -12.760 1.00 98.12 503 CYS A N 1
ATOM 4066 C CA . CYS A 1 503 ? 2.372 4.288 -13.636 1.00 98.12 503 CYS A CA 1
ATOM 4067 C C . CYS A 1 503 ? 3.531 4.210 -14.634 1.00 98.12 503 CYS A C 1
ATOM 4069 O O . CYS A 1 503 ? 3.981 5.244 -15.125 1.00 98.12 503 CYS A O 1
ATOM 4071 N N . ASN A 1 504 ? 3.924 2.982 -14.964 1.00 98.50 504 ASN A N 1
ATOM 4072 C CA . ASN A 1 504 ? 4.846 2.632 -16.037 1.00 98.50 504 ASN A CA 1
ATOM 4073 C C . ASN A 1 504 ? 4.213 1.519 -16.885 1.00 98.50 504 ASN A C 1
ATOM 4075 O O . ASN A 1 504 ? 3.609 0.596 -16.334 1.00 98.50 504 ASN A O 1
ATOM 4079 N N . ALA A 1 505 ? 4.309 1.621 -18.207 1.00 98.75 505 ALA A N 1
ATOM 4080 C CA . ALA A 1 505 ? 3.641 0.710 -19.129 1.00 98.75 505 ALA A CA 1
ATOM 4081 C C . ALA A 1 505 ? 4.294 0.708 -20.512 1.00 98.75 505 ALA A C 1
ATOM 4083 O O . ALA A 1 505 ? 4.892 1.702 -20.936 1.00 98.75 505 ALA A O 1
ATOM 4084 N N . TYR A 1 506 ? 4.164 -0.399 -21.236 1.00 98.69 506 TYR A N 1
ATOM 4085 C CA . TYR A 1 506 ? 4.743 -0.540 -22.567 1.00 98.69 506 TYR A CA 1
ATOM 4086 C C . TYR A 1 506 ? 4.097 -1.657 -23.383 1.00 98.69 506 TYR A C 1
ATOM 4088 O O . TYR A 1 506 ? 3.443 -2.558 -22.859 1.00 98.69 506 TYR A O 1
ATOM 4096 N N . THR A 1 507 ? 4.316 -1.605 -24.697 1.00 98.88 507 THR A N 1
ATOM 4097 C CA . THR A 1 507 ? 4.195 -2.793 -25.542 1.00 98.88 507 THR A CA 1
ATOM 4098 C C . THR A 1 507 ? 5.304 -3.764 -25.137 1.00 98.88 507 THR A C 1
ATOM 4100 O O . THR A 1 507 ? 6.484 -3.407 -25.122 1.00 98.88 507 THR A O 1
ATOM 4103 N N . GLU A 1 508 ? 4.937 -4.994 -24.809 1.00 98.75 508 GLU A N 1
ATOM 4104 C CA . GLU A 1 508 ? 5.842 -6.006 -24.276 1.00 98.75 508 GLU A CA 1
ATOM 4105 C C . GLU A 1 508 ? 6.810 -6.526 -25.335 1.00 98.75 508 GLU A C 1
ATOM 4107 O O . GLU A 1 508 ? 6.403 -6.905 -26.442 1.00 98.75 508 GLU A O 1
ATOM 4112 N N . LEU A 1 509 ? 8.101 -6.584 -24.993 1.00 98.50 509 LEU A N 1
ATOM 4113 C CA . LEU A 1 509 ? 9.079 -7.260 -25.833 1.00 98.50 509 LEU A CA 1
ATOM 4114 C C . LEU A 1 509 ? 8.779 -8.761 -25.846 1.00 98.50 509 LEU A C 1
ATOM 4116 O O . LEU A 1 509 ? 8.837 -9.440 -24.824 1.00 98.50 509 LEU A O 1
ATOM 4120 N N . ASN A 1 510 ? 8.452 -9.271 -27.029 1.00 98.50 510 ASN A N 1
ATOM 4121 C CA . ASN A 1 510 ? 8.089 -10.668 -27.237 1.00 98.50 510 ASN A CA 1
ATOM 4122 C C . ASN A 1 510 ? 9.010 -11.395 -28.232 1.00 98.50 510 ASN A C 1
ATOM 4124 O O . ASN A 1 510 ? 8.705 -12.516 -28.629 1.00 98.50 510 ASN A O 1
ATOM 4128 N N . ASP A 1 511 ? 10.113 -10.762 -28.646 1.00 98.44 511 ASP A N 1
ATOM 4129 C CA . ASP A 1 511 ? 11.175 -11.410 -29.419 1.00 98.44 511 ASP A CA 1
ATOM 4130 C C . ASP A 1 511 ? 12.202 -12.024 -28.445 1.00 98.44 511 ASP A C 1
ATOM 4132 O O . ASP A 1 511 ? 12.900 -11.273 -27.755 1.00 98.44 511 ASP A O 1
ATOM 4136 N N . PRO A 1 512 ? 12.317 -13.365 -28.362 1.00 97.94 512 PRO A N 1
ATOM 4137 C CA . PRO A 1 512 ? 13.231 -14.020 -27.428 1.00 97.94 512 PRO A CA 1
ATOM 4138 C C . PRO A 1 512 ? 14.712 -13.768 -27.745 1.00 97.94 512 PRO A C 1
ATOM 4140 O O . PRO A 1 512 ? 15.548 -13.855 -26.845 1.00 97.94 512 PRO A O 1
ATOM 4143 N N . PHE A 1 513 ? 15.066 -13.464 -28.999 1.00 97.88 513 PHE A N 1
ATOM 4144 C CA . PHE A 1 513 ? 16.449 -13.160 -29.364 1.00 97.88 513 PHE A CA 1
ATOM 4145 C C . PHE A 1 513 ? 16.851 -11.781 -28.844 1.00 97.88 513 PHE A C 1
ATOM 4147 O O . PHE A 1 513 ? 17.891 -11.657 -28.199 1.00 97.88 513 PHE A O 1
ATOM 4154 N N . ASP A 1 514 ? 16.009 -10.768 -29.069 1.00 96.50 514 ASP A N 1
ATOM 4155 C CA . ASP A 1 514 ? 16.230 -9.415 -28.540 1.00 96.50 514 ASP A CA 1
ATOM 4156 C C . ASP A 1 514 ? 16.196 -9.427 -27.003 1.00 96.50 514 ASP A C 1
ATOM 4158 O O . ASP A 1 514 ? 17.106 -8.916 -26.351 1.00 96.50 514 ASP A O 1
ATOM 4162 N N . GLN A 1 515 ? 15.224 -10.117 -26.395 1.00 97.44 515 GLN A N 1
ATOM 4163 C CA . GLN A 1 515 ? 15.128 -10.176 -24.936 1.00 97.44 515 GLN A CA 1
ATOM 4164 C C . GLN A 1 515 ? 16.383 -10.774 -24.284 1.00 97.44 515 GLN A C 1
ATOM 4166 O O . GLN A 1 515 ? 16.852 -10.254 -23.266 1.00 97.44 515 GLN A O 1
ATOM 4171 N N . ARG A 1 516 ? 16.950 -11.835 -24.875 1.00 96.25 516 ARG A N 1
ATOM 4172 C CA . ARG A 1 516 ? 18.188 -12.452 -24.385 1.00 96.25 516 ARG A CA 1
ATOM 4173 C C . ARG A 1 516 ? 19.381 -11.502 -24.506 1.00 96.25 516 ARG A C 1
ATOM 4175 O O . ARG A 1 516 ? 20.125 -11.366 -23.541 1.00 96.25 516 ARG A O 1
ATOM 4182 N N . LEU A 1 517 ? 19.512 -10.780 -25.623 1.00 93.56 517 LEU A N 1
ATOM 4183 C CA . LEU A 1 517 ? 20.559 -9.762 -25.797 1.00 93.56 517 LEU A CA 1
ATOM 4184 C C . LEU A 1 517 ? 20.450 -8.642 -24.750 1.00 93.56 517 LEU A C 1
ATOM 4186 O O . LEU A 1 517 ? 21.457 -8.237 -24.171 1.00 93.56 517 LEU A O 1
ATOM 4190 N N . ARG A 1 518 ? 19.231 -8.179 -24.445 1.00 92.44 518 ARG A N 1
ATOM 4191 C CA . ARG A 1 518 ? 19.004 -7.157 -23.407 1.00 92.44 518 ARG A CA 1
ATOM 4192 C C . ARG A 1 518 ? 19.345 -7.661 -22.007 1.00 92.44 518 ARG A C 1
ATOM 4194 O O . ARG A 1 518 ? 19.890 -6.903 -21.206 1.00 92.44 518 ARG A O 1
ATOM 4201 N N . PHE A 1 519 ? 19.070 -8.929 -21.702 1.00 92.75 519 PHE A N 1
ATOM 4202 C CA . PHE A 1 519 ? 19.503 -9.524 -20.436 1.00 92.75 519 PHE A CA 1
ATOM 4203 C C . PHE A 1 519 ? 21.020 -9.689 -20.345 1.00 92.75 519 PHE A C 1
ATOM 4205 O O . PHE A 1 519 ? 21.581 -9.428 -19.283 1.00 92.75 519 PHE A O 1
ATOM 4212 N N . GLU A 1 520 ? 21.694 -10.075 -21.430 1.00 90.75 520 GLU A N 1
ATOM 4213 C CA . GLU A 1 520 ? 23.160 -10.114 -21.473 1.00 90.75 520 GLU A CA 1
ATOM 4214 C C . GLU A 1 520 ? 23.756 -8.721 -21.223 1.00 90.75 520 GLU A C 1
ATOM 4216 O O . GLU A 1 520 ? 24.710 -8.579 -20.457 1.00 90.75 520 GLU A O 1
ATOM 4221 N N . GLU A 1 521 ? 23.168 -7.667 -21.797 1.00 86.06 521 GLU A N 1
ATOM 4222 C CA . GLU A 1 521 ? 23.585 -6.289 -21.529 1.00 86.06 521 GLU A CA 1
ATOM 4223 C C . GLU A 1 521 ? 23.367 -5.886 -20.061 1.00 86.06 521 GLU A C 1
ATOM 4225 O O . GLU A 1 521 ? 24.275 -5.332 -19.440 1.00 86.06 521 GLU A O 1
ATOM 4230 N N . GLN A 1 522 ? 22.208 -6.204 -19.474 1.00 86.81 522 GLN A N 1
ATOM 4231 C CA . GLN A 1 522 ? 21.932 -5.948 -18.054 1.00 86.81 522 GLN A CA 1
ATOM 4232 C C . GLN A 1 522 ? 22.901 -6.703 -17.130 1.00 86.81 522 GLN A C 1
ATOM 4234 O O . GLN A 1 522 ? 23.437 -6.116 -16.190 1.00 86.81 522 GLN A O 1
ATOM 4239 N N . ALA A 1 523 ? 23.205 -7.968 -17.428 1.00 86.25 523 ALA A N 1
ATOM 4240 C CA . ALA A 1 523 ? 24.188 -8.744 -16.676 1.00 86.25 523 ALA A CA 1
ATOM 4241 C C . ALA A 1 523 ? 25.592 -8.117 -16.761 1.00 86.25 523 ALA A C 1
ATOM 4243 O O . ALA A 1 523 ? 26.269 -7.982 -15.744 1.00 86.25 523 ALA A O 1
ATOM 4244 N N . ASN A 1 524 ? 25.993 -7.630 -17.940 1.00 82.69 524 ASN A N 1
ATOM 4245 C CA . ASN A 1 524 ? 27.254 -6.905 -18.108 1.00 82.69 524 ASN A CA 1
ATOM 4246 C C . ASN A 1 524 ? 27.286 -5.585 -17.315 1.00 82.69 524 ASN A C 1
ATOM 4248 O O . ASN A 1 524 ? 28.329 -5.228 -16.768 1.00 82.69 524 ASN A O 1
ATOM 4252 N N . GLN A 1 525 ? 26.170 -4.848 -17.239 1.00 79.75 525 GLN A N 1
ATOM 4253 C CA . GLN A 1 525 ? 26.061 -3.634 -16.414 1.00 79.75 525 GLN A CA 1
ATOM 4254 C C . GLN A 1 525 ? 26.182 -3.964 -14.919 1.00 79.75 525 GLN A C 1
ATOM 4256 O O . GLN A 1 525 ? 26.863 -3.253 -14.175 1.00 79.75 525 GLN A O 1
ATOM 4261 N N . LYS A 1 526 ? 25.601 -5.087 -14.489 1.00 82.19 526 LYS A N 1
ATOM 4262 C CA . LYS A 1 526 ? 25.730 -5.592 -13.121 1.00 82.19 526 LYS A CA 1
ATOM 4263 C C . LYS A 1 526 ? 27.168 -5.947 -12.758 1.00 82.19 526 LYS A C 1
ATOM 4265 O O . LYS A 1 526 ? 27.650 -5.526 -11.708 1.00 82.19 526 LYS A O 1
ATOM 4270 N N . ASP A 1 527 ? 27.878 -6.644 -13.643 1.00 81.44 527 ASP A N 1
ATOM 4271 C CA . ASP A 1 527 ? 29.300 -6.972 -13.467 1.00 81.44 527 ASP A CA 1
ATOM 4272 C C . ASP A 1 527 ? 30.186 -5.712 -13.390 1.00 81.44 527 ASP A C 1
ATOM 4274 O O . ASP A 1 527 ? 31.276 -5.736 -12.814 1.00 81.44 527 ASP A O 1
ATOM 4278 N N . GLN A 1 528 ? 29.701 -4.586 -13.924 1.00 75.44 528 GLN A N 1
ATOM 4279 C CA . GLN A 1 528 ? 30.332 -3.265 -13.831 1.00 75.44 528 GLN A CA 1
ATOM 4280 C C . GLN A 1 528 ? 29.927 -2.473 -12.572 1.00 75.44 528 GLN A C 1
ATOM 4282 O O . GLN A 1 528 ? 30.370 -1.335 -12.402 1.00 75.44 528 GLN A O 1
ATOM 4287 N N . GLY A 1 529 ? 29.138 -3.065 -11.670 1.00 78.25 529 GLY A N 1
ATOM 4288 C CA . GLY A 1 529 ? 28.763 -2.489 -10.376 1.00 78.25 529 GLY A CA 1
ATOM 4289 C C . GLY A 1 529 ? 27.373 -1.851 -10.317 1.00 78.25 529 GLY A C 1
ATOM 4290 O O . GLY A 1 529 ? 27.104 -1.109 -9.372 1.00 78.25 529 GLY A O 1
ATOM 4291 N N . ASP A 1 530 ? 26.497 -2.100 -11.296 1.00 79.12 530 ASP A N 1
ATOM 4292 C CA . ASP A 1 530 ? 25.083 -1.718 -11.200 1.00 79.12 530 ASP A CA 1
ATOM 4293 C C . ASP A 1 530 ? 24.275 -2.778 -10.428 1.00 79.12 530 ASP A C 1
ATOM 4295 O O . ASP A 1 530 ? 23.751 -3.739 -10.993 1.00 79.12 530 ASP A O 1
ATOM 4299 N N . ASP A 1 531 ? 24.184 -2.610 -9.106 1.00 81.31 531 ASP A N 1
ATOM 4300 C CA . ASP A 1 531 ? 23.477 -3.533 -8.203 1.00 81.31 531 ASP A CA 1
ATOM 4301 C C . ASP A 1 531 ? 21.959 -3.644 -8.479 1.00 81.31 531 ASP A C 1
ATOM 4303 O O . ASP A 1 531 ? 21.309 -4.553 -7.948 1.00 81.31 531 ASP A O 1
ATOM 4307 N N . GLU A 1 532 ? 21.383 -2.732 -9.271 1.00 82.12 532 GLU A N 1
ATOM 4308 C CA . GLU A 1 532 ? 19.957 -2.698 -9.624 1.00 82.12 532 GLU A CA 1
ATOM 4309 C C . GLU A 1 532 ? 19.656 -3.442 -10.937 1.00 82.12 532 GLU A C 1
ATOM 4311 O O . GLU A 1 532 ? 18.490 -3.733 -11.222 1.00 82.12 532 GLU A O 1
ATOM 4316 N N . ALA A 1 533 ? 20.687 -3.773 -11.723 1.00 81.75 533 ALA A N 1
ATOM 4317 C CA . ALA A 1 533 ? 20.538 -4.437 -13.011 1.00 81.75 533 ALA A CA 1
ATOM 4318 C C . ALA A 1 533 ? 20.093 -5.907 -12.876 1.00 81.75 533 ALA A C 1
ATOM 4320 O O . ALA A 1 533 ? 20.463 -6.648 -11.946 1.00 81.75 533 ALA A O 1
ATOM 4321 N N . GLN A 1 534 ? 19.269 -6.329 -13.838 1.00 81.94 534 GLN A N 1
ATOM 4322 C CA . GLN A 1 534 ? 18.653 -7.656 -13.860 1.00 81.94 534 GLN A CA 1
ATOM 4323 C C . GLN A 1 534 ? 19.670 -8.742 -14.240 1.00 81.94 534 GLN A C 1
ATOM 4325 O O . GLN A 1 534 ? 20.628 -8.503 -14.971 1.00 81.94 534 GLN A O 1
ATOM 4330 N N . LEU A 1 535 ? 19.459 -9.955 -13.723 1.00 84.88 535 LEU A N 1
ATOM 4331 C CA . LEU A 1 535 ? 20.180 -11.145 -14.181 1.00 84.88 535 LEU A CA 1
ATOM 4332 C C . LEU A 1 535 ? 19.460 -11.759 -15.386 1.00 84.88 535 LEU A C 1
ATOM 4334 O O . LEU A 1 535 ? 18.299 -11.455 -15.649 1.00 84.88 535 LEU A O 1
ATOM 4338 N N . ILE A 1 536 ? 20.146 -12.663 -16.082 1.00 90.69 536 ILE A N 1
ATOM 4339 C CA . ILE A 1 536 ? 19.559 -13.426 -17.183 1.00 90.69 536 ILE A CA 1
ATOM 4340 C C . ILE A 1 536 ? 18.578 -14.460 -16.619 1.00 90.69 536 ILE A C 1
ATOM 4342 O O . ILE A 1 536 ? 18.979 -15.342 -15.856 1.00 90.69 536 ILE A O 1
ATOM 4346 N N . ASP A 1 537 ? 17.310 -14.372 -17.023 1.00 93.94 537 ASP A N 1
ATOM 4347 C CA . ASP A 1 537 ? 16.300 -15.394 -16.747 1.00 93.94 537 ASP A CA 1
ATOM 4348 C C . ASP A 1 537 ? 16.048 -16.247 -17.999 1.00 93.94 537 ASP A C 1
ATOM 4350 O O . ASP A 1 537 ? 15.236 -15.920 -18.866 1.00 93.94 537 ASP A O 1
ATOM 4354 N N . GLU A 1 538 ? 16.767 -17.367 -18.100 1.00 94.94 538 GLU A N 1
ATOM 4355 C CA . GLU A 1 538 ? 16.605 -18.302 -19.220 1.00 94.94 538 GLU A CA 1
ATOM 4356 C C . GLU A 1 538 ? 15.260 -19.038 -19.203 1.00 94.94 538 GLU A C 1
ATOM 4358 O O . GLU A 1 538 ? 14.808 -19.484 -20.255 1.00 94.94 538 GLU A O 1
ATOM 4363 N N . THR A 1 539 ? 14.595 -19.148 -18.045 1.00 95.12 539 THR A N 1
ATOM 4364 C CA . THR A 1 539 ? 13.258 -19.765 -17.983 1.00 95.12 539 THR A CA 1
ATOM 4365 C C . THR A 1 539 ? 12.250 -18.854 -18.669 1.00 95.12 539 THR A C 1
ATOM 4367 O O . THR A 1 539 ? 11.476 -19.308 -19.513 1.00 95.12 539 THR A O 1
ATOM 4370 N N . PHE A 1 540 ? 12.332 -17.553 -18.389 1.00 97.50 540 PHE A N 1
ATOM 4371 C CA . PHE A 1 540 ? 11.503 -16.557 -19.051 1.00 97.50 540 PHE A CA 1
ATOM 4372 C C . PHE A 1 540 ? 11.805 -16.462 -20.557 1.00 97.50 540 PHE A C 1
ATOM 4374 O O . PHE A 1 540 ? 10.881 -16.476 -21.372 1.00 97.50 540 PHE A O 1
ATOM 4381 N N . CYS A 1 541 ? 13.082 -16.442 -20.963 1.00 97.81 541 CYS A N 1
ATOM 4382 C CA . CYS A 1 541 ? 13.443 -16.478 -22.388 1.00 97.81 541 CYS A CA 1
ATOM 4383 C C . CYS A 1 541 ? 12.888 -17.728 -23.087 1.00 97.81 541 CYS A C 1
ATOM 4385 O O . CYS A 1 541 ? 12.345 -17.623 -24.186 1.00 97.81 541 CYS A O 1
ATOM 4387 N N . GLN A 1 542 ? 12.964 -18.896 -22.441 1.00 98.25 542 GLN A N 1
ATOM 4388 C CA . GLN A 1 542 ? 12.363 -20.122 -22.958 1.00 98.25 542 GLN A CA 1
ATOM 4389 C C . GLN A 1 542 ? 10.840 -19.987 -23.105 1.00 98.25 542 GLN A C 1
ATOM 4391 O O . GLN A 1 542 ? 10.284 -20.439 -24.103 1.00 98.25 542 GLN A O 1
ATOM 4396 N N . ALA A 1 543 ? 10.147 -19.347 -22.161 1.00 98.38 543 ALA A N 1
ATOM 4397 C CA . ALA A 1 543 ? 8.716 -19.083 -22.298 1.00 98.38 543 ALA A CA 1
ATOM 4398 C C . ALA A 1 543 ? 8.411 -18.205 -23.526 1.00 98.38 543 ALA A C 1
ATOM 4400 O O . ALA A 1 543 ? 7.498 -18.519 -24.291 1.00 98.38 543 ALA A O 1
ATOM 4401 N N . LEU A 1 544 ? 9.211 -17.165 -23.786 1.00 98.62 544 LEU A N 1
ATOM 4402 C CA . LEU A 1 544 ? 9.071 -16.343 -24.994 1.00 98.62 544 LEU A CA 1
ATOM 4403 C C . LEU A 1 544 ? 9.281 -17.145 -26.290 1.00 98.62 544 LEU A C 1
ATOM 4405 O O . LEU A 1 544 ? 8.621 -16.863 -27.290 1.00 98.62 544 LEU A O 1
ATOM 4409 N N . GLU A 1 545 ? 10.133 -18.175 -26.277 1.00 98.62 545 GLU A N 1
ATOM 4410 C CA . GLU A 1 545 ? 10.337 -19.087 -27.415 1.00 98.62 545 GLU A CA 1
ATOM 4411 C C . GLU A 1 545 ? 9.100 -19.948 -27.726 1.00 98.62 545 GLU A C 1
ATOM 4413 O O . GLU A 1 545 ? 8.900 -20.332 -28.881 1.00 98.62 545 GLU A O 1
ATOM 4418 N N . PHE A 1 546 ? 8.233 -20.212 -26.738 1.00 98.69 546 PHE A N 1
ATOM 4419 C CA . PHE A 1 546 ? 6.916 -20.825 -26.969 1.00 98.69 546 PHE A CA 1
ATOM 4420 C C . PHE A 1 546 ? 5.892 -19.846 -27.566 1.00 98.69 546 PHE A C 1
ATOM 4422 O O . PHE A 1 546 ? 4.863 -20.284 -28.083 1.00 98.69 546 PHE A O 1
ATOM 4429 N N . GLY A 1 547 ? 6.207 -18.550 -27.570 1.00 98.38 547 GLY A N 1
ATOM 4430 C CA . GLY A 1 547 ? 5.454 -17.503 -28.247 1.00 98.38 547 GLY A CA 1
ATOM 4431 C C . GLY A 1 547 ? 4.576 -16.699 -27.298 1.00 98.38 547 GLY A C 1
ATOM 4432 O O . GLY A 1 547 ? 3.442 -17.076 -27.018 1.00 98.38 547 GLY A O 1
ATOM 4433 N N . LEU A 1 548 ? 5.071 -15.532 -26.881 1.00 98.81 548 LEU A N 1
ATOM 4434 C CA . LEU A 1 548 ? 4.250 -14.491 -26.261 1.00 98.81 548 LEU A CA 1
ATOM 4435 C C . LEU A 1 548 ? 3.507 -13.711 -27.368 1.00 98.81 548 LEU A C 1
ATOM 4437 O O . LEU A 1 548 ? 4.164 -13.121 -28.238 1.00 98.81 548 LEU A O 1
ATOM 4441 N N . PRO A 1 549 ? 2.158 -13.678 -27.379 1.00 98.75 549 PRO A N 1
ATOM 4442 C CA . PRO A 1 549 ? 1.402 -12.805 -28.277 1.00 98.75 549 PRO A CA 1
ATOM 4443 C C . PRO A 1 549 ? 1.835 -11.335 -28.145 1.00 98.75 549 PRO A C 1
ATOM 4445 O O . PRO A 1 549 ? 2.339 -10.943 -27.091 1.00 98.75 549 PRO A O 1
ATOM 4448 N N . PRO A 1 550 ? 1.627 -10.479 -29.166 1.00 98.81 550 PRO A N 1
ATOM 4449 C CA . PRO A 1 550 ? 1.738 -9.031 -28.981 1.00 98.81 550 PRO A CA 1
ATOM 4450 C C . PRO A 1 550 ? 0.904 -8.629 -27.764 1.00 98.81 550 PRO A C 1
ATOM 4452 O O . PRO A 1 550 ? -0.269 -8.971 -27.724 1.00 98.81 550 PRO A O 1
ATOM 4455 N N . THR A 1 551 ? 1.511 -8.011 -26.758 1.00 98.88 551 THR A N 1
ATOM 4456 C CA . THR A 1 551 ? 0.895 -7.800 -25.441 1.00 98.88 551 THR A CA 1
ATOM 4457 C C . THR A 1 551 ? 1.227 -6.393 -24.970 1.00 98.88 551 THR A C 1
ATOM 4459 O O . THR A 1 551 ? 2.338 -5.923 -25.205 1.00 98.88 551 THR A O 1
ATOM 4462 N N . GLY A 1 552 ? 0.286 -5.734 -24.304 1.00 98.81 552 GLY A N 1
ATOM 4463 C CA . GLY A 1 552 ? 0.528 -4.501 -23.565 1.00 98.81 552 GLY A CA 1
ATOM 4464 C C . GLY A 1 552 ? 0.553 -4.807 -22.074 1.00 98.81 552 GLY A C 1
ATOM 4465 O O . GLY A 1 552 ? -0.365 -5.466 -21.574 1.00 98.81 552 GLY A O 1
ATOM 4466 N N . GLY A 1 553 ? 1.588 -4.359 -21.371 1.00 98.56 553 GLY A N 1
ATOM 4467 C CA . GLY A 1 553 ? 1.690 -4.480 -19.921 1.00 98.56 553 GLY A CA 1
ATOM 4468 C C . GLY A 1 553 ? 1.717 -3.124 -19.238 1.00 98.56 553 GLY A C 1
ATOM 4469 O O . GLY A 1 553 ? 2.017 -2.083 -19.831 1.00 98.56 553 GLY A O 1
ATOM 4470 N N . TRP A 1 554 ? 1.317 -3.138 -17.974 1.00 98.81 554 TRP A N 1
ATOM 4471 C CA . TRP A 1 554 ? 1.048 -1.934 -17.209 1.00 98.81 554 TRP A CA 1
ATOM 4472 C C . TRP A 1 554 ? 1.237 -2.182 -15.723 1.00 98.81 554 TRP A C 1
ATOM 4474 O O . TRP A 1 554 ? 0.753 -3.185 -15.203 1.00 98.81 554 TRP A O 1
ATOM 4484 N N . GLY A 1 555 ? 1.851 -1.226 -15.030 1.00 98.56 555 GLY A N 1
ATOM 4485 C CA . GLY A 1 555 ? 1.953 -1.196 -13.578 1.00 98.56 555 GLY A CA 1
ATOM 4486 C C . GLY A 1 555 ? 1.593 0.166 -12.998 1.00 98.56 555 GLY A C 1
ATOM 4487 O O . GLY A 1 555 ? 1.926 1.201 -13.573 1.00 98.56 555 GLY A O 1
ATOM 4488 N N . LEU A 1 556 ? 0.940 0.178 -11.831 1.00 98.62 556 LEU A N 1
ATOM 4489 C CA . LEU A 1 556 ? 0.628 1.393 -11.068 1.00 98.62 556 LEU A CA 1
ATOM 4490 C C . LEU A 1 556 ? 0.939 1.242 -9.583 1.00 98.62 556 LEU A C 1
ATOM 4492 O O . LEU A 1 556 ? 0.537 0.277 -8.926 1.00 98.62 556 LEU A O 1
ATOM 4496 N N . GLY A 1 557 ? 1.599 2.261 -9.033 1.00 98.06 557 GLY A N 1
ATOM 4497 C CA . GLY A 1 557 ? 1.886 2.382 -7.607 1.00 98.06 557 GLY A CA 1
ATOM 4498 C C . GLY A 1 557 ? 0.652 2.828 -6.823 1.00 98.06 557 GLY A C 1
ATOM 4499 O O . GLY A 1 557 ? 0.325 4.017 -6.776 1.00 98.06 557 GLY A O 1
ATOM 4500 N N . VAL A 1 558 ? -0.015 1.887 -6.147 1.00 98.50 558 VAL A N 1
ATOM 4501 C CA . VAL A 1 558 ? -1.254 2.153 -5.394 1.00 98.50 558 VAL A CA 1
ATOM 4502 C C . VAL A 1 558 ? -1.007 3.165 -4.277 1.00 98.50 558 VAL A C 1
ATOM 4504 O O . VAL A 1 558 ? -1.824 4.056 -4.060 1.00 98.50 558 VAL A O 1
ATOM 4507 N N . ASP A 1 559 ? 0.121 3.059 -3.574 1.00 98.25 559 ASP A N 1
ATOM 4508 C CA . ASP A 1 559 ? 0.458 3.949 -2.461 1.00 98.25 559 ASP A CA 1
ATOM 4509 C C . ASP A 1 559 ? 0.541 5.418 -2.894 1.00 98.25 559 ASP A C 1
ATOM 4511 O O . ASP A 1 559 ? -0.062 6.278 -2.249 1.00 98.25 559 ASP A O 1
ATOM 4515 N N . ARG A 1 560 ? 1.205 5.703 -4.022 1.00 97.19 560 ARG A N 1
ATOM 4516 C CA . ARG A 1 560 ? 1.322 7.064 -4.568 1.00 97.19 560 ARG A CA 1
ATOM 4517 C C . ARG A 1 560 ? -0.036 7.614 -5.006 1.00 97.19 560 ARG A C 1
ATOM 4519 O O . ARG A 1 560 ? -0.363 8.757 -4.699 1.00 97.19 560 ARG A O 1
ATOM 4526 N N . LEU A 1 561 ? -0.882 6.797 -5.638 1.00 97.38 561 LEU A N 1
ATOM 4527 C CA . LEU A 1 561 ? -2.237 7.232 -5.991 1.00 97.38 561 LEU A CA 1
ATOM 4528 C C . LEU A 1 561 ? -3.061 7.594 -4.743 1.00 97.38 561 LEU A C 1
ATOM 4530 O O . LEU A 1 561 ? -3.760 8.608 -4.724 1.00 97.38 561 LEU A O 1
ATOM 4534 N N . VAL A 1 562 ? -2.949 6.804 -3.670 1.00 98.31 562 VAL A N 1
ATOM 4535 C CA . VAL A 1 562 ? -3.613 7.109 -2.394 1.00 98.31 562 VAL A CA 1
ATOM 4536 C C . VAL A 1 562 ? -3.082 8.420 -1.819 1.00 98.31 562 VAL A C 1
ATOM 4538 O O . VAL A 1 562 ? -3.898 9.232 -1.388 1.00 98.31 562 VAL A O 1
ATOM 4541 N N . MET A 1 563 ? -1.764 8.658 -1.843 1.00 98.06 563 MET A N 1
ATOM 4542 C CA . MET A 1 563 ? -1.143 9.910 -1.379 1.00 98.06 563 MET A CA 1
ATOM 4543 C C . MET A 1 563 ? -1.796 11.136 -2.023 1.00 98.06 563 MET A C 1
ATOM 4545 O O . MET A 1 563 ? -2.283 12.012 -1.308 1.00 98.06 563 MET A O 1
ATOM 4549 N N . PHE A 1 564 ? -1.909 11.159 -3.354 1.00 97.44 564 PHE A N 1
ATOM 4550 C CA . PHE A 1 564 ? -2.510 12.291 -4.069 1.00 97.44 564 PHE A CA 1
ATOM 4551 C C . PHE A 1 564 ? -4.005 12.456 -3.789 1.00 97.44 564 PHE A C 1
ATOM 4553 O O . PHE A 1 564 ? -4.477 13.572 -3.585 1.00 97.44 564 PHE A O 1
ATOM 4560 N N . LEU A 1 565 ? -4.767 11.362 -3.712 1.00 97.38 565 LEU A N 1
ATOM 4561 C CA . LEU A 1 565 ? -6.217 11.433 -3.486 1.00 97.38 565 LEU A CA 1
ATOM 4562 C C . LEU A 1 565 ? -6.604 11.730 -2.031 1.00 97.38 565 LEU A C 1
ATOM 4564 O O . LEU A 1 565 ? -7.747 12.126 -1.762 1.00 97.38 565 LEU A O 1
ATOM 4568 N N . THR A 1 566 ? -5.671 11.550 -1.096 1.00 97.12 566 THR A N 1
ATOM 4569 C CA . THR A 1 566 ? -5.864 11.805 0.340 1.00 97.12 566 THR A CA 1
ATOM 4570 C C . THR A 1 566 ? -5.085 13.011 0.860 1.00 97.12 566 THR A C 1
ATOM 4572 O O . THR A 1 566 ? -5.166 13.286 2.053 1.00 97.12 566 THR A O 1
ATOM 4575 N N . ASP A 1 567 ? -4.428 13.759 -0.033 1.00 97.00 567 ASP A N 1
ATOM 4576 C CA . ASP A 1 567 ? -3.674 14.979 0.279 1.00 97.00 567 ASP A CA 1
ATOM 4577 C C . ASP A 1 567 ? -2.556 14.754 1.316 1.00 97.00 567 ASP A C 1
ATOM 4579 O O . ASP A 1 567 ? -2.405 15.490 2.290 1.00 97.00 567 ASP A O 1
ATOM 4583 N N . HIS A 1 568 ? -1.781 13.680 1.121 1.00 95.56 568 HIS A N 1
ATOM 4584 C CA . HIS A 1 568 ? -0.638 13.337 1.969 1.00 95.56 568 HIS A CA 1
ATOM 4585 C C . HIS A 1 568 ? 0.654 13.305 1.164 1.00 95.56 568 HIS A C 1
ATOM 4587 O O . HIS A 1 568 ? 0.821 12.467 0.286 1.00 95.56 568 HIS A O 1
ATOM 4593 N N . TYR A 1 569 ? 1.616 14.154 1.526 1.00 92.00 569 TYR A N 1
ATOM 4594 C CA . TYR A 1 569 ? 2.918 14.207 0.850 1.00 92.00 569 TYR A CA 1
ATOM 4595 C C . TYR A 1 569 ? 3.886 13.082 1.237 1.00 92.00 569 TYR A C 1
ATOM 4597 O O . TYR A 1 569 ? 4.916 12.909 0.589 1.00 92.00 569 TYR A O 1
ATOM 4605 N N . SER A 1 570 ? 3.594 12.339 2.309 1.00 94.62 570 SER A N 1
ATOM 4606 C CA . SER A 1 570 ? 4.437 11.253 2.810 1.00 94.62 570 SER A CA 1
ATOM 4607 C C . SER A 1 570 ? 3.726 9.910 2.688 1.00 94.62 570 SER A C 1
ATOM 4609 O O . SER A 1 570 ? 2.628 9.731 3.220 1.00 94.62 570 SER A O 1
ATOM 4611 N N . ILE A 1 571 ? 4.397 8.927 2.087 1.00 96.50 571 ILE A N 1
ATOM 4612 C CA . ILE A 1 571 ? 3.909 7.550 1.941 1.00 96.50 571 ILE A CA 1
ATOM 4613 C C . ILE A 1 571 ? 3.567 6.901 3.291 1.00 96.50 571 ILE A C 1
ATOM 4615 O O . ILE A 1 571 ? 2.674 6.060 3.393 1.00 96.50 571 ILE A O 1
ATOM 4619 N N . LYS A 1 572 ? 4.204 7.348 4.379 1.00 95.81 572 LYS A N 1
ATOM 4620 C CA . LYS A 1 572 ? 3.951 6.841 5.734 1.00 95.81 572 LYS A CA 1
ATOM 4621 C C . LYS A 1 572 ? 2.544 7.142 6.255 1.00 95.81 572 LYS A C 1
ATOM 4623 O O . LYS A 1 572 ? 2.059 6.449 7.150 1.00 95.81 572 LYS A O 1
ATOM 4628 N N . GLU A 1 573 ? 1.871 8.154 5.711 1.00 96.19 573 GLU A N 1
ATOM 4629 C CA . GLU A 1 573 ? 0.487 8.482 6.074 1.00 96.19 573 GLU A CA 1
ATOM 4630 C C . GLU A 1 573 ? -0.521 7.503 5.454 1.00 96.19 573 GLU A C 1
ATOM 4632 O O . GLU A 1 573 ? -1.585 7.273 6.027 1.00 96.19 573 GLU A O 1
ATOM 4637 N N . VAL A 1 574 ? -0.172 6.875 4.326 1.00 97.62 574 VAL A N 1
ATOM 4638 C CA . VAL A 1 574 ? -1.064 5.971 3.577 1.00 97.62 574 VAL A CA 1
ATOM 4639 C C . VAL A 1 574 ? -0.776 4.485 3.811 1.00 97.62 574 VAL A C 1
ATOM 4641 O O . VAL A 1 574 ? -1.527 3.626 3.336 1.00 97.62 574 VAL A O 1
ATOM 4644 N N . LEU A 1 575 ? 0.269 4.181 4.587 1.00 97.31 575 LEU A N 1
ATOM 4645 C CA . LEU A 1 575 ? 0.612 2.848 5.075 1.00 97.31 575 LEU A CA 1
ATOM 4646 C C . LEU A 1 575 ? 0.125 2.662 6.514 1.00 97.31 575 LEU A C 1
ATOM 4648 O O . LEU A 1 575 ? 0.381 3.486 7.397 1.00 97.31 575 LEU A O 1
ATOM 4652 N N . THR A 1 576 ? -0.562 1.549 6.783 1.00 95.88 576 THR A N 1
ATOM 4653 C CA . THR A 1 576 ? -1.061 1.263 8.137 1.00 95.88 576 THR A CA 1
ATOM 4654 C C . THR A 1 576 ? 0.094 1.146 9.128 1.00 95.88 576 THR A C 1
ATOM 4656 O O . THR A 1 576 ? 0.056 1.784 10.178 1.00 95.88 576 THR A O 1
ATOM 4659 N N . PHE A 1 577 ? 1.157 0.436 8.753 1.00 96.38 577 PHE A N 1
ATOM 4660 C CA . PHE A 1 577 ? 2.380 0.306 9.541 1.00 96.38 577 PHE A CA 1
ATOM 4661 C C . PHE A 1 577 ? 3.583 0.558 8.623 1.00 96.38 577 PHE A C 1
ATOM 4663 O O . PHE A 1 577 ? 4.047 -0.375 7.975 1.00 96.38 577 PHE A O 1
ATOM 4670 N N . PRO A 1 578 ? 4.032 1.816 8.474 1.00 93.81 578 PRO A N 1
ATOM 4671 C CA . PRO A 1 578 ? 5.197 2.119 7.649 1.00 93.81 578 PRO A CA 1
ATOM 4672 C C . PRO A 1 578 ? 6.476 1.590 8.300 1.00 93.81 578 PRO A C 1
ATOM 4674 O O . PRO A 1 578 ? 6.552 1.479 9.527 1.00 93.81 578 PRO A O 1
ATOM 4677 N N . PHE A 1 579 ? 7.505 1.332 7.491 1.00 89.94 579 PHE A N 1
ATOM 4678 C CA . PHE A 1 579 ? 8.804 0.943 8.025 1.00 89.94 579 PHE A CA 1
ATOM 4679 C C . PHE A 1 579 ? 9.428 2.122 8.789 1.00 89.94 579 PHE A C 1
ATOM 4681 O O . PHE A 1 579 ? 9.458 3.265 8.315 1.00 89.94 579 PHE A O 1
ATOM 4688 N N . MET A 1 580 ? 9.925 1.851 9.994 1.00 87.69 580 MET A N 1
ATOM 4689 C CA . MET A 1 580 ? 10.531 2.846 10.875 1.00 87.69 580 MET A CA 1
ATOM 4690 C C . MET A 1 580 ? 11.901 2.346 11.312 1.00 87.69 580 MET A C 1
ATOM 4692 O O . MET A 1 580 ? 12.051 1.173 11.631 1.00 87.69 580 MET A O 1
ATOM 4696 N N . LYS A 1 581 ? 12.892 3.240 11.369 1.00 82.81 581 LYS A N 1
ATOM 4697 C CA . LYS A 1 581 ? 14.184 2.911 11.986 1.00 82.81 581 LYS A CA 1
ATOM 4698 C C . LYS A 1 581 ? 13.967 2.559 13.457 1.00 82.81 581 LYS A C 1
ATOM 4700 O O . LYS A 1 581 ? 13.111 3.169 14.106 1.00 82.81 581 LYS A O 1
ATOM 4705 N N . ASP A 1 582 ? 14.725 1.612 13.987 1.00 79.25 582 ASP A N 1
ATOM 4706 C CA . ASP A 1 582 ? 14.657 1.296 15.410 1.00 79.25 582 ASP A CA 1
ATOM 4707 C C . ASP A 1 582 ? 15.127 2.476 16.264 1.00 79.25 582 ASP A C 1
ATOM 4709 O O . ASP A 1 582 ? 15.961 3.282 15.851 1.00 79.25 582 ASP A O 1
ATOM 4713 N N . VAL A 1 583 ? 14.546 2.589 17.458 1.00 70.25 583 VAL A N 1
ATOM 4714 C CA . VAL A 1 583 ? 15.031 3.493 18.503 1.00 70.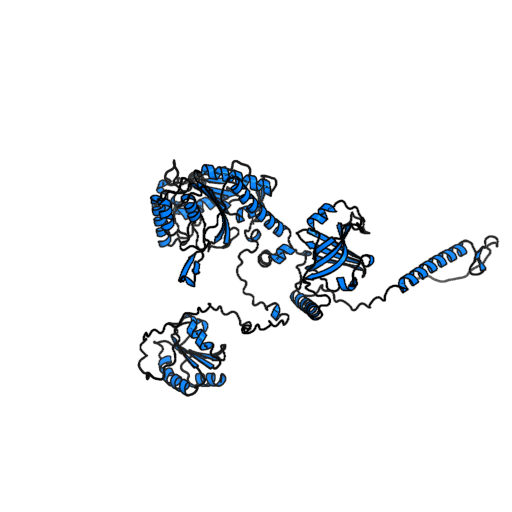25 583 VAL A CA 1
ATOM 4715 C C . VAL A 1 583 ? 15.665 2.603 19.559 1.00 70.25 583 VAL A C 1
ATOM 4717 O O . VAL A 1 583 ? 14.971 1.778 20.156 1.00 70.25 583 VAL A O 1
ATOM 4720 N N . GLU A 1 584 ? 16.970 2.745 19.777 1.00 54.22 584 GLU A N 1
ATOM 4721 C CA . GLU A 1 584 ? 17.664 2.089 20.886 1.00 54.22 584 GLU A CA 1
ATOM 4722 C C . GLU A 1 584 ? 17.181 2.692 22.214 1.00 54.22 584 GLU A C 1
ATOM 4724 O O . GLU A 1 584 ? 17.759 3.631 22.751 1.00 54.22 584 GLU A O 1
ATOM 4729 N N . GLU A 1 585 ? 16.079 2.174 22.751 1.00 54.47 585 GLU A N 1
ATOM 4730 C CA . GLU A 1 585 ? 15.633 2.487 24.105 1.00 54.47 585 GLU A CA 1
ATOM 4731 C C . GLU A 1 585 ? 15.469 1.191 24.900 1.00 54.47 585 GLU A C 1
ATOM 4733 O O . GLU A 1 585 ? 14.611 0.355 24.607 1.00 54.47 585 GLU A O 1
ATOM 4738 N N . THR A 1 586 ? 16.259 1.050 25.964 1.00 49.22 586 THR A N 1
ATOM 4739 C CA . THR A 1 586 ? 16.089 0.042 27.018 1.00 49.22 586 THR A CA 1
ATOM 4740 C C . THR A 1 586 ? 14.826 0.348 27.828 1.00 49.22 586 THR A C 1
ATOM 4742 O O . THR A 1 586 ? 14.862 0.873 28.940 1.00 49.22 586 THR A O 1
ATOM 4745 N N . LYS A 1 587 ? 13.656 0.051 27.254 1.00 56.62 587 LYS A N 1
ATOM 4746 C CA . LYS A 1 587 ? 12.375 0.144 27.962 1.00 56.62 587 LYS A CA 1
ATOM 4747 C C . LYS A 1 587 ? 12.150 -1.109 28.794 1.00 56.62 587 LYS A C 1
ATOM 4749 O O . LYS A 1 587 ? 12.122 -2.209 28.248 1.00 56.62 587 LYS A O 1
ATOM 4754 N N . LYS A 1 588 ? 11.901 -0.919 30.095 1.00 60.72 588 LYS A N 1
ATOM 4755 C CA . LYS A 1 588 ? 11.341 -1.975 30.943 1.00 60.72 588 LYS A CA 1
ATOM 4756 C C . LYS A 1 588 ? 10.047 -2.496 30.325 1.00 60.72 588 LYS A C 1
ATOM 4758 O O . LYS A 1 588 ? 9.219 -1.702 29.857 1.00 60.72 588 LYS A O 1
ATOM 4763 N N . THR A 1 589 ? 9.862 -3.810 30.315 1.00 68.06 589 THR A N 1
ATOM 4764 C CA . THR A 1 589 ? 8.637 -4.408 29.778 1.00 68.06 589 THR A CA 1
ATOM 4765 C C . THR A 1 589 ? 7.430 -4.007 30.630 1.00 68.06 589 THR A C 1
ATOM 4767 O O . THR A 1 589 ? 7.544 -3.668 31.807 1.00 68.06 589 THR A O 1
ATOM 4770 N N . ALA A 1 590 ? 6.226 -4.042 30.050 1.00 65.88 590 ALA A N 1
ATOM 4771 C CA . ALA A 1 590 ? 5.014 -3.769 30.823 1.00 65.88 590 ALA A CA 1
ATOM 4772 C C . ALA A 1 590 ? 4.869 -4.741 32.010 1.00 65.88 590 ALA A C 1
ATOM 4774 O O . ALA A 1 590 ? 4.394 -4.327 33.061 1.00 65.88 590 ALA A O 1
ATOM 4775 N N . ALA A 1 591 ? 5.315 -5.992 31.846 1.00 63.97 591 ALA A N 1
ATOM 4776 C CA . ALA A 1 591 ? 5.329 -7.009 32.892 1.00 63.97 591 ALA A CA 1
ATOM 4777 C C . ALA A 1 591 ? 6.293 -6.660 34.037 1.00 63.97 591 ALA A C 1
ATOM 4779 O O . ALA A 1 591 ? 5.894 -6.769 35.191 1.00 63.97 591 ALA A O 1
ATOM 4780 N N . GLU A 1 592 ? 7.499 -6.167 33.728 1.00 71.69 592 GLU A N 1
ATOM 4781 C CA . GLU A 1 592 ? 8.478 -5.692 34.724 1.00 71.69 592 GLU A CA 1
ATOM 4782 C C . GLU A 1 592 ? 7.995 -4.478 35.519 1.00 71.69 592 GLU A C 1
ATOM 4784 O O . GLU A 1 592 ? 8.397 -4.287 36.658 1.00 71.69 592 GLU A O 1
ATOM 4789 N N . ILE A 1 593 ? 7.163 -3.622 34.924 1.00 71.50 593 ILE A N 1
ATOM 4790 C CA . ILE A 1 593 ? 6.644 -2.433 35.615 1.00 71.50 593 ILE A CA 1
ATOM 4791 C C . ILE A 1 593 ? 5.549 -2.808 36.626 1.00 71.50 593 ILE A C 1
ATOM 4793 O O . ILE A 1 593 ? 5.340 -2.079 37.591 1.00 71.50 593 ILE A O 1
ATOM 4797 N N . VAL A 1 594 ? 4.830 -3.912 36.404 1.00 68.38 594 VAL A N 1
ATOM 4798 C CA . VAL A 1 594 ? 3.683 -4.326 37.236 1.00 68.38 594 VAL A CA 1
ATOM 4799 C C . VAL A 1 594 ? 3.884 -5.685 37.913 1.00 68.38 594 VAL A C 1
ATOM 4801 O O . VAL A 1 594 ? 2.901 -6.317 38.300 1.00 68.38 594 VAL A O 1
ATOM 4804 N N . ASP A 1 595 ? 5.136 -6.140 38.015 1.00 65.88 595 ASP A N 1
ATOM 4805 C CA . ASP A 1 595 ? 5.559 -7.401 38.640 1.00 65.88 595 ASP A CA 1
ATOM 4806 C C . ASP A 1 595 ? 4.724 -8.627 38.224 1.00 65.88 595 ASP A C 1
ATOM 4808 O O . ASP A 1 595 ? 4.362 -9.487 39.032 1.00 65.88 595 ASP A O 1
ATOM 4812 N N . VAL A 1 596 ? 4.398 -8.729 36.931 1.00 61.28 596 VAL A N 1
ATOM 4813 C CA . VAL A 1 596 ? 3.689 -9.899 36.394 1.00 61.28 596 VAL A CA 1
ATOM 4814 C C . VAL A 1 596 ? 4.704 -10.954 35.980 1.00 61.28 596 VAL A C 1
ATOM 4816 O O . VAL A 1 596 ? 5.391 -10.807 34.972 1.00 61.28 596 VAL A O 1
ATOM 4819 N N . THR A 1 597 ? 4.758 -12.054 36.727 1.00 57.00 597 THR A N 1
ATOM 4820 C CA . THR A 1 597 ? 5.578 -13.221 36.384 1.00 57.00 597 THR A CA 1
ATOM 4821 C C . THR A 1 597 ? 4.850 -14.100 35.355 1.00 57.00 597 THR A C 1
ATOM 4823 O O . THR A 1 597 ? 3.706 -14.503 35.603 1.00 57.00 597 THR A O 1
ATOM 4826 N N . PRO A 1 598 ? 5.466 -14.415 34.198 1.00 51.97 598 PRO A N 1
ATOM 4827 C CA . PRO A 1 598 ? 4.928 -15.403 33.268 1.00 51.97 598 PRO A CA 1
ATOM 4828 C C . PRO A 1 598 ? 4.745 -16.755 33.966 1.00 51.97 598 PRO A C 1
ATOM 4830 O O . PRO A 1 598 ? 5.592 -17.173 34.757 1.00 51.97 598 PRO A O 1
ATOM 4833 N N . LYS A 1 599 ? 3.645 -17.459 33.682 1.00 53.59 599 LYS A N 1
ATOM 4834 C CA . LYS A 1 599 ? 3.499 -18.844 34.145 1.00 53.59 599 LYS A CA 1
ATOM 4835 C C . LYS A 1 599 ? 4.470 -19.719 33.361 1.00 53.59 599 LYS A C 1
ATOM 4837 O O . LYS A 1 599 ? 4.504 -19.626 32.137 1.00 53.59 599 LYS A O 1
ATOM 4842 N N . ALA A 1 600 ? 5.237 -20.553 34.054 1.00 52.38 600 ALA A N 1
ATOM 4843 C CA . ALA A 1 600 ? 5.993 -21.612 33.402 1.00 52.38 600 ALA A CA 1
ATOM 4844 C C . ALA A 1 600 ? 5.000 -22.574 32.729 1.00 52.38 600 ALA A C 1
ATOM 4846 O O . ALA A 1 600 ? 4.100 -23.089 33.396 1.00 52.38 600 ALA A O 1
ATOM 4847 N N . GLU A 1 601 ? 5.129 -22.764 31.418 1.00 44.53 601 GLU A N 1
ATOM 4848 C CA . GLU A 1 601 ? 4.516 -23.898 30.727 1.00 44.53 601 GLU A CA 1
ATOM 4849 C C . GLU A 1 601 ? 5.475 -25.089 30.840 1.00 44.53 601 GLU A C 1
ATOM 4851 O O . GLU A 1 601 ? 6.697 -24.916 30.836 1.00 44.53 601 GLU A O 1
ATOM 4856 N N . GLU A 1 602 ? 4.928 -26.291 31.037 1.00 40.94 602 GLU A N 1
ATOM 4857 C CA . GLU A 1 602 ? 5.719 -27.500 31.285 1.00 40.94 602 GLU A CA 1
ATOM 4858 C C . GLU A 1 602 ? 6.778 -27.703 30.189 1.00 40.94 602 GLU A C 1
ATOM 4860 O O . GLU A 1 602 ? 6.457 -27.830 29.011 1.00 40.94 602 GLU A O 1
ATOM 4865 N N . GLY A 1 603 ? 8.054 -27.734 30.589 1.00 46.00 603 GLY A N 1
ATOM 4866 C CA . GLY A 1 603 ? 9.184 -28.026 29.700 1.00 46.00 603 GLY A CA 1
ATOM 4867 C C . GLY A 1 603 ? 9.800 -26.831 28.963 1.00 46.00 603 GLY A C 1
ATOM 4868 O O . GLY A 1 603 ? 10.793 -27.031 28.269 1.00 46.00 603 GLY A O 1
ATOM 4869 N N . ILE A 1 604 ? 9.291 -25.604 29.134 1.00 39.19 604 ILE A N 1
ATOM 4870 C CA . ILE A 1 604 ? 9.880 -24.390 28.542 1.00 39.19 604 ILE A CA 1
ATOM 4871 C C . ILE A 1 604 ? 10.205 -23.394 29.662 1.00 39.19 604 ILE A C 1
ATOM 4873 O O . ILE A 1 604 ? 9.331 -22.707 30.193 1.00 39.19 604 ILE A O 1
ATOM 4877 N N . PHE A 1 605 ? 11.481 -23.317 30.046 1.00 34.38 605 PHE A N 1
ATOM 4878 C CA . PHE A 1 605 ? 11.956 -22.303 30.987 1.00 34.38 605 PHE A CA 1
ATOM 4879 C C . PHE A 1 605 ? 11.955 -20.927 30.309 1.00 34.38 605 PHE A C 1
ATOM 4881 O O . PHE A 1 605 ? 12.523 -20.752 29.231 1.00 34.38 605 PHE A O 1
ATOM 4888 N N . HIS A 1 606 ? 11.333 -19.932 30.945 1.00 42.31 606 HIS A N 1
ATOM 4889 C CA . HIS A 1 606 ? 11.388 -18.547 30.472 1.00 42.31 606 HIS A CA 1
ATOM 4890 C C . HIS A 1 606 ? 12.822 -18.021 30.602 1.00 42.31 606 HIS A C 1
ATOM 4892 O O . HIS A 1 606 ? 13.330 -17.906 31.718 1.00 42.31 606 HIS A O 1
ATOM 4898 N N . LYS A 1 607 ? 13.465 -17.670 29.477 1.00 39.56 607 LYS A N 1
ATOM 4899 C CA . LYS A 1 607 ? 14.690 -16.853 29.486 1.00 39.56 607 LYS A CA 1
ATOM 4900 C C . LYS A 1 607 ? 14.373 -15.552 30.233 1.00 39.56 607 LYS A C 1
ATOM 4902 O O . LYS A 1 607 ? 13.551 -14.762 29.770 1.00 39.56 607 LYS A O 1
ATOM 4907 N N . LEU A 1 608 ? 14.997 -15.339 31.394 1.00 34.22 608 LEU A N 1
ATOM 4908 C CA . LEU A 1 608 ? 15.003 -14.028 32.046 1.00 34.22 608 LEU A CA 1
ATOM 4909 C C . LEU A 1 608 ? 15.574 -12.989 31.061 1.00 34.22 608 LEU A C 1
ATOM 4911 O O . LEU A 1 608 ? 16.424 -13.348 30.243 1.00 34.22 608 LEU A O 1
ATOM 4915 N N . PRO A 1 609 ? 15.115 -11.725 31.096 1.00 33.97 609 PRO A N 1
ATOM 4916 C CA . PRO A 1 609 ? 15.578 -10.704 30.168 1.00 33.97 609 PRO A CA 1
ATOM 4917 C C . PRO A 1 609 ? 17.046 -10.370 30.457 1.00 33.97 609 PRO A C 1
ATOM 4919 O O . PRO A 1 609 ? 17.354 -9.542 31.311 1.00 33.97 609 PRO A O 1
ATOM 4922 N N . THR A 1 610 ? 17.965 -11.020 29.747 1.00 34.06 610 THR A N 1
ATOM 4923 C CA . THR A 1 610 ? 19.341 -10.549 29.600 1.00 34.06 610 THR A CA 1
ATOM 4924 C C . THR A 1 610 ? 19.378 -9.383 28.603 1.00 34.06 610 THR A C 1
ATOM 4926 O O . THR A 1 610 ? 18.516 -9.295 27.718 1.00 34.06 610 THR A O 1
ATOM 4929 N N . PRO A 1 611 ? 20.339 -8.445 28.731 1.00 31.75 611 PRO A N 1
ATOM 4930 C CA . PRO A 1 611 ? 20.552 -7.408 27.727 1.00 31.75 611 PRO A CA 1
ATOM 4931 C C . PRO A 1 611 ? 20.713 -8.079 26.362 1.00 31.75 611 PRO A C 1
ATOM 4933 O O . PRO A 1 611 ? 21.446 -9.059 26.253 1.00 31.75 611 PRO A O 1
ATOM 4936 N N . ARG A 1 612 ? 20.003 -7.585 25.340 1.00 30.22 612 ARG A N 1
ATOM 4937 C CA . ARG A 1 612 ? 20.068 -8.124 23.975 1.00 30.22 612 ARG A CA 1
ATOM 4938 C C . ARG A 1 612 ? 21.505 -8.041 23.448 1.00 30.22 612 ARG A C 1
ATOM 4940 O O . ARG A 1 612 ? 21.893 -7.032 22.872 1.00 30.22 612 ARG A O 1
ATOM 4947 N N . LEU A 1 613 ? 22.273 -9.108 23.621 1.00 31.14 613 LEU A N 1
ATOM 4948 C CA . LEU A 1 613 ? 23.306 -9.489 22.671 1.00 31.14 613 LEU A CA 1
ATOM 4949 C C . LEU A 1 613 ? 22.584 -10.185 21.517 1.00 31.14 613 LEU A C 1
ATOM 4951 O O . LEU A 1 613 ? 21.820 -11.128 21.734 1.00 31.14 613 LEU A O 1
ATOM 4955 N N . ASN A 1 614 ? 22.762 -9.655 20.307 1.00 31.80 614 ASN A N 1
ATOM 4956 C CA . ASN A 1 614 ? 22.248 -10.253 19.080 1.00 31.80 614 ASN A CA 1
ATOM 4957 C C . ASN A 1 614 ? 22.790 -11.680 18.961 1.00 31.80 614 ASN A C 1
ATOM 4959 O O . ASN A 1 614 ? 23.963 -11.875 18.656 1.00 31.80 614 ASN A O 1
ATOM 4963 N N . MET A 1 615 ? 21.934 -12.669 19.204 1.00 29.33 615 MET A N 1
ATOM 4964 C CA . MET A 1 615 ? 22.223 -14.057 18.870 1.00 29.33 615 MET A CA 1
ATOM 4965 C C . MET A 1 615 ? 21.775 -14.318 17.429 1.00 29.33 615 MET A C 1
ATOM 4967 O O . MET A 1 615 ? 20.611 -14.050 17.124 1.00 29.33 615 MET A O 1
ATOM 4971 N N . PRO A 1 616 ? 22.621 -14.874 16.553 1.00 33.62 616 PRO A N 1
ATOM 4972 C CA . PRO A 1 616 ? 22.142 -15.666 15.431 1.00 33.62 616 PRO A CA 1
ATOM 4973 C C . PRO A 1 616 ? 21.567 -16.984 15.971 1.00 33.62 616 PRO A C 1
ATOM 4975 O O . PRO A 1 616 ? 22.124 -17.581 16.897 1.00 33.62 616 PRO A O 1
ATOM 4978 N N . GLU A 1 617 ? 20.437 -17.422 15.423 1.00 31.81 617 GLU A N 1
ATOM 4979 C CA . GLU A 1 617 ? 19.851 -18.732 15.709 1.00 31.81 617 GLU A CA 1
ATOM 4980 C C . GLU A 1 617 ? 20.826 -19.840 15.269 1.00 31.81 617 GLU A C 1
ATOM 4982 O O . GLU A 1 617 ? 21.289 -19.861 14.132 1.00 31.81 617 GLU A O 1
ATOM 4987 N N . LEU A 1 618 ? 21.184 -20.735 16.193 1.00 30.64 618 LEU A N 1
ATOM 4988 C CA . LEU A 1 618 ? 21.977 -21.931 15.911 1.00 30.64 618 LEU A CA 1
ATOM 4989 C C . LEU A 1 618 ? 21.065 -22.985 15.276 1.00 30.64 618 LEU A C 1
ATOM 4991 O O . LEU A 1 618 ? 20.151 -23.481 15.933 1.00 30.64 618 LEU A O 1
ATOM 4995 N N . GLU A 1 619 ? 21.328 -23.328 14.019 1.00 31.69 619 GLU A N 1
ATOM 4996 C CA . GLU A 1 619 ? 20.737 -24.485 13.351 1.00 31.69 619 GLU A CA 1
ATOM 4997 C C . GLU A 1 619 ? 21.274 -25.795 13.951 1.00 31.69 619 GLU A C 1
ATOM 4999 O O . GLU A 1 619 ? 22.484 -25.991 14.098 1.00 31.69 619 GLU A O 1
ATOM 5004 N N . ASP A 1 620 ? 20.361 -26.717 14.261 1.00 28.78 620 ASP A N 1
ATOM 5005 C CA . ASP A 1 620 ? 20.658 -28.130 14.496 1.00 28.78 620 ASP A CA 1
ATOM 5006 C C . ASP A 1 620 ? 21.169 -28.758 13.186 1.00 28.78 620 ASP A C 1
ATOM 5008 O O . ASP A 1 620 ? 20.386 -29.229 12.359 1.00 28.78 620 ASP A O 1
ATOM 5012 N N . GLN A 1 621 ? 22.488 -28.794 12.977 1.00 26.58 621 GLN A N 1
ATOM 5013 C CA . GLN A 1 621 ? 23.071 -29.662 11.952 1.00 26.58 621 GLN A CA 1
ATOM 5014 C C . GLN A 1 621 ? 23.369 -31.063 12.517 1.00 26.58 621 GLN A C 1
ATOM 5016 O O . GLN A 1 621 ? 23.928 -31.195 13.612 1.00 26.58 621 GLN A O 1
ATOM 5021 N N . PRO A 1 622 ? 23.035 -32.141 11.780 1.00 27.94 622 PRO A N 1
ATOM 5022 C CA . PRO A 1 622 ? 23.336 -33.503 12.191 1.00 27.94 622 PRO A CA 1
ATOM 5023 C C . PRO A 1 622 ? 24.850 -33.752 12.225 1.00 27.94 622 PRO A C 1
ATOM 5025 O O . PRO A 1 622 ? 25.604 -33.310 11.361 1.00 27.94 622 PRO A O 1
ATOM 5028 N N . GLN A 1 623 ? 25.279 -34.514 13.232 1.00 29.22 623 GLN A N 1
ATOM 5029 C CA . GLN A 1 623 ? 26.657 -34.949 13.463 1.00 29.22 623 GLN A CA 1
ATOM 5030 C C . GLN A 1 623 ? 27.318 -35.510 12.189 1.00 29.22 623 GLN A C 1
ATOM 5032 O O . GLN A 1 623 ? 27.093 -36.665 11.825 1.00 29.22 623 GLN A O 1
ATOM 5037 N N . GLN A 1 624 ? 28.211 -34.741 11.560 1.00 24.67 624 GLN A N 1
ATOM 5038 C CA . GLN A 1 624 ? 29.240 -35.301 10.686 1.00 24.67 624 GLN A CA 1
ATOM 5039 C C . GLN A 1 624 ? 30.516 -35.546 11.495 1.00 24.67 624 GLN A C 1
ATOM 5041 O O . GLN A 1 624 ? 31.259 -34.634 11.848 1.00 24.67 624 GLN A O 1
ATOM 5046 N N . ILE A 1 625 ? 30.781 -36.821 11.773 1.00 37.09 625 ILE A N 1
ATOM 5047 C CA . ILE A 1 625 ? 32.114 -37.306 12.129 1.00 37.09 625 ILE A CA 1
ATOM 5048 C C . ILE A 1 625 ? 32.966 -37.221 10.859 1.00 37.09 625 ILE A C 1
ATOM 5050 O O . ILE A 1 625 ? 32.826 -38.074 9.985 1.00 37.09 625 ILE A O 1
ATOM 5054 N N . ILE A 1 626 ? 33.856 -36.231 10.747 1.00 26.52 626 ILE A N 1
ATOM 5055 C CA . ILE A 1 626 ? 34.912 -36.236 9.724 1.00 26.52 626 ILE A CA 1
ATOM 5056 C C . ILE A 1 626 ? 36.250 -35.820 10.346 1.00 26.52 626 ILE A C 1
ATOM 5058 O O . ILE A 1 626 ? 36.454 -34.697 10.799 1.00 26.52 626 ILE A O 1
ATOM 5062 N N . ASN A 1 627 ? 37.172 -36.783 10.345 1.00 35.22 627 ASN A N 1
ATOM 5063 C CA . ASN A 1 627 ? 38.595 -36.625 10.615 1.00 35.22 627 ASN A CA 1
ATOM 5064 C C . ASN A 1 627 ? 39.230 -35.613 9.642 1.00 35.22 627 ASN A C 1
ATOM 5066 O O . ASN A 1 627 ? 39.205 -35.830 8.432 1.00 35.22 627 ASN A O 1
ATOM 5070 N N . GLY A 1 628 ? 39.879 -34.570 10.169 1.00 26.02 628 GLY A N 1
ATOM 5071 C CA . GLY A 1 628 ? 40.660 -33.604 9.391 1.00 26.02 628 GLY A CA 1
ATOM 5072 C C . GLY A 1 628 ? 41.672 -32.858 10.266 1.00 26.02 628 GLY A C 1
ATOM 5073 O O . GLY A 1 628 ? 41.317 -31.999 11.065 1.00 26.02 628 GLY A O 1
ATOM 5074 N N . THR A 1 629 ? 42.940 -33.243 10.149 1.00 26.72 629 THR A N 1
ATOM 5075 C CA . THR A 1 629 ? 44.091 -32.833 10.974 1.00 26.72 629 THR A CA 1
ATOM 5076 C C . THR A 1 629 ? 44.556 -31.389 10.733 1.00 26.72 629 THR A C 1
ATOM 5078 O O . THR A 1 629 ? 45.034 -31.079 9.644 1.00 26.72 629 THR A O 1
ATOM 5081 N N . LEU A 1 630 ? 44.582 -30.560 11.783 1.00 27.48 630 LEU A N 1
ATOM 5082 C CA . LEU A 1 630 ? 45.601 -29.512 11.950 1.00 27.48 630 LEU A CA 1
ATOM 5083 C C . LEU A 1 630 ? 46.762 -30.129 12.745 1.00 27.48 630 LEU A C 1
ATOM 5085 O O . LEU A 1 630 ? 46.538 -30.819 13.740 1.00 27.48 630 LEU A O 1
ATOM 5089 N N . LYS A 1 631 ? 48.005 -29.953 12.282 1.00 30.64 631 LYS A N 1
ATOM 5090 C CA . LYS A 1 631 ? 49.183 -30.498 12.977 1.00 30.64 631 LYS A CA 1
ATOM 5091 C C . LYS A 1 631 ? 49.351 -29.815 14.345 1.00 30.64 631 LYS A C 1
ATOM 5093 O O . LYS A 1 631 ? 49.316 -28.587 14.390 1.00 30.64 631 LYS A O 1
ATOM 5098 N N . PRO A 1 632 ? 49.604 -30.572 15.429 1.00 32.84 632 PRO A N 1
ATOM 5099 C CA . PRO A 1 632 ? 49.894 -29.986 16.730 1.00 32.84 632 PRO A CA 1
ATOM 5100 C C . PRO A 1 632 ? 51.165 -29.132 16.663 1.00 32.84 632 PRO A C 1
ATOM 5102 O O . PRO A 1 632 ? 52.161 -29.517 16.041 1.00 32.84 632 PRO A O 1
ATOM 5105 N N . LEU A 1 633 ? 51.125 -27.963 17.307 1.00 35.09 633 LEU A N 1
ATOM 5106 C CA . LEU A 1 633 ? 52.296 -27.115 17.519 1.00 35.09 633 LEU A CA 1
ATOM 5107 C C . LEU A 1 633 ? 53.392 -27.939 18.214 1.00 35.09 633 LEU A C 1
ATOM 5109 O O . LEU A 1 633 ? 53.132 -28.676 19.165 1.00 35.09 633 LEU A O 1
ATOM 5113 N N . ALA A 1 634 ? 54.622 -27.840 17.710 1.00 30.02 634 ALA A N 1
ATOM 5114 C CA . ALA A 1 634 ? 55.743 -28.646 18.178 1.00 30.02 634 ALA A CA 1
ATOM 5115 C C . ALA A 1 634 ? 55.985 -28.458 19.689 1.00 30.02 634 ALA A C 1
ATOM 5117 O O . ALA A 1 634 ? 56.336 -27.359 20.123 1.00 30.02 634 ALA A O 1
ATOM 5118 N N . GLY A 1 635 ? 55.831 -29.542 20.461 1.00 36.62 635 GLY A N 1
ATOM 5119 C CA . GLY A 1 635 ? 56.188 -29.602 21.884 1.00 36.62 635 GLY A CA 1
ATOM 5120 C C . GLY A 1 635 ? 55.131 -30.146 22.854 1.00 36.62 635 GLY A C 1
ATOM 5121 O O . GLY A 1 635 ? 55.407 -30.148 24.049 1.00 36.62 635 GLY A O 1
ATOM 5122 N N . MET A 1 636 ? 53.962 -30.610 22.395 1.00 32.38 636 MET A N 1
ATOM 5123 C CA . MET A 1 636 ? 52.929 -31.198 23.267 1.00 32.38 636 MET A CA 1
ATOM 5124 C C . MET A 1 636 ? 52.759 -32.712 23.063 1.00 32.38 636 MET A C 1
ATOM 5126 O O . MET A 1 636 ? 52.729 -33.200 21.933 1.00 32.38 636 MET A O 1
ATOM 5130 N N . ASP A 1 637 ? 52.661 -33.429 24.185 1.00 32.19 637 ASP A N 1
ATOM 5131 C CA . ASP A 1 637 ? 52.389 -34.868 24.303 1.00 32.19 637 ASP A CA 1
ATOM 5132 C C . ASP A 1 637 ? 50.920 -35.178 23.899 1.00 32.19 637 ASP A C 1
ATOM 5134 O O . ASP A 1 637 ? 50.028 -34.422 24.295 1.00 32.19 637 ASP A O 1
ATOM 5138 N N . PRO A 1 638 ? 50.603 -36.231 23.113 1.00 34.12 638 PRO A N 1
ATOM 5139 C CA . PRO A 1 638 ? 49.301 -36.380 22.443 1.00 34.12 638 PRO A CA 1
ATOM 5140 C C . PRO A 1 638 ? 48.098 -36.793 23.317 1.00 34.12 638 PRO A C 1
ATOM 5142 O O . PRO A 1 638 ? 47.045 -37.104 22.762 1.00 34.12 638 PRO A O 1
ATOM 5145 N N . THR A 1 639 ? 48.207 -36.821 24.650 1.00 35.41 639 THR A N 1
ATOM 5146 C CA . THR A 1 639 ? 47.149 -37.331 25.555 1.00 35.41 639 THR A CA 1
ATOM 5147 C C . THR A 1 639 ? 46.545 -36.306 26.531 1.00 35.41 639 THR A C 1
ATOM 5149 O O . THR A 1 639 ? 45.756 -36.692 27.388 1.00 35.41 639 THR A O 1
ATOM 5152 N N . SER A 1 640 ? 46.824 -35.004 26.379 1.00 42.25 640 SER A N 1
ATOM 5153 C CA . SER A 1 640 ? 46.254 -33.916 27.210 1.00 42.25 640 SER A CA 1
ATOM 5154 C C . SER A 1 640 ? 45.875 -32.657 26.406 1.00 42.25 640 SER A C 1
ATOM 5156 O O . SER A 1 640 ? 46.129 -31.524 26.812 1.00 42.25 640 SER A O 1
ATOM 5158 N N . ALA A 1 641 ? 45.278 -32.835 25.224 1.00 59.56 641 ALA A N 1
ATOM 5159 C CA . ALA A 1 641 ? 44.919 -31.719 24.350 1.00 59.56 641 ALA A CA 1
ATOM 5160 C C . ALA A 1 641 ? 43.747 -30.898 24.922 1.00 59.56 641 ALA A C 1
ATOM 5162 O O . ALA A 1 641 ? 42.624 -31.394 25.018 1.00 59.56 641 ALA A O 1
ATOM 5163 N N . ILE A 1 642 ? 44.003 -29.631 25.267 1.00 75.50 642 ILE A N 1
ATOM 5164 C CA . ILE A 1 642 ? 42.948 -28.652 25.558 1.00 75.50 642 ILE A CA 1
ATOM 5165 C C . ILE A 1 642 ? 42.115 -28.466 24.274 1.00 75.50 642 ILE A C 1
ATOM 5167 O O . ILE A 1 642 ? 42.707 -28.218 23.217 1.00 75.50 642 ILE A O 1
ATOM 5171 N N . PRO A 1 643 ? 40.776 -28.601 24.320 1.00 82.06 643 PRO A N 1
ATOM 5172 C CA . PRO A 1 643 ? 39.930 -28.426 23.144 1.00 82.06 643 PRO A CA 1
ATOM 5173 C C . PRO A 1 643 ? 40.086 -27.035 22.515 1.00 82.06 643 PRO A C 1
ATOM 5175 O O . PRO A 1 643 ? 40.141 -26.028 23.222 1.00 82.06 643 PRO A O 1
ATOM 5178 N N . ILE A 1 644 ? 40.134 -26.988 21.181 1.00 83.44 644 ILE A N 1
ATOM 5179 C CA . ILE A 1 644 ? 40.241 -25.746 20.409 1.00 83.44 644 ILE A CA 1
ATOM 5180 C C . ILE A 1 644 ? 38.876 -25.420 19.812 1.00 83.44 644 ILE A C 1
ATOM 5182 O O . ILE A 1 644 ? 38.304 -26.252 19.111 1.00 83.44 644 ILE A O 1
ATOM 5186 N N . ILE A 1 645 ? 38.401 -24.213 20.082 1.00 84.19 645 ILE A N 1
ATOM 5187 C CA . ILE A 1 645 ? 37.208 -23.608 19.507 1.00 84.19 645 ILE A CA 1
ATOM 5188 C C . ILE A 1 645 ? 37.569 -23.038 18.139 1.00 84.19 645 ILE A C 1
ATOM 5190 O O . ILE A 1 645 ? 38.525 -22.274 18.015 1.00 84.19 645 ILE A O 1
ATOM 5194 N N . LYS A 1 646 ? 36.795 -23.422 17.124 1.00 81.75 646 LYS A N 1
ATOM 5195 C CA . LYS A 1 646 ? 37.004 -23.047 15.717 1.00 81.75 646 LYS A CA 1
ATOM 5196 C C . LYS A 1 646 ? 35.870 -22.217 15.126 1.00 81.75 646 LYS A C 1
ATOM 5198 O O . LYS A 1 646 ? 35.900 -21.883 13.946 1.00 81.75 646 LYS A O 1
ATOM 5203 N N . SER A 1 647 ? 34.824 -21.957 15.904 1.00 80.00 647 SER A N 1
ATOM 5204 C CA . SER A 1 647 ? 33.664 -21.196 15.451 1.00 80.00 647 SER A CA 1
ATOM 5205 C C . SER A 1 647 ? 32.933 -20.538 16.612 1.00 80.00 647 SER A C 1
ATOM 5207 O O . SER A 1 647 ? 33.028 -20.967 17.768 1.00 80.00 647 SER A O 1
ATOM 5209 N N . LYS A 1 648 ? 32.107 -19.541 16.288 1.00 76.12 648 LYS A N 1
ATOM 5210 C CA . LYS A 1 648 ? 31.212 -18.896 17.251 1.00 76.12 648 LYS A CA 1
ATOM 5211 C C . LYS A 1 648 ? 30.261 -19.871 17.944 1.00 76.12 648 LYS A C 1
ATOM 5213 O O . LYS A 1 648 ? 29.977 -19.721 19.129 1.00 76.12 648 LYS A O 1
ATOM 5218 N N . ALA A 1 649 ? 29.795 -20.886 17.221 1.00 72.19 649 ALA A N 1
ATOM 5219 C CA . ALA A 1 649 ? 28.910 -21.918 17.748 1.00 72.19 649 ALA A CA 1
ATOM 5220 C C . ALA A 1 649 ? 29.588 -22.744 18.853 1.00 72.19 649 ALA A C 1
ATOM 5222 O O . ALA A 1 649 ? 29.009 -22.977 19.916 1.00 72.19 649 ALA A O 1
ATOM 5223 N N . GLU A 1 650 ? 30.839 -23.147 18.625 1.00 79.69 650 GLU A N 1
ATOM 5224 C CA . GLU A 1 650 ? 31.641 -23.867 19.615 1.00 79.69 650 GLU A CA 1
ATOM 5225 C C . GLU A 1 650 ? 31.972 -22.987 20.827 1.00 79.69 650 GLU A C 1
ATOM 5227 O O . GLU A 1 650 ? 31.910 -23.473 21.956 1.00 79.69 650 GLU A O 1
ATOM 5232 N N . TYR A 1 651 ? 32.233 -21.691 20.610 1.00 84.25 651 TYR A N 1
ATOM 5233 C CA . TYR A 1 651 ? 32.376 -20.692 21.675 1.00 84.25 651 TYR A CA 1
ATOM 5234 C C . TYR A 1 651 ? 31.142 -20.645 22.580 1.00 84.25 651 TYR A C 1
ATOM 5236 O O . TYR A 1 651 ? 31.266 -20.839 23.790 1.00 84.25 651 TYR A O 1
ATOM 5244 N N . LEU A 1 652 ? 29.955 -20.454 22.000 1.00 78.62 652 LEU A N 1
ATOM 5245 C CA . LEU A 1 652 ? 28.703 -20.367 22.754 1.00 78.62 652 LEU A CA 1
ATOM 5246 C C . LEU A 1 652 ? 28.445 -21.653 23.545 1.00 78.62 652 LEU A C 1
ATOM 5248 O O . LEU A 1 652 ? 28.129 -21.607 24.732 1.00 78.62 652 LEU A O 1
ATOM 5252 N N . LYS A 1 653 ? 28.670 -22.812 22.922 1.00 77.38 653 LYS A N 1
ATOM 5253 C CA . LYS A 1 653 ? 28.528 -24.107 23.591 1.00 77.38 653 LYS A CA 1
ATOM 5254 C C . LYS A 1 653 ? 29.513 -24.286 24.751 1.00 77.38 653 LYS A C 1
ATOM 5256 O O . LYS A 1 653 ? 29.141 -24.860 25.771 1.00 77.38 653 LYS A O 1
ATOM 5261 N N . ALA A 1 654 ? 30.751 -23.817 24.605 1.00 77.50 654 ALA A N 1
ATOM 5262 C CA . ALA A 1 654 ? 31.775 -23.921 25.640 1.00 77.50 654 ALA A CA 1
ATOM 5263 C C . ALA A 1 654 ? 31.443 -23.071 26.876 1.00 77.50 654 ALA A C 1
ATOM 5265 O O . ALA A 1 654 ? 31.626 -23.535 28.004 1.00 77.50 654 ALA A O 1
ATOM 5266 N N . VAL A 1 655 ? 30.934 -21.849 26.681 1.00 80.50 655 VAL A N 1
ATOM 5267 C CA . VAL A 1 655 ? 30.628 -20.929 27.792 1.00 80.50 655 VAL A CA 1
ATOM 5268 C C . VAL A 1 655 ? 29.288 -21.219 28.473 1.00 80.50 655 VAL A C 1
ATOM 5270 O O . VAL A 1 655 ? 29.131 -20.871 29.634 1.00 80.50 655 VAL A O 1
ATOM 5273 N N . MET A 1 656 ? 28.366 -21.930 27.813 1.00 72.06 656 MET A N 1
ATOM 5274 C CA . MET A 1 656 ? 27.087 -22.390 28.388 1.00 72.06 656 MET A CA 1
ATOM 5275 C C . MET A 1 656 ? 27.211 -23.563 29.383 1.00 72.06 656 MET A C 1
ATOM 5277 O O . MET A 1 656 ? 26.203 -24.110 29.827 1.00 72.06 656 MET A O 1
ATOM 5281 N N . TYR A 1 657 ? 28.429 -23.989 29.717 1.00 73.38 657 TYR A N 1
ATOM 5282 C CA . TYR A 1 657 ? 28.671 -25.000 30.744 1.00 73.38 657 TYR A CA 1
ATOM 5283 C C . TYR A 1 657 ? 28.276 -24.475 32.138 1.00 73.38 657 TYR A C 1
ATOM 5285 O O . TYR A 1 657 ? 28.768 -23.433 32.564 1.00 73.38 657 TYR A O 1
ATOM 5293 N N . GLU A 1 658 ? 27.418 -25.213 32.855 1.00 70.94 658 GLU A N 1
ATOM 5294 C CA . GLU A 1 658 ? 27.136 -24.970 34.280 1.00 70.94 658 GLU A CA 1
ATOM 5295 C C . GLU A 1 658 ? 28.388 -25.320 35.103 1.00 70.94 658 GLU A C 1
ATOM 5297 O O . GLU A 1 658 ? 28.794 -26.483 35.190 1.00 70.94 658 GLU A O 1
ATOM 5302 N N . GLY A 1 659 ? 29.036 -24.299 35.664 1.00 81.31 659 GLY A N 1
ATOM 5303 C CA . GLY A 1 659 ? 30.374 -24.372 36.246 1.00 81.31 659 GLY A CA 1
ATOM 5304 C C . GLY A 1 659 ? 31.331 -23.312 35.694 1.00 81.31 659 GLY A C 1
ATOM 5305 O O . GLY A 1 659 ? 30.927 -22.339 35.061 1.00 81.31 659 GLY A O 1
ATOM 5306 N N . VAL A 1 660 ? 32.625 -23.479 35.979 1.00 89.38 660 VAL A N 1
ATOM 5307 C CA . VAL A 1 660 ? 33.658 -22.512 35.579 1.00 89.38 660 VAL A CA 1
ATOM 5308 C C . VAL A 1 660 ? 34.303 -22.936 34.261 1.00 89.38 660 VAL A C 1
ATOM 5310 O O . VAL A 1 660 ? 34.799 -24.062 34.137 1.00 89.38 660 VAL A O 1
ATOM 5313 N N . THR A 1 661 ? 34.345 -22.012 33.302 1.00 92.81 661 THR A N 1
ATOM 5314 C CA . THR A 1 661 ? 34.989 -22.193 31.996 1.00 92.81 661 THR A CA 1
ATOM 5315 C C . THR A 1 661 ? 36.067 -21.136 31.783 1.00 92.81 661 THR A C 1
ATOM 5317 O O . THR A 1 661 ? 35.838 -19.948 31.991 1.00 92.81 661 THR A O 1
ATOM 5320 N N . ILE A 1 662 ? 37.243 -21.564 31.331 1.00 92.88 662 ILE A N 1
ATOM 5321 C CA . ILE A 1 662 ? 38.384 -20.720 30.980 1.00 92.88 662 ILE A CA 1
ATOM 5322 C C . ILE A 1 662 ? 38.599 -20.795 29.480 1.00 92.88 662 ILE A C 1
ATOM 5324 O O . ILE A 1 662 ? 38.813 -21.875 28.927 1.00 92.88 662 ILE A O 1
ATOM 5328 N N . LEU A 1 663 ? 38.578 -19.634 28.837 1.00 93.69 663 LEU A N 1
ATOM 5329 C CA . LEU A 1 663 ? 38.805 -19.500 27.410 1.00 93.69 663 LEU A CA 1
ATOM 5330 C C . LEU A 1 663 ? 40.062 -18.663 27.157 1.00 93.69 663 LEU A C 1
ATOM 5332 O O . LEU A 1 663 ? 40.102 -17.481 27.495 1.00 93.69 663 LEU A O 1
ATOM 5336 N N . GLU A 1 664 ? 41.086 -19.272 26.565 1.00 93.19 664 GLU A N 1
ATOM 5337 C CA . GLU A 1 664 ? 42.334 -18.599 26.197 1.00 93.19 664 GLU A CA 1
ATOM 5338 C C . GLU A 1 664 ? 42.307 -18.176 24.722 1.00 93.19 664 GLU A C 1
ATOM 5340 O O . GLU A 1 664 ? 42.317 -19.015 23.820 1.00 93.19 664 GLU A O 1
ATOM 5345 N N . GLY A 1 665 ? 42.329 -16.865 24.482 1.00 91.81 665 GLY A N 1
ATOM 5346 C CA . GLY A 1 665 ? 42.619 -16.287 23.173 1.00 91.81 665 GLY A CA 1
ATOM 5347 C C . GLY A 1 665 ? 44.122 -16.310 22.908 1.00 91.81 665 GLY A C 1
ATOM 5348 O O . GLY A 1 665 ? 44.894 -15.633 23.598 1.00 91.81 665 GLY A O 1
ATOM 5349 N N . THR A 1 666 ? 44.533 -17.088 21.910 1.00 88.56 666 THR A N 1
ATOM 5350 C CA . THR A 1 666 ? 45.933 -17.328 21.539 1.00 88.56 666 THR A CA 1
ATOM 5351 C C . THR A 1 666 ? 46.191 -16.987 20.068 1.00 88.56 666 THR A C 1
ATOM 5353 O O . THR A 1 666 ? 45.277 -16.621 19.342 1.00 88.56 666 THR A O 1
ATOM 5356 N N . ALA A 1 667 ? 47.453 -17.052 19.642 1.00 83.44 667 ALA A N 1
ATOM 5357 C CA . ALA A 1 667 ? 47.841 -16.925 18.237 1.00 83.44 667 ALA A CA 1
ATOM 5358 C C . ALA A 1 667 ? 49.118 -17.730 17.963 1.00 83.44 667 ALA A C 1
ATOM 5360 O O . ALA A 1 667 ? 50.038 -17.767 18.791 1.00 83.44 667 ALA A O 1
ATOM 5361 N N . THR A 1 668 ? 49.240 -18.331 16.781 1.00 78.44 668 THR A N 1
ATOM 5362 C CA . THR A 1 668 ? 50.404 -19.173 16.420 1.00 78.44 668 THR A CA 1
ATOM 5363 C C . THR A 1 668 ? 51.762 -18.447 16.490 1.00 78.44 668 THR A C 1
ATOM 5365 O O . THR A 1 668 ? 52.797 -19.045 16.839 1.00 78.44 668 THR A O 1
ATOM 5368 N N . TRP A 1 669 ? 51.777 -17.139 16.216 1.00 78.62 669 TRP A N 1
ATOM 5369 C CA . TRP A 1 669 ? 52.955 -16.268 16.282 1.00 78.62 669 TRP A CA 1
ATOM 5370 C C . TRP A 1 669 ? 53.225 -15.690 17.686 1.00 78.62 669 TRP A C 1
ATOM 5372 O O . TRP A 1 669 ? 54.303 -15.143 17.938 1.00 78.62 669 TRP A O 1
ATOM 5382 N N . CYS A 1 670 ? 52.305 -15.852 18.642 1.00 83.69 670 CYS A N 1
ATOM 5383 C CA . CYS A 1 670 ? 52.407 -15.284 19.985 1.00 83.69 670 CYS A CA 1
ATOM 5384 C C . CYS A 1 670 ? 53.448 -16.016 20.855 1.00 83.69 670 CYS A C 1
ATOM 5386 O O . CYS A 1 670 ? 53.250 -17.134 21.340 1.00 83.69 670 CYS A O 1
ATOM 5388 N N . LYS A 1 671 ? 54.580 -15.352 21.126 1.00 79.56 671 LYS A N 1
ATOM 5389 C CA . LYS A 1 671 ? 55.652 -15.901 21.979 1.00 79.56 671 LYS A CA 1
ATOM 5390 C C . LYS A 1 671 ? 55.212 -16.101 23.435 1.00 79.56 671 LYS A C 1
ATOM 5392 O O . LYS A 1 671 ? 55.595 -17.091 24.046 1.00 79.56 671 LYS A O 1
ATOM 5397 N N . GLN A 1 672 ? 54.420 -15.179 23.985 1.00 81.62 672 GLN A N 1
ATOM 5398 C CA . GLN A 1 672 ? 53.914 -15.249 25.366 1.00 81.62 672 GLN A CA 1
ATOM 5399 C C . GLN A 1 672 ? 52.953 -16.435 25.562 1.00 81.62 672 GLN A C 1
ATOM 5401 O O . GLN A 1 672 ? 52.996 -17.091 26.598 1.00 81.62 672 GLN A O 1
ATOM 5406 N N . CYS A 1 673 ? 52.169 -16.771 24.537 1.00 85.81 673 CYS A N 1
ATOM 5407 C CA . CYS A 1 673 ? 51.242 -17.899 24.532 1.00 85.81 673 CYS A CA 1
ATOM 5408 C C . CYS A 1 673 ? 51.993 -19.244 24.603 1.00 85.81 673 CYS A C 1
ATOM 5410 O O . CYS A 1 673 ? 51.665 -20.126 25.390 1.00 85.81 673 CYS A O 1
ATOM 5412 N N . LYS A 1 674 ? 53.117 -19.368 23.883 1.00 82.81 674 LYS A N 1
ATOM 5413 C CA . LYS A 1 674 ? 54.005 -20.546 23.986 1.00 82.81 674 LYS A CA 1
ATOM 5414 C C . LYS A 1 674 ? 54.668 -20.674 25.360 1.00 82.81 674 LYS A C 1
ATOM 5416 O O . LYS A 1 674 ? 54.950 -21.781 25.804 1.00 82.81 674 LYS A O 1
ATOM 5421 N N . VAL A 1 675 ? 54.934 -19.546 26.023 1.00 82.06 675 VAL A N 1
ATOM 5422 C CA . VAL A 1 675 ? 55.548 -19.510 27.360 1.00 82.06 675 VAL A CA 1
ATOM 5423 C C . VAL A 1 675 ? 54.556 -19.925 28.451 1.00 82.06 675 VAL A C 1
ATOM 5425 O O . VAL A 1 675 ? 54.969 -20.583 29.402 1.00 82.06 675 VAL A O 1
ATOM 5428 N N . ILE A 1 676 ? 53.272 -19.566 28.330 1.00 88.06 676 ILE A N 1
ATOM 5429 C CA . ILE A 1 676 ? 52.254 -19.886 29.344 1.00 88.06 676 ILE A CA 1
ATOM 5430 C C . ILE A 1 676 ? 51.698 -21.311 29.213 1.00 88.06 676 ILE A C 1
ATOM 5432 O O . ILE A 1 676 ? 51.309 -21.892 30.222 1.00 88.06 676 ILE A O 1
ATOM 5436 N N . ALA A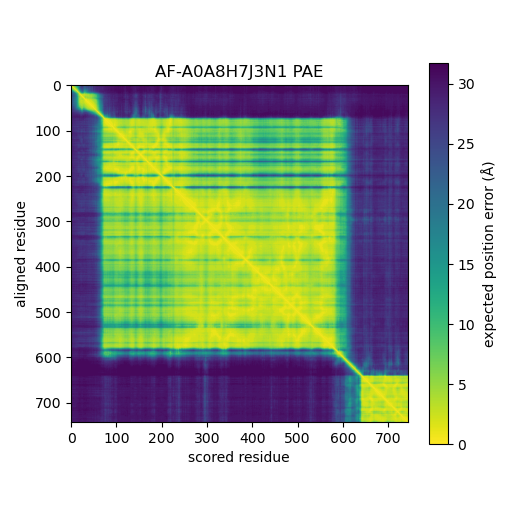 1 677 ? 51.716 -21.900 28.012 1.00 85.06 677 ALA A N 1
ATOM 5437 C CA . ALA A 1 677 ? 51.096 -23.197 27.727 1.00 85.06 677 ALA A CA 1
ATOM 5438 C C . ALA A 1 677 ? 51.460 -24.342 28.708 1.00 85.06 677 ALA A C 1
ATOM 5440 O O . ALA A 1 677 ? 50.548 -25.053 29.134 1.00 85.06 677 ALA A O 1
ATOM 5441 N N . PRO A 1 678 ? 52.725 -24.520 29.159 1.00 84.94 678 PRO A N 1
ATOM 5442 C CA . PRO A 1 678 ? 53.054 -25.549 30.152 1.00 84.94 678 PRO A CA 1
ATOM 5443 C C . PRO A 1 678 ? 52.415 -25.312 31.527 1.00 84.94 678 PRO A C 1
ATOM 5445 O O . PRO A 1 678 ? 52.168 -26.261 32.264 1.00 84.94 678 PRO A O 1
ATOM 5448 N N . GLU A 1 679 ? 52.163 -24.056 31.901 1.00 87.38 679 GLU A N 1
ATOM 5449 C CA . GLU A 1 679 ? 51.477 -23.717 33.150 1.00 87.38 679 GLU A CA 1
ATOM 5450 C C . GLU A 1 679 ? 49.963 -23.899 33.030 1.00 87.38 679 GLU A C 1
ATOM 5452 O O . GLU A 1 679 ? 49.352 -24.369 33.984 1.00 87.38 679 GLU A O 1
ATOM 5457 N N . VAL A 1 680 ? 49.369 -23.608 31.866 1.00 86.31 680 VAL A N 1
ATOM 5458 C CA . VAL A 1 680 ? 47.945 -23.892 31.601 1.00 86.31 680 VAL A CA 1
ATOM 5459 C C . VAL A 1 680 ? 47.680 -25.398 31.650 1.00 86.31 680 VAL A C 1
ATOM 5461 O O . VAL A 1 680 ? 46.717 -25.825 32.278 1.00 86.31 680 VAL A O 1
ATOM 5464 N N . ALA A 1 681 ? 48.575 -26.220 31.089 1.00 83.25 681 ALA A N 1
ATOM 5465 C CA . ALA A 1 681 ? 48.467 -27.678 31.175 1.00 83.25 681 ALA A CA 1
ATOM 5466 C C . ALA A 1 681 ? 48.439 -28.180 32.633 1.00 83.25 681 ALA A C 1
ATOM 5468 O O . ALA A 1 681 ? 47.620 -29.027 32.975 1.00 83.25 681 ALA A O 1
ATOM 5469 N N . LYS A 1 682 ? 49.262 -27.600 33.520 1.00 84.75 682 LYS A N 1
ATOM 5470 C CA . LYS A 1 682 ? 49.207 -27.904 34.961 1.00 84.75 682 LYS A CA 1
ATOM 5471 C C . LYS A 1 682 ? 47.895 -27.454 35.602 1.00 84.75 682 LYS A C 1
ATOM 5473 O O . LYS A 1 682 ? 47.386 -28.155 36.464 1.00 84.75 682 LYS A O 1
ATOM 5478 N N . MET A 1 683 ? 47.345 -26.304 35.200 1.00 88.31 683 MET A N 1
ATOM 5479 C CA . MET A 1 683 ? 46.063 -25.814 35.729 1.00 88.31 683 MET A CA 1
ATOM 5480 C C . MET A 1 683 ? 44.897 -26.736 35.352 1.00 88.31 683 MET A C 1
ATOM 5482 O O . MET A 1 683 ? 43.998 -26.934 36.161 1.00 88.31 683 MET A O 1
ATOM 5486 N N . VAL A 1 684 ? 44.923 -27.339 34.162 1.00 86.00 684 VAL A N 1
ATOM 5487 C CA . VAL A 1 684 ? 43.910 -28.323 33.740 1.00 86.00 684 VAL A CA 1
ATOM 5488 C C . VAL A 1 684 ? 43.908 -29.544 34.670 1.00 86.00 684 VAL A C 1
ATOM 5490 O O . VAL A 1 684 ? 42.845 -30.064 35.000 1.00 86.00 684 VAL A O 1
ATOM 5493 N N . GLU A 1 685 ? 45.084 -29.981 35.132 1.00 84.31 685 GLU A N 1
ATOM 5494 C CA . GLU A 1 685 ? 45.214 -31.063 36.119 1.00 84.31 685 GLU A CA 1
ATOM 5495 C C . GLU A 1 685 ? 44.835 -30.612 37.542 1.00 84.31 685 GLU A C 1
ATOM 5497 O O . GLU A 1 685 ? 44.222 -31.371 38.292 1.00 84.31 685 GLU A O 1
ATOM 5502 N N . GLU A 1 686 ? 45.189 -29.379 37.914 1.00 88.38 686 GLU A N 1
ATOM 5503 C CA . GLU A 1 686 ? 44.945 -28.782 39.236 1.00 88.38 686 GLU A CA 1
ATOM 5504 C C . GLU A 1 686 ? 43.451 -28.513 39.495 1.00 88.38 686 GLU A C 1
ATOM 5506 O O . GLU A 1 686 ? 42.981 -28.668 40.623 1.00 88.38 686 GLU A O 1
ATOM 5511 N N . TYR A 1 687 ? 42.687 -28.176 38.450 1.00 88.00 687 TYR A N 1
ATOM 5512 C CA . TYR A 1 687 ? 41.269 -27.820 38.539 1.00 88.00 687 TYR A CA 1
ATOM 5513 C C . TYR A 1 687 ? 40.386 -28.734 37.663 1.00 88.00 687 TYR A C 1
ATOM 5515 O O . TYR A 1 687 ? 39.845 -28.289 36.649 1.00 88.00 687 TYR A O 1
ATOM 5523 N N . PRO A 1 688 ? 40.143 -30.000 38.059 1.00 82.69 688 PRO A N 1
ATOM 5524 C CA . PRO A 1 688 ? 39.419 -30.977 37.231 1.00 82.69 688 PRO A CA 1
ATOM 5525 C C . PRO A 1 688 ? 37.937 -30.632 36.987 1.00 82.69 688 PRO A C 1
ATOM 5527 O O . PRO A 1 688 ? 37.316 -31.171 36.070 1.00 82.69 688 PRO A O 1
ATOM 5530 N N . ASN A 1 689 ? 37.366 -29.732 37.795 1.00 82.94 689 ASN A N 1
ATOM 5531 C CA . ASN A 1 689 ? 35.985 -29.255 37.664 1.00 82.94 689 ASN A CA 1
ATOM 5532 C C . ASN A 1 689 ? 35.855 -28.006 36.771 1.00 82.94 689 ASN A C 1
ATOM 5534 O O . ASN A 1 689 ? 34.739 -27.541 36.539 1.00 82.94 689 ASN A O 1
ATOM 5538 N N . VAL A 1 690 ? 36.975 -27.471 36.275 1.00 90.00 690 VAL A N 1
ATOM 5539 C CA . VAL A 1 690 ? 37.032 -26.306 35.386 1.00 90.00 690 VAL A CA 1
ATOM 5540 C C . VAL A 1 690 ? 37.238 -26.782 33.952 1.00 90.00 690 VAL A C 1
ATOM 5542 O O . VAL A 1 690 ? 38.069 -27.652 33.685 1.00 90.00 690 VAL A O 1
ATOM 5545 N N . LYS A 1 691 ? 36.487 -26.220 33.004 1.00 89.75 691 LYS A N 1
ATOM 5546 C CA . LYS A 1 691 ? 36.671 -26.512 31.577 1.00 89.75 691 LYS A CA 1
ATOM 5547 C C . LYS A 1 691 ? 37.619 -25.500 30.953 1.00 89.75 691 LYS A C 1
ATOM 5549 O O . LYS A 1 691 ? 37.400 -24.305 31.078 1.00 89.75 691 LYS A O 1
ATOM 5554 N N . PHE A 1 692 ? 38.649 -25.975 30.261 1.00 91.50 692 PHE A N 1
ATOM 5555 C CA . PHE A 1 692 ? 39.600 -25.129 29.541 1.00 91.50 692 PHE A CA 1
ATOM 5556 C C . PHE A 1 692 ? 39.391 -25.272 28.037 1.00 91.50 692 PHE A C 1
ATOM 5558 O O . PHE A 1 692 ? 39.222 -26.388 27.548 1.00 91.50 692 PHE A O 1
ATOM 5565 N N . TYR A 1 693 ? 39.449 -24.153 27.322 1.00 92.75 693 TYR A N 1
ATOM 5566 C CA . TYR A 1 693 ? 39.361 -24.082 25.869 1.00 92.75 693 TYR A CA 1
ATOM 5567 C C . TYR A 1 693 ? 40.376 -23.078 25.318 1.00 92.75 693 TYR A C 1
ATOM 5569 O O . TYR A 1 693 ? 40.691 -22.081 25.970 1.00 92.75 693 TYR A O 1
ATOM 5577 N N . LEU A 1 694 ? 40.853 -23.324 24.100 1.00 89.75 694 LEU A N 1
ATOM 5578 C CA . LEU A 1 694 ? 41.687 -22.395 23.334 1.00 89.75 694 LEU A CA 1
ATOM 5579 C C . LEU A 1 694 ? 40.920 -21.900 22.109 1.00 89.75 694 LEU A C 1
ATOM 5581 O O . LEU A 1 694 ? 40.130 -22.652 21.551 1.00 89.75 694 LEU A O 1
ATOM 5585 N N . TYR A 1 695 ? 41.201 -20.695 21.633 1.00 90.25 695 TYR A N 1
ATOM 5586 C CA . TYR A 1 695 ? 40.826 -20.277 20.281 1.00 90.25 695 TYR A CA 1
ATOM 5587 C C . TYR A 1 695 ? 41.912 -19.384 19.689 1.00 90.25 695 TYR A C 1
ATOM 5589 O O . TYR A 1 695 ? 42.573 -18.637 20.419 1.00 90.25 695 TYR A O 1
ATOM 5597 N N . ASP A 1 696 ? 42.123 -19.481 18.379 1.00 89.00 696 ASP A N 1
ATOM 5598 C CA . ASP A 1 696 ? 43.017 -18.559 17.683 1.00 89.00 696 ASP A CA 1
ATOM 5599 C C . ASP A 1 696 ? 42.253 -17.267 17.368 1.00 89.00 696 ASP A C 1
ATOM 5601 O O . ASP A 1 696 ? 41.166 -17.299 16.788 1.00 89.00 696 ASP A O 1
ATOM 5605 N N . VAL A 1 697 ? 42.794 -16.127 17.797 1.00 84.56 697 VAL A N 1
ATOM 5606 C CA . VAL A 1 697 ? 42.129 -14.826 17.643 1.00 84.56 697 VAL A CA 1
ATOM 5607 C C . VAL A 1 697 ? 42.042 -14.365 16.186 1.00 84.56 697 VAL A C 1
ATOM 5609 O O . VAL A 1 697 ? 41.212 -13.510 15.897 1.00 84.56 697 VAL A O 1
ATOM 5612 N N . GLU A 1 698 ? 42.874 -14.907 15.289 1.00 81.75 698 GLU A N 1
ATOM 5613 C CA . GLU A 1 698 ? 42.835 -14.618 13.847 1.00 81.75 698 GLU A CA 1
ATOM 5614 C C . GLU A 1 698 ? 41.839 -15.531 13.115 1.00 81.75 698 GLU A C 1
ATOM 5616 O O . GLU A 1 698 ? 41.258 -15.134 12.111 1.00 81.75 698 GLU A O 1
ATOM 5621 N N . GLU A 1 699 ? 41.607 -16.749 13.616 1.00 81.25 699 GLU A N 1
ATOM 5622 C CA . GLU A 1 699 ? 40.625 -17.675 13.027 1.00 81.25 699 GLU A CA 1
ATOM 5623 C C . GLU A 1 699 ? 39.201 -17.452 13.568 1.00 81.25 699 GLU A C 1
ATOM 5625 O O . GLU A 1 699 ? 38.228 -17.820 12.914 1.00 81.25 699 GLU A O 1
ATOM 5630 N N . CYS A 1 700 ? 39.059 -16.849 14.752 1.00 83.00 700 CYS A N 1
ATOM 5631 C CA . CYS A 1 700 ? 37.779 -16.529 15.399 1.00 83.00 700 CYS A CA 1
ATOM 5632 C C . CYS A 1 700 ? 37.729 -15.042 15.806 1.00 83.00 700 CYS A C 1
ATOM 5634 O O . CYS A 1 700 ? 37.595 -14.702 16.989 1.00 83.00 700 CYS A O 1
ATOM 5636 N N . GLU A 1 701 ? 37.874 -14.147 14.822 1.00 82.31 701 GLU A N 1
ATOM 5637 C CA . GLU A 1 701 ? 37.911 -12.688 15.028 1.00 82.31 701 GLU A CA 1
ATOM 5638 C C . GLU A 1 701 ? 36.636 -12.143 15.694 1.00 82.31 701 GLU A C 1
ATOM 5640 O O . GLU A 1 701 ? 36.687 -11.199 16.481 1.00 82.31 701 GLU A O 1
ATOM 5645 N N . ASP A 1 702 ? 35.489 -12.759 15.422 1.00 73.56 702 ASP A N 1
ATOM 5646 C CA . ASP A 1 702 ? 34.188 -12.426 15.999 1.00 73.56 702 ASP A CA 1
ATOM 5647 C C . ASP A 1 702 ? 34.115 -12.723 17.508 1.00 73.56 702 ASP A C 1
ATOM 5649 O O . ASP A 1 702 ? 33.621 -11.903 18.288 1.00 73.56 702 ASP A O 1
ATOM 5653 N N . VAL A 1 703 ? 34.663 -13.860 17.946 1.00 81.81 703 VAL A N 1
ATOM 5654 C CA . VAL A 1 703 ? 34.834 -14.207 19.366 1.00 81.81 703 VAL A CA 1
ATOM 5655 C C . VAL A 1 703 ? 35.835 -13.257 20.028 1.00 81.81 703 VAL A C 1
ATOM 5657 O O . VAL A 1 703 ? 35.554 -12.732 21.107 1.00 81.81 703 VAL A O 1
ATOM 5660 N N . ALA A 1 704 ? 36.972 -12.987 19.379 1.00 82.25 704 ALA A N 1
ATOM 5661 C CA . ALA A 1 704 ? 37.994 -12.075 19.897 1.00 82.25 704 ALA A CA 1
ATOM 5662 C C . ALA A 1 704 ? 37.455 -10.647 20.087 1.00 82.25 704 ALA A C 1
ATOM 5664 O O . ALA A 1 704 ? 37.711 -10.014 21.116 1.00 82.25 704 ALA A O 1
ATOM 5665 N N . HIS A 1 705 ? 36.685 -10.152 19.113 1.00 78.50 705 HIS A N 1
ATOM 5666 C CA . HIS A 1 705 ? 36.067 -8.832 19.148 1.00 78.50 705 HIS A CA 1
ATOM 5667 C C . HIS A 1 705 ? 35.012 -8.730 20.256 1.00 78.50 705 HIS A C 1
ATOM 5669 O O . HIS A 1 705 ? 35.018 -7.759 21.013 1.00 78.50 705 HIS A O 1
ATOM 5675 N N . GLU A 1 706 ? 34.148 -9.740 20.403 1.00 77.94 706 GLU A N 1
ATOM 5676 C CA . GLU A 1 706 ? 33.124 -9.773 21.457 1.00 77.94 706 GLU A CA 1
ATOM 5677 C C . GLU A 1 706 ? 33.729 -9.789 22.864 1.00 77.94 706 GLU A C 1
ATOM 5679 O O . GLU A 1 706 ? 33.261 -9.077 23.751 1.00 77.94 706 GLU A O 1
ATOM 5684 N N . LEU A 1 707 ? 34.815 -10.540 23.058 1.00 78.94 707 LEU A N 1
ATOM 5685 C CA . LEU A 1 707 ? 35.536 -10.598 24.332 1.00 78.94 707 LEU A CA 1
ATOM 5686 C C . LEU A 1 707 ? 36.488 -9.414 24.544 1.00 78.94 707 LEU A C 1
ATOM 5688 O O . LEU A 1 707 ? 37.171 -9.343 25.567 1.00 78.94 707 LEU A O 1
ATOM 5692 N N . GLY A 1 708 ? 36.545 -8.476 23.593 1.00 80.69 708 GLY A N 1
ATOM 5693 C CA . GLY A 1 708 ? 37.375 -7.280 23.675 1.00 80.69 708 GLY A CA 1
ATOM 5694 C C . GLY A 1 708 ? 38.874 -7.578 23.738 1.00 80.69 708 GLY A C 1
ATOM 5695 O O . GLY A 1 708 ? 39.621 -6.820 24.365 1.00 80.69 708 GLY A O 1
ATOM 5696 N N . VAL A 1 709 ? 39.333 -8.670 23.117 1.00 81.06 709 VAL A N 1
ATOM 5697 C CA . VAL A 1 709 ? 40.739 -9.087 23.158 1.00 81.06 709 VAL A CA 1
ATOM 5698 C C . VAL A 1 709 ? 41.605 -8.113 22.365 1.00 81.06 709 VAL A C 1
ATOM 5700 O O . VAL A 1 709 ? 41.418 -7.901 21.172 1.00 81.06 709 VAL A O 1
ATOM 5703 N N . ARG A 1 710 ? 42.586 -7.508 23.043 1.00 79.50 710 ARG A N 1
ATOM 5704 C CA . ARG A 1 710 ? 43.527 -6.532 22.452 1.00 79.50 710 ARG A CA 1
ATOM 5705 C C . ARG A 1 710 ? 44.990 -6.967 22.518 1.00 79.50 710 ARG A C 1
ATOM 5707 O O . ARG A 1 710 ? 45.865 -6.272 22.009 1.00 79.50 710 ARG A O 1
ATOM 5714 N N . SER A 1 711 ? 45.269 -8.088 23.176 1.00 82.06 711 SER A N 1
ATOM 5715 C CA . SER A 1 711 ? 46.614 -8.649 23.313 1.00 82.06 711 SER A CA 1
ATOM 5716 C C . SER A 1 711 ? 46.552 -10.109 23.748 1.00 82.06 711 SER A C 1
ATOM 5718 O O . SER A 1 711 ? 45.626 -10.496 24.456 1.00 82.06 711 SER A O 1
ATOM 5720 N N . MET A 1 712 ? 47.556 -10.901 23.375 1.00 86.69 712 MET A N 1
ATOM 5721 C CA . MET A 1 712 ? 47.576 -12.346 23.607 1.00 86.69 712 MET A CA 1
ATOM 5722 C C . MET A 1 712 ? 48.760 -12.751 24.508 1.00 86.69 712 MET A C 1
ATOM 5724 O O . MET A 1 712 ? 49.842 -12.157 24.405 1.00 86.69 712 MET A O 1
ATOM 5728 N N . PRO A 1 713 ? 48.596 -13.768 25.374 1.00 88.00 713 PRO A N 1
ATOM 5729 C CA . PRO A 1 713 ? 47.351 -14.503 25.620 1.00 88.00 713 PRO A CA 1
ATOM 5730 C C . PRO A 1 713 ? 46.359 -13.664 26.443 1.00 88.00 713 PRO A C 1
ATOM 5732 O O . PRO A 1 713 ? 46.780 -12.851 27.268 1.00 88.00 713 PRO A O 1
ATOM 5735 N N . THR A 1 714 ? 45.058 -13.852 26.232 1.00 92.25 714 THR A N 1
ATOM 5736 C CA . THR A 1 714 ? 44.007 -13.335 27.130 1.00 92.25 714 THR A CA 1
ATOM 5737 C C . THR A 1 714 ? 43.143 -14.494 27.597 1.00 92.25 714 THR A C 1
ATOM 5739 O O . THR A 1 714 ? 42.696 -15.287 26.778 1.00 92.25 714 THR A O 1
ATOM 5742 N N . PHE A 1 715 ? 42.913 -14.584 28.903 1.00 92.31 715 PHE A N 1
ATOM 5743 C CA . PHE A 1 715 ? 42.100 -15.609 29.545 1.00 92.31 715 PHE A CA 1
ATOM 5744 C C . PHE A 1 715 ? 40.791 -14.982 30.004 1.00 92.31 715 PHE A C 1
ATOM 5746 O O . PHE A 1 715 ? 40.801 -14.152 30.911 1.00 92.31 715 PHE A O 1
ATOM 5753 N N . SER A 1 716 ? 39.682 -15.375 29.391 1.00 92.44 716 SER A N 1
ATOM 5754 C CA . SER A 1 716 ? 38.335 -14.993 29.816 1.00 92.44 716 SER A CA 1
ATOM 5755 C C . SER A 1 716 ? 37.756 -16.088 30.704 1.00 92.44 716 SER A C 1
ATOM 5757 O O . SER A 1 716 ? 37.808 -17.267 30.349 1.00 92.44 716 SER A O 1
ATOM 5759 N N . ILE A 1 717 ? 37.220 -15.700 31.859 1.00 91.50 717 ILE A N 1
ATOM 5760 C CA . ILE A 1 717 ? 36.694 -16.621 32.868 1.00 91.50 717 ILE A CA 1
ATOM 5761 C C . ILE A 1 717 ? 35.185 -16.473 32.928 1.00 91.50 717 ILE A C 1
ATOM 5763 O O . ILE A 1 717 ? 34.675 -15.381 33.170 1.00 91.50 717 ILE A O 1
ATOM 5767 N N . PHE A 1 718 ? 34.485 -17.581 32.733 1.00 87.12 718 PHE A N 1
ATOM 5768 C CA . PHE A 1 718 ? 33.034 -17.668 32.780 1.00 87.12 718 PHE A CA 1
ATOM 5769 C C . PHE A 1 718 ? 32.604 -18.512 33.973 1.00 87.12 718 PHE A C 1
ATOM 5771 O O . PHE A 1 718 ? 33.266 -19.499 34.302 1.00 87.12 718 PHE A O 1
ATOM 5778 N N . LYS A 1 719 ? 31.479 -18.147 34.585 1.00 85.62 719 LYS A N 1
ATOM 5779 C CA . LYS A 1 719 ? 30.755 -18.966 35.558 1.00 85.62 719 LYS A CA 1
ATOM 5780 C C . LYS A 1 719 ? 29.284 -18.967 35.174 1.00 85.62 719 LYS A C 1
ATOM 5782 O O . LYS A 1 719 ? 28.695 -17.897 35.062 1.00 85.62 719 LYS A O 1
ATOM 5787 N N . ASP A 1 720 ? 28.728 -20.154 34.954 1.00 77.88 720 ASP A N 1
ATOM 5788 C CA . ASP A 1 720 ? 27.306 -20.355 34.638 1.00 77.88 720 ASP A CA 1
ATOM 5789 C C . ASP A 1 720 ? 26.816 -19.512 33.438 1.00 77.88 720 ASP A C 1
ATOM 5791 O O . ASP A 1 720 ? 25.698 -19.003 33.425 1.00 77.88 720 ASP A O 1
ATOM 5795 N N . GLY A 1 721 ? 27.669 -19.353 32.417 1.00 70.25 721 GLY A N 1
ATOM 5796 C CA . GLY A 1 721 ? 27.373 -18.570 31.209 1.00 70.25 721 GLY A CA 1
ATOM 5797 C C . GLY A 1 721 ? 27.768 -17.093 31.259 1.00 70.25 721 GLY A C 1
ATOM 5798 O O . GLY A 1 721 ? 27.879 -16.470 30.204 1.00 70.25 721 GLY A O 1
ATOM 5799 N N . ASP A 1 722 ? 28.057 -16.544 32.441 1.00 72.31 722 ASP A N 1
ATOM 5800 C CA . ASP A 1 722 ? 28.393 -15.130 32.618 1.00 72.31 722 ASP A CA 1
ATOM 5801 C C . ASP A 1 722 ? 29.903 -14.916 32.764 1.00 72.31 722 ASP A C 1
ATOM 5803 O O . ASP A 1 722 ? 30.577 -15.624 33.520 1.00 72.31 722 ASP A O 1
ATOM 5807 N N . ILE A 1 723 ? 30.443 -13.898 32.088 1.00 83.12 723 ILE A N 1
ATOM 5808 C CA . ILE A 1 723 ? 31.850 -13.503 32.233 1.00 83.12 723 ILE A CA 1
ATOM 5809 C C . ILE A 1 723 ? 32.092 -12.887 33.620 1.00 83.12 723 ILE A C 1
ATOM 5811 O O . ILE A 1 723 ? 31.433 -11.925 34.010 1.00 83.12 723 ILE A O 1
ATOM 5815 N N . GLN A 1 724 ? 33.039 -13.447 34.368 1.00 79.81 724 GLN A N 1
ATOM 5816 C CA . GLN A 1 724 ? 33.345 -13.041 35.742 1.00 79.81 724 GLN A CA 1
ATOM 5817 C C . GLN A 1 724 ? 34.626 -12.214 35.832 1.00 79.81 724 GLN A C 1
ATOM 5819 O O . GLN A 1 724 ? 34.679 -11.235 36.574 1.00 79.81 724 GLN A O 1
ATOM 5824 N N . ASP A 1 725 ? 35.663 -12.601 35.085 1.00 80.38 725 ASP A N 1
ATOM 5825 C CA . ASP A 1 725 ? 36.969 -11.939 35.117 1.00 80.38 725 ASP A CA 1
ATOM 5826 C C . ASP A 1 725 ? 37.746 -12.162 33.806 1.00 80.38 725 ASP A C 1
ATOM 5828 O O . ASP A 1 725 ? 37.405 -13.027 32.990 1.00 80.38 725 ASP A O 1
ATOM 5832 N N . GLY A 1 726 ? 38.805 -11.378 33.602 1.00 86.19 726 GLY A N 1
ATOM 5833 C CA . GLY A 1 726 ? 39.686 -11.448 32.443 1.00 86.19 726 GLY A CA 1
ATOM 5834 C C . GLY A 1 726 ? 41.142 -11.179 32.815 1.00 86.19 726 GLY A C 1
ATOM 5835 O O . GLY A 1 726 ? 41.474 -10.128 33.360 1.00 86.19 726 GLY A O 1
ATOM 5836 N N . VAL A 1 727 ? 42.040 -12.105 32.473 1.00 88.56 727 VAL A N 1
ATOM 5837 C CA . VAL A 1 727 ? 43.481 -11.954 32.718 1.00 88.56 727 VAL A CA 1
ATOM 5838 C C . VAL A 1 727 ? 44.226 -11.833 31.398 1.00 88.56 727 VAL A C 1
ATOM 5840 O O . VAL A 1 727 ? 44.225 -12.743 30.574 1.00 88.56 727 VAL A O 1
ATOM 5843 N N . THR A 1 728 ? 44.922 -10.715 31.211 1.00 88.62 728 THR A N 1
ATOM 5844 C CA . THR A 1 728 ? 45.732 -10.462 30.016 1.00 88.62 728 THR A CA 1
ATOM 5845 C C . THR A 1 728 ? 47.222 -10.694 30.289 1.00 88.62 728 THR A C 1
ATOM 5847 O O . THR A 1 728 ? 47.797 -10.160 31.244 1.00 88.62 728 THR A O 1
ATOM 5850 N N . GLY A 1 729 ? 47.874 -11.444 29.399 1.00 83.50 729 GLY A N 1
ATOM 5851 C CA . GLY A 1 729 ? 49.297 -11.780 29.430 1.00 83.50 729 GLY A CA 1
ATOM 5852 C C . GLY A 1 729 ? 49.618 -13.115 30.118 1.00 83.50 729 GLY A C 1
ATOM 5853 O O . GLY A 1 729 ? 48.792 -13.717 30.799 1.00 83.50 729 GLY A O 1
ATOM 5854 N N . ALA A 1 730 ? 50.860 -13.586 29.958 1.00 89.00 730 ALA A N 1
ATOM 5855 C CA . ALA A 1 730 ? 51.339 -14.847 30.533 1.00 89.00 730 ALA A CA 1
ATOM 5856 C C . ALA A 1 730 ? 51.617 -14.722 32.044 1.00 89.00 730 ALA A C 1
ATOM 5858 O O . ALA A 1 730 ? 52.768 -14.635 32.479 1.00 89.00 730 ALA A O 1
ATOM 5859 N N . LYS A 1 731 ? 50.558 -14.694 32.860 1.00 92.44 731 LYS A N 1
ATOM 5860 C CA . LYS A 1 731 ? 50.639 -14.457 34.310 1.00 92.44 731 LYS A CA 1
ATOM 5861 C C . LYS A 1 731 ? 50.017 -15.602 35.129 1.00 92.44 731 LYS A C 1
ATOM 5863 O O . LYS A 1 731 ? 48.920 -15.453 35.664 1.00 92.44 731 LYS A O 1
ATOM 5868 N N . PRO A 1 732 ? 50.732 -16.728 35.328 1.00 90.06 732 PRO A N 1
ATOM 5869 C CA . PRO A 1 732 ? 50.162 -17.942 35.921 1.00 90.06 732 PRO A CA 1
ATOM 5870 C C . PRO A 1 732 ? 49.528 -17.762 37.306 1.00 90.06 732 PRO A C 1
ATOM 5872 O O . PRO A 1 732 ? 48.586 -18.465 37.652 1.00 90.06 732 PRO A O 1
ATOM 5875 N N . LYS A 1 733 ? 50.060 -16.849 38.129 1.00 90.25 733 LYS A N 1
ATOM 5876 C CA . LYS A 1 733 ? 49.540 -16.586 39.481 1.00 90.25 733 LYS A CA 1
ATOM 5877 C C . LYS A 1 733 ? 48.230 -15.799 39.467 1.00 90.25 733 LYS A C 1
ATOM 5879 O O . LYS A 1 733 ? 47.381 -16.040 40.315 1.00 90.25 733 LYS A O 1
ATOM 5884 N N . GLU A 1 734 ? 48.082 -14.861 38.531 1.00 90.19 734 GLU A N 1
ATOM 5885 C CA . GLU A 1 734 ? 46.850 -14.075 38.389 1.00 90.19 734 GLU A CA 1
ATOM 5886 C C . GLU A 1 734 ? 45.726 -14.949 37.823 1.00 90.19 734 GLU A C 1
ATOM 5888 O O . GLU A 1 734 ? 44.618 -14.903 38.341 1.00 90.19 734 GLU A O 1
ATOM 5893 N N . ILE A 1 735 ? 46.042 -15.826 36.861 1.00 90.69 735 ILE A N 1
ATOM 5894 C CA . ILE A 1 735 ? 45.082 -16.779 36.282 1.00 90.69 735 ILE A CA 1
ATOM 5895 C C . ILE A 1 735 ? 44.539 -17.732 37.357 1.00 90.69 735 ILE A C 1
ATOM 5897 O O . ILE A 1 735 ? 43.328 -17.845 37.507 1.00 90.69 735 ILE A O 1
ATOM 5901 N N . ARG A 1 736 ? 45.411 -18.359 38.166 1.00 92.69 736 ARG A N 1
ATOM 5902 C CA . ARG A 1 736 ? 44.977 -19.241 39.271 1.00 92.69 736 ARG A CA 1
ATOM 5903 C C . ARG A 1 736 ? 44.100 -18.518 40.286 1.00 92.69 736 ARG A C 1
ATOM 5905 O O . ARG A 1 736 ? 43.042 -19.015 40.642 1.00 92.69 736 ARG A O 1
ATOM 5912 N N . LYS A 1 737 ? 44.501 -17.311 40.696 1.00 91.94 737 LYS A N 1
ATOM 5913 C CA . LYS A 1 737 ? 43.717 -16.498 41.633 1.00 91.94 737 LYS A CA 1
ATOM 5914 C C . LYS A 1 737 ? 42.320 -16.182 41.086 1.00 91.94 737 LYS A C 1
ATOM 5916 O O . LYS A 1 737 ? 41.360 -16.174 41.848 1.00 91.94 737 LYS A O 1
ATOM 5921 N N . ALA A 1 738 ? 42.216 -15.904 39.790 1.00 87.00 738 ALA A N 1
ATOM 5922 C CA . ALA A 1 738 ? 40.948 -15.593 39.146 1.00 87.00 738 ALA A CA 1
ATOM 5923 C C . ALA A 1 738 ? 40.061 -16.847 38.982 1.00 87.00 738 ALA A C 1
ATOM 5925 O O . ALA A 1 738 ? 38.855 -16.771 39.202 1.00 87.00 738 ALA A O 1
ATOM 5926 N N . ILE A 1 739 ? 40.657 -18.020 38.717 1.00 89.38 739 ILE A N 1
ATOM 5927 C CA . ILE A 1 739 ? 39.959 -19.319 38.758 1.00 89.38 739 ILE A CA 1
ATOM 5928 C C . ILE A 1 739 ? 39.414 -19.593 40.168 1.00 89.38 739 ILE A C 1
ATOM 5930 O O . ILE A 1 739 ? 38.232 -19.876 40.327 1.00 89.38 739 ILE A O 1
ATOM 5934 N N . GLU A 1 740 ? 40.252 -19.463 41.197 1.00 90.75 740 GLU A N 1
ATOM 5935 C CA . GLU A 1 740 ? 39.885 -19.710 42.600 1.00 90.75 740 GLU A CA 1
ATOM 5936 C C . GLU A 1 740 ? 38.811 -18.756 43.126 1.00 90.75 740 GLU A C 1
ATOM 5938 O O . GLU A 1 740 ? 38.046 -19.133 44.004 1.00 90.75 740 GLU A O 1
ATOM 5943 N N . ALA A 1 741 ? 38.734 -17.531 42.602 1.00 86.06 741 ALA A N 1
ATOM 5944 C CA . ALA A 1 741 ? 37.665 -16.597 42.947 1.00 86.06 741 ALA A CA 1
ATOM 5945 C C . ALA A 1 741 ? 36.301 -17.002 42.357 1.00 86.06 741 ALA A C 1
ATOM 5947 O O . ALA A 1 741 ? 35.265 -16.559 42.854 1.00 86.06 741 ALA A O 1
ATOM 5948 N N . CYS A 1 742 ? 36.304 -17.814 41.294 1.00 80.00 742 CYS A N 1
ATOM 5949 C CA . CYS A 1 742 ? 35.103 -18.251 40.585 1.00 80.00 742 CYS A CA 1
ATOM 5950 C C . CYS A 1 742 ? 34.634 -19.654 40.994 1.00 80.00 742 CYS A C 1
ATOM 5952 O O . CYS A 1 742 ? 33.466 -19.979 40.770 1.00 80.00 742 CYS A O 1
ATOM 5954 N N . LEU A 1 743 ? 35.503 -20.474 41.588 1.00 81.88 743 LEU A N 1
ATOM 5955 C CA . LEU A 1 743 ? 35.144 -21.749 42.219 1.00 81.88 743 LEU A CA 1
ATOM 5956 C C . LEU A 1 743 ? 34.420 -21.499 43.545 1.00 81.88 743 LEU A C 1
ATOM 5958 O O . LEU A 1 743 ? 33.303 -22.045 43.698 1.00 81.88 743 LEU A O 1
#